Protein AF-A0A9P9HMR3-F1 (afdb_monomer_lite)

Radius of gyration: 27.4 Å; chains: 1; bounding box: 72×48×72 Å

Sequence (429 aa):
MPDSDCYCAFCGVVLNDSPGIGSRDPEAVSRREERLQRKLERLLDSDDGSDYDPAHWEEDYRYNPDHVSRESLGWLGELSCIGLNADALEEDRIFFAPAEPYDEYAQLTLIPGDDPNQPDDTEAEWQFTVTNPNNVDEFYDDLREELESGSFQISPEAIILGRKFHLRSGVTFSIGGASCYHETRLLCTSKNKCLVGVEGHIRSDGVISRIGILEAPIPESKPCQLWNKPGPLAQRLLWATTIHRLWERSNLKITPVFPLGLAEAHPEDDLNPYQILAFAGKWLEVAKLSRVSAYMPGNVADATQKPILGLRAEFVGVQDWLRQQYAGPGKDSPEDDLTHLDLDGAGGERVVEIGVPKSEVLNGLMLKTNRERFAIFGQGEPEPENWRIVRVPEGHCIQGIAATFGKDRSTSAGGPMSSVVMLHEHSCT

Foldseek 3Di:
DDPQFDADPVPRDRLLLPQAAADPPPVLLVLLVVVVVVVVVCVVPVDDDDDDDPVCVNRNNHDHCVVDPPVNCVVVQWDKDWDAQPPDPDPGRIWIFTWGRADNVRDTQTDDDPTSNDDPDRPDRDPPPPPPVVPVVVVVVVVVCCVVVVVDPPPPADFDQKDWDQDPVRDIDIDGPPDLQDWDADADEDPQKDFPDKDFDQDPVRTTRDIHTDIDGDPPDDPDPDPLAAPPVSRQATAGSVPVCPRSVSFKDKQWQPPNDPPPPDCPVRPFHWYWDFCDPDPLQVLFWFKKKFQFDQDPVHNLFGFGQKIKTAGDPDDPVPRMDIDGPCPPGDPVRMDMDGANSNVVKAFFKWKAFPDPFRQWIKTAIPVRDIDIHGDDDPDCVRIDMDGDDPQKGFRTKIWGFDADPVPRHTHGTGTIMTIMGGHPD

Organism: Fusarium solani (NCBI:txid169388)

Structure (mmCIF, N/CA/C/O backbone):
data_AF-A0A9P9HMR3-F1
#
_entry.id   AF-A0A9P9HMR3-F1
#
loop_
_atom_site.group_PDB
_atom_site.id
_atom_site.type_symbol
_atom_site.label_atom_id
_atom_site.label_alt_id
_atom_site.label_comp_id
_atom_site.label_asym_id
_atom_site.label_entity_id
_atom_site.label_seq_id
_atom_site.pdbx_PDB_ins_code
_atom_site.Cartn_x
_atom_site.Cartn_y
_atom_site.Cartn_z
_atom_site.occupancy
_atom_site.B_iso_or_equiv
_atom_site.auth_seq_id
_atom_site.auth_comp_id
_atom_site.auth_asym_id
_atom_site.auth_atom_id
_atom_site.pdbx_PDB_model_num
ATOM 1 N N . MET A 1 1 ? 34.484 16.859 -30.756 1.00 32.31 1 MET A N 1
ATOM 2 C CA . MET A 1 1 ? 33.609 15.912 -31.471 1.00 32.31 1 MET A CA 1
ATOM 3 C C . MET A 1 1 ? 33.114 14.959 -30.406 1.00 32.31 1 MET A C 1
ATOM 5 O O . MET A 1 1 ? 33.976 14.508 -29.663 1.00 32.31 1 MET A O 1
ATOM 9 N N . PRO A 1 2 ? 31.801 14.799 -30.184 1.00 37.41 2 PRO A N 1
ATOM 10 C CA . PRO A 1 2 ? 31.341 13.919 -29.127 1.00 37.41 2 PRO A CA 1
ATOM 11 C C . PRO A 1 2 ? 31.349 12.482 -29.653 1.00 37.41 2 PRO A C 1
ATOM 13 O O . PRO A 1 2 ? 30.633 12.165 -30.600 1.00 37.41 2 PRO A O 1
ATOM 16 N N . ASP A 1 3 ? 32.193 11.654 -29.046 1.00 39.91 3 ASP A N 1
ATOM 17 C CA . ASP A 1 3 ? 32.162 10.199 -29.159 1.00 39.91 3 ASP A CA 1
ATOM 18 C C . ASP A 1 3 ? 30.926 9.712 -28.386 1.00 39.91 3 ASP A C 1
ATOM 20 O O . ASP A 1 3 ? 30.971 9.477 -27.178 1.00 39.91 3 ASP A O 1
ATOM 24 N N . SER A 1 4 ? 29.775 9.697 -29.056 1.00 43.75 4 SER A N 1
ATOM 25 C CA . SER A 1 4 ? 28.513 9.222 -28.485 1.00 43.75 4 SER A CA 1
ATOM 26 C C . SER A 1 4 ? 28.312 7.764 -28.882 1.00 43.75 4 SER A C 1
ATOM 28 O O . SER A 1 4 ? 27.606 7.465 -29.844 1.00 43.75 4 SER A O 1
ATOM 30 N N . ASP A 1 5 ? 28.942 6.844 -28.159 1.00 49.38 5 ASP A N 1
ATOM 31 C CA . ASP A 1 5 ? 28.687 5.420 -28.349 1.00 49.38 5 ASP A CA 1
ATOM 32 C C . ASP A 1 5 ? 27.240 5.102 -27.939 1.00 49.38 5 ASP A C 1
ATOM 34 O O . ASP A 1 5 ? 26.833 5.274 -26.789 1.00 49.38 5 ASP A O 1
ATOM 38 N N . CYS A 1 6 ? 26.428 4.633 -28.886 1.00 45.75 6 CYS A N 1
ATOM 39 C CA . CYS A 1 6 ? 25.122 4.057 -28.578 1.00 45.75 6 CYS A CA 1
ATOM 40 C C . CYS A 1 6 ? 25.328 2.638 -28.044 1.00 45.75 6 CYS A C 1
ATOM 42 O O . CYS A 1 6 ? 26.089 1.885 -28.630 1.00 45.75 6 CYS A O 1
ATOM 44 N N . TYR A 1 7 ? 24.655 2.233 -26.965 1.00 49.50 7 TYR A N 1
ATOM 45 C CA . TYR A 1 7 ? 24.803 0.889 -26.389 1.00 49.50 7 TYR A CA 1
ATOM 46 C C . TYR A 1 7 ? 23.495 0.103 -26.478 1.00 49.50 7 TYR A C 1
ATOM 48 O O . TYR A 1 7 ? 22.410 0.631 -26.231 1.00 49.50 7 TYR A O 1
ATOM 56 N N . CYS A 1 8 ? 23.578 -1.193 -26.778 1.00 46.22 8 CYS A N 1
ATOM 57 C CA . CYS A 1 8 ? 22.419 -2.076 -26.742 1.00 46.22 8 CYS A CA 1
ATOM 58 C C . CYS A 1 8 ? 21.882 -2.174 -25.306 1.00 46.22 8 CYS A C 1
ATOM 60 O O . CYS A 1 8 ? 22.575 -2.668 -24.417 1.00 46.22 8 CYS A O 1
ATOM 62 N N . ALA A 1 9 ? 20.618 -1.807 -25.082 1.00 39.38 9 ALA A N 1
ATOM 63 C CA . ALA A 1 9 ? 19.987 -1.851 -23.757 1.00 39.38 9 ALA A CA 1
ATOM 64 C C . ALA A 1 9 ? 19.930 -3.258 -23.120 1.00 39.38 9 ALA A C 1
ATOM 66 O O . ALA A 1 9 ? 19.691 -3.384 -21.920 1.00 39.38 9 ALA A O 1
ATOM 67 N N . PHE A 1 10 ? 20.135 -4.320 -23.909 1.00 38.47 10 PHE A N 1
ATOM 68 C CA . PHE A 1 10 ? 20.094 -5.706 -23.440 1.00 38.47 10 PHE A CA 1
ATOM 69 C C . PHE A 1 10 ? 21.473 -6.299 -23.142 1.00 38.47 10 PHE A C 1
ATOM 71 O O . PHE A 1 10 ? 21.594 -7.083 -22.202 1.00 38.47 10 PHE A O 1
ATOM 78 N N . CYS A 1 11 ? 22.502 -5.968 -23.929 1.00 45.28 11 CYS A N 1
ATOM 79 C CA . CYS A 1 11 ? 23.836 -6.564 -23.781 1.00 45.28 11 CYS A CA 1
ATOM 80 C C . CYS A 1 11 ? 24.961 -5.559 -23.497 1.00 45.28 11 CYS A C 1
ATOM 82 O O . CYS A 1 11 ? 26.088 -5.987 -23.256 1.00 45.28 11 CYS A O 1
ATOM 84 N N . GLY A 1 12 ? 24.678 -4.253 -23.504 1.00 41.22 12 GLY A N 1
ATOM 85 C CA . GLY A 1 12 ? 25.648 -3.194 -23.213 1.00 41.22 12 GLY A CA 1
ATOM 86 C C . GLY A 1 12 ? 26.787 -3.085 -24.231 1.00 41.22 12 GLY A C 1
ATOM 87 O O . GLY A 1 12 ? 27.810 -2.486 -23.927 1.00 41.22 12 GLY A O 1
ATOM 88 N N . VAL A 1 13 ? 26.651 -3.703 -25.408 1.00 47.94 13 VAL A N 1
ATOM 89 C CA . VAL A 1 13 ? 27.624 -3.604 -26.507 1.00 47.94 13 VAL A CA 1
ATOM 90 C C . VAL A 1 13 ? 27.407 -2.286 -27.246 1.00 47.94 13 VAL A C 1
ATOM 92 O O . VAL A 1 13 ? 26.254 -1.930 -27.501 1.00 47.94 13 VAL A O 1
ATOM 95 N N . VAL A 1 14 ? 28.501 -1.591 -27.575 1.00 49.69 14 VAL A N 1
ATOM 96 C CA . VAL A 1 14 ? 28.498 -0.408 -28.448 1.00 49.69 14 VAL A CA 1
ATOM 97 C C . VAL A 1 14 ? 27.899 -0.810 -29.799 1.00 49.69 14 VAL A C 1
ATOM 99 O O . VAL A 1 14 ? 28.401 -1.706 -30.467 1.00 49.69 14 VAL A O 1
ATOM 102 N N . LEU A 1 15 ? 26.796 -0.184 -30.186 1.00 52.66 15 LEU A N 1
ATOM 103 C CA . LEU A 1 15 ? 25.997 -0.472 -31.375 1.00 52.66 15 LEU A CA 1
ATOM 104 C C . LEU A 1 15 ? 26.711 -0.095 -32.683 1.00 52.66 15 LEU A C 1
ATOM 106 O O . LEU A 1 15 ? 26.319 -0.612 -33.726 1.00 52.66 15 LEU A O 1
ATOM 110 N N . ASN A 1 16 ? 27.770 0.723 -32.623 1.00 51.28 16 ASN A N 1
ATOM 111 C CA . ASN A 1 16 ? 28.652 1.003 -33.764 1.00 51.28 16 ASN A CA 1
ATOM 112 C C . ASN A 1 16 ? 29.610 -0.154 -34.093 1.00 51.28 16 ASN A C 1
ATOM 114 O O . ASN A 1 16 ? 30.114 -0.229 -35.214 1.00 51.28 16 ASN A O 1
ATOM 118 N N . ASP A 1 17 ? 29.817 -1.100 -33.175 1.00 56.06 17 ASP A N 1
ATOM 119 C CA . ASP A 1 17 ? 30.509 -2.340 -33.503 1.00 56.06 17 ASP A CA 1
ATOM 120 C C . ASP A 1 17 ? 29.491 -3.320 -34.067 1.00 56.06 17 ASP A C 1
ATOM 122 O O . ASP A 1 17 ? 28.636 -3.833 -33.345 1.00 56.06 17 ASP A O 1
ATOM 126 N N . SER A 1 18 ? 29.596 -3.600 -35.369 1.00 57.03 18 SER A N 1
ATOM 127 C CA . SER A 1 18 ? 28.818 -4.642 -36.043 1.00 57.03 18 SER A CA 1
ATOM 128 C C . SER A 1 18 ? 28.791 -5.901 -35.164 1.00 57.03 18 SER A C 1
ATOM 130 O O . SER A 1 18 ? 29.841 -6.544 -35.047 1.00 57.03 18 SER A O 1
ATOM 132 N N . PRO A 1 19 ? 27.657 -6.279 -34.534 1.00 58.50 19 PRO A N 1
ATOM 133 C CA . PRO A 1 19 ? 27.613 -7.415 -33.624 1.00 58.50 19 PRO A CA 1
ATOM 134 C C . PRO A 1 19 ? 28.048 -8.676 -34.372 1.00 58.50 19 PRO A C 1
ATOM 136 O O . PRO A 1 19 ? 27.313 -9.265 -35.165 1.00 58.50 19 PRO A O 1
ATOM 139 N N . GLY A 1 20 ? 29.307 -9.050 -34.162 1.00 67.62 20 GLY A N 1
ATOM 140 C CA . GLY A 1 20 ? 29.984 -10.065 -34.944 1.00 67.62 20 GLY A CA 1
ATOM 141 C C . GLY A 1 20 ? 29.946 -11.404 -34.234 1.00 67.62 20 GLY A C 1
ATOM 142 O O . GLY A 1 20 ? 30.105 -11.494 -33.016 1.00 67.62 20 GLY A O 1
ATOM 143 N N . ILE A 1 21 ? 29.791 -12.471 -35.007 1.00 77.81 21 ILE A N 1
ATOM 144 C CA . ILE A 1 21 ? 30.138 -13.806 -34.527 1.00 77.81 21 ILE A CA 1
ATOM 145 C C . ILE A 1 21 ? 31.657 -13.935 -34.603 1.00 77.81 21 ILE A C 1
ATOM 147 O O . ILE A 1 21 ? 32.261 -13.626 -35.634 1.00 77.81 21 ILE A O 1
ATOM 151 N N . GLY A 1 22 ? 32.261 -14.340 -33.489 1.00 82.75 22 GLY A N 1
ATOM 152 C CA . GLY A 1 22 ? 33.702 -14.512 -33.370 1.00 82.75 22 GLY A CA 1
ATOM 153 C C . GLY A 1 22 ? 34.195 -15.702 -34.181 1.00 82.75 22 GLY A C 1
ATOM 154 O O . GLY A 1 22 ? 33.429 -16.598 -34.545 1.00 82.75 22 GLY A O 1
ATOM 155 N N . SER A 1 23 ? 35.496 -15.730 -34.445 1.00 86.75 23 SER A N 1
ATOM 156 C CA . SER A 1 23 ? 36.180 -16.880 -35.024 1.00 86.75 23 SER A CA 1
ATOM 157 C C . SER A 1 23 ? 35.929 -18.144 -34.201 1.00 86.75 23 SER A C 1
ATOM 159 O O . SER A 1 23 ? 35.897 -18.114 -32.971 1.00 86.75 23 SER A O 1
ATOM 161 N N . ARG A 1 24 ? 35.803 -19.286 -34.884 1.00 89.19 24 ARG A N 1
ATOM 162 C CA . ARG A 1 24 ? 35.774 -20.621 -34.258 1.00 89.19 24 ARG A CA 1
ATOM 163 C C . ARG A 1 24 ? 37.167 -21.125 -33.863 1.00 89.19 24 ARG A C 1
ATOM 165 O O . ARG A 1 24 ? 37.288 -22.259 -33.411 1.00 89.19 24 ARG A O 1
ATOM 172 N N . ASP A 1 25 ? 38.209 -20.325 -34.075 1.00 91.88 25 ASP A N 1
ATOM 173 C CA . ASP A 1 25 ? 39.563 -20.639 -33.626 1.00 91.88 25 ASP A CA 1
ATOM 174 C C . ASP A 1 25 ? 39.577 -20.854 -32.097 1.00 91.88 25 ASP A C 1
ATOM 176 O O . ASP A 1 25 ? 39.147 -19.955 -31.363 1.00 91.88 25 ASP A O 1
ATOM 180 N N . PRO A 1 26 ? 40.043 -22.017 -31.599 1.00 89.31 26 PRO A N 1
ATOM 181 C CA . PRO A 1 26 ? 40.110 -22.305 -30.170 1.00 89.31 26 PRO A CA 1
ATOM 182 C C . PRO A 1 26 ? 40.807 -21.218 -29.346 1.00 89.31 26 PRO A C 1
ATOM 184 O O . PRO A 1 26 ? 40.395 -20.961 -28.218 1.00 89.31 26 PRO A O 1
ATOM 187 N N . GLU A 1 27 ? 41.820 -20.548 -29.902 1.00 88.12 27 GLU A N 1
ATOM 188 C CA . GLU A 1 27 ? 42.532 -19.476 -29.200 1.00 88.12 27 GLU A CA 1
ATOM 189 C C . GLU A 1 27 ? 41.635 -18.246 -28.984 1.00 88.12 27 GLU A C 1
ATOM 191 O O . GLU A 1 27 ? 41.572 -17.691 -27.887 1.00 88.12 27 GLU A O 1
ATOM 196 N N . ALA A 1 28 ? 40.862 -17.865 -30.004 1.00 81.62 28 ALA A N 1
ATOM 197 C CA . ALA A 1 28 ? 39.910 -16.763 -29.920 1.00 81.62 28 ALA A CA 1
ATOM 198 C C . ALA A 1 28 ? 38.724 -17.083 -28.995 1.00 81.62 28 ALA A C 1
ATOM 200 O O . ALA A 1 28 ? 38.260 -16.219 -28.250 1.00 81.62 28 ALA A O 1
ATOM 201 N N . VAL A 1 29 ? 38.244 -18.332 -29.005 1.00 83.62 29 VAL A N 1
ATOM 202 C CA . VAL A 1 29 ? 37.204 -18.795 -28.072 1.00 83.62 29 VAL A CA 1
ATOM 203 C C . VAL A 1 29 ? 37.715 -18.738 -26.631 1.00 83.62 29 VAL A C 1
ATOM 205 O O . VAL A 1 29 ? 37.051 -18.137 -25.787 1.00 83.62 29 VAL A O 1
ATOM 208 N N . SER A 1 30 ? 38.915 -19.266 -26.371 1.00 85.06 30 SER A N 1
ATOM 209 C CA . SER A 1 30 ? 39.536 -19.256 -25.042 1.00 85.06 30 SER A CA 1
ATOM 210 C C . SER A 1 30 ? 39.718 -17.835 -24.503 1.00 85.06 30 SER A C 1
ATOM 212 O O . SER A 1 30 ? 39.397 -17.582 -23.344 1.00 85.06 30 SER A O 1
ATOM 214 N N . ARG A 1 31 ? 40.168 -16.884 -25.336 1.00 79.69 31 ARG A N 1
ATOM 215 C CA . ARG A 1 31 ? 40.304 -15.470 -24.939 1.00 79.69 31 ARG A CA 1
ATOM 216 C C . ARG A 1 31 ? 38.972 -14.842 -24.532 1.00 79.69 31 ARG A C 1
ATOM 218 O O . ARG A 1 31 ? 38.892 -14.160 -23.507 1.00 79.69 31 ARG A O 1
ATOM 225 N N . ARG A 1 32 ? 37.903 -15.094 -25.295 1.00 82.56 32 ARG A N 1
ATOM 226 C CA . ARG A 1 32 ? 36.560 -14.587 -24.967 1.00 82.56 32 ARG A CA 1
ATOM 227 C C . ARG A 1 32 ? 36.021 -15.162 -23.663 1.00 82.56 32 ARG A C 1
ATOM 229 O O . ARG A 1 32 ? 35.417 -14.419 -22.889 1.00 82.56 32 ARG A O 1
ATOM 236 N N . GLU A 1 33 ? 36.230 -16.454 -23.421 1.00 81.50 33 GLU A N 1
ATOM 237 C CA . GLU A 1 33 ? 35.840 -17.114 -22.170 1.00 81.50 33 GLU A CA 1
ATOM 238 C C . GLU A 1 33 ? 36.623 -16.560 -20.979 1.00 81.50 33 GLU A C 1
ATOM 240 O O . GLU A 1 33 ? 36.020 -16.181 -19.977 1.00 81.50 33 GLU A O 1
ATOM 245 N N . GLU A 1 34 ? 37.940 -16.403 -21.114 1.00 82.25 34 GLU A N 1
ATOM 246 C CA . GLU A 1 34 ? 38.793 -15.798 -20.088 1.00 82.25 34 GLU A CA 1
ATOM 247 C C . GLU A 1 34 ? 38.383 -14.350 -19.787 1.00 82.25 34 GLU A C 1
ATOM 249 O O . GLU A 1 34 ? 38.358 -13.924 -18.633 1.00 82.25 34 GLU A O 1
ATOM 254 N N . ARG A 1 35 ? 38.000 -13.572 -20.803 1.00 79.12 35 ARG A N 1
ATOM 255 C CA . ARG A 1 35 ? 37.464 -12.219 -20.613 1.00 79.12 35 ARG A CA 1
ATOM 256 C C . ARG A 1 35 ? 36.133 -12.226 -19.859 1.00 79.12 35 ARG A C 1
ATOM 258 O O . ARG A 1 35 ? 35.947 -11.401 -18.968 1.00 79.12 35 ARG A O 1
ATOM 265 N N . LEU A 1 36 ? 35.199 -13.110 -20.217 1.00 72.19 36 LEU A N 1
ATOM 266 C CA . LEU A 1 36 ? 33.920 -13.236 -19.508 1.00 72.19 36 LEU A CA 1
ATOM 267 C C . LEU A 1 36 ? 34.137 -13.649 -18.051 1.00 72.19 36 LEU A C 1
ATOM 269 O O . LEU A 1 36 ? 33.507 -13.076 -17.167 1.00 72.19 36 LEU A O 1
ATOM 273 N N . GLN A 1 37 ? 35.067 -14.571 -17.808 1.00 75.81 37 GLN A N 1
ATOM 274 C CA . GLN A 1 37 ? 35.461 -14.997 -16.472 1.00 75.81 37 GLN A CA 1
ATOM 275 C C . GLN A 1 37 ? 36.064 -13.832 -15.673 1.00 75.81 37 GLN A C 1
ATOM 277 O O . GLN A 1 37 ? 35.597 -13.554 -14.573 1.00 75.81 37 GLN A O 1
ATOM 282 N N . ARG A 1 38 ? 36.996 -13.065 -16.259 1.00 74.94 38 ARG A N 1
ATOM 283 C CA . ARG A 1 38 ? 37.549 -11.845 -15.642 1.00 74.94 38 ARG A CA 1
ATOM 284 C C . ARG A 1 38 ? 36.472 -10.800 -15.344 1.00 74.94 38 ARG A C 1
ATOM 286 O O . ARG A 1 38 ? 36.503 -10.184 -14.286 1.00 74.94 38 ARG A O 1
ATOM 293 N N . LYS A 1 39 ? 35.501 -10.593 -16.244 1.00 66.62 39 LYS A N 1
ATOM 294 C CA . LYS A 1 39 ? 34.359 -9.692 -15.993 1.00 66.62 39 LYS A CA 1
ATOM 295 C C . LYS A 1 39 ? 33.475 -10.196 -14.852 1.00 66.62 39 LYS A C 1
ATOM 297 O O . LYS A 1 39 ? 33.031 -9.394 -14.041 1.00 66.62 39 LYS A O 1
ATOM 302 N N . LEU A 1 40 ? 33.226 -11.503 -14.782 1.00 68.19 40 LEU A N 1
ATOM 303 C CA . LEU A 1 40 ? 32.442 -12.111 -13.710 1.00 68.19 40 LEU A CA 1
ATOM 304 C C . LEU A 1 40 ? 33.147 -11.981 -12.354 1.00 68.19 40 LEU A C 1
ATOM 306 O O . LEU A 1 40 ? 32.497 -11.671 -11.363 1.00 68.19 40 LEU A O 1
ATOM 310 N N . GLU A 1 41 ? 34.465 -12.168 -12.322 1.00 73.44 41 GLU A N 1
ATOM 311 C CA . GLU A 1 41 ? 35.294 -11.978 -11.128 1.00 73.44 41 GLU A CA 1
ATOM 312 C C . GLU A 1 41 ? 35.333 -10.503 -10.696 1.00 73.44 41 GLU A C 1
ATOM 314 O O . GLU A 1 41 ? 35.129 -10.211 -9.523 1.00 73.44 41 GLU A O 1
ATOM 319 N N . ARG A 1 42 ? 35.451 -9.554 -11.634 1.00 70.00 42 ARG A N 1
ATOM 320 C CA . ARG A 1 42 ? 35.351 -8.108 -11.342 1.00 70.00 42 ARG A CA 1
ATOM 321 C C . ARG A 1 42 ? 33.970 -7.660 -10.864 1.00 70.00 42 ARG A C 1
ATOM 323 O O . ARG A 1 42 ? 33.861 -6.721 -10.094 1.00 70.00 42 ARG A O 1
ATOM 330 N N . LEU A 1 43 ? 32.888 -8.315 -11.286 1.00 62.19 43 LEU A N 1
ATOM 331 C CA . LEU A 1 43 ? 31.562 -8.030 -10.718 1.00 62.19 43 LEU A CA 1
ATOM 332 C C . LEU A 1 43 ? 31.456 -8.447 -9.241 1.00 62.19 43 LEU A C 1
ATOM 334 O O . LEU A 1 43 ? 30.529 -8.018 -8.555 1.00 62.19 43 LEU A O 1
ATOM 338 N N . LEU A 1 44 ? 32.376 -9.287 -8.761 1.00 72.00 44 LEU A N 1
ATOM 339 C CA . LEU A 1 44 ? 32.469 -9.694 -7.361 1.00 72.00 44 LEU A CA 1
ATOM 340 C C . LEU A 1 44 ? 33.464 -8.830 -6.570 1.00 72.00 44 LEU A C 1
ATOM 342 O O . LEU A 1 44 ? 33.223 -8.603 -5.385 1.00 72.00 44 LEU A O 1
ATOM 346 N N . ASP A 1 45 ? 34.506 -8.306 -7.223 1.00 65.69 45 ASP A N 1
ATOM 347 C CA . ASP A 1 45 ? 35.548 -7.468 -6.622 1.00 65.69 45 ASP A CA 1
ATOM 348 C C . ASP A 1 45 ? 35.580 -6.069 -7.271 1.00 65.69 45 ASP A C 1
ATOM 350 O O . ASP A 1 45 ? 35.946 -5.914 -8.433 1.00 65.69 45 ASP A O 1
ATOM 354 N N . SER A 1 46 ? 35.206 -5.036 -6.509 1.00 55.34 46 SER A N 1
ATOM 355 C CA . SER A 1 46 ? 34.983 -3.651 -6.964 1.00 55.34 46 SER A CA 1
ATOM 356 C C . SER A 1 46 ? 36.259 -2.852 -7.303 1.00 55.34 46 SER A C 1
ATOM 358 O O . SER A 1 46 ? 36.411 -1.730 -6.819 1.00 55.34 46 SER A O 1
ATOM 360 N N . ASP A 1 47 ? 37.199 -3.410 -8.065 1.00 64.25 47 ASP A N 1
ATOM 361 C CA . ASP A 1 47 ? 38.459 -2.732 -8.404 1.00 64.25 47 ASP A CA 1
ATOM 362 C C . ASP A 1 47 ? 38.627 -2.566 -9.928 1.00 64.25 47 ASP A C 1
ATOM 364 O O . ASP A 1 47 ? 38.700 -3.538 -10.687 1.00 64.25 47 ASP A O 1
ATOM 368 N N . ASP A 1 48 ? 38.652 -1.309 -10.379 1.00 51.16 48 ASP A N 1
ATOM 369 C CA . ASP A 1 48 ? 38.515 -0.879 -11.781 1.00 51.16 48 ASP A CA 1
ATOM 370 C C . ASP A 1 48 ? 39.867 -0.687 -12.502 1.00 51.16 48 ASP A C 1
ATOM 372 O O . ASP A 1 48 ? 40.180 0.344 -13.096 1.00 51.16 48 ASP A O 1
ATOM 376 N N . GLY A 1 49 ? 40.728 -1.702 -12.443 1.00 56.09 49 GLY A N 1
ATOM 377 C CA . GLY A 1 49 ? 41.977 -1.715 -13.210 1.00 56.09 49 GLY A CA 1
ATOM 378 C C . GLY A 1 49 ? 41.785 -2.315 -14.607 1.00 56.09 49 GLY A C 1
ATOM 379 O O . GLY A 1 49 ? 41.733 -3.543 -14.746 1.00 56.09 49 GLY A O 1
ATOM 380 N N . SER A 1 50 ? 41.710 -1.500 -15.666 1.00 60.66 50 SER A N 1
ATOM 381 C CA . SER A 1 50 ? 41.701 -2.002 -17.053 1.00 60.66 50 SER A CA 1
ATOM 382 C C . SER A 1 50 ? 43.100 -1.994 -17.696 1.00 60.66 50 SER A C 1
ATOM 384 O O . SER A 1 50 ? 43.675 -0.949 -17.978 1.00 60.66 50 SER A O 1
ATOM 386 N N . ASP A 1 51 ? 43.647 -3.187 -17.958 1.00 58.44 51 ASP A N 1
ATOM 387 C CA . ASP A 1 51 ? 44.742 -3.396 -18.918 1.00 58.44 51 ASP A CA 1
ATOM 388 C C . ASP A 1 51 ? 44.128 -3.490 -20.326 1.00 58.44 51 ASP A C 1
ATOM 390 O O . ASP A 1 51 ? 43.423 -4.453 -20.642 1.00 58.44 51 ASP A O 1
ATOM 394 N N . TYR A 1 52 ? 44.353 -2.468 -21.152 1.00 58.38 52 TYR A N 1
ATOM 395 C CA . TYR A 1 52 ? 43.810 -2.349 -22.508 1.00 58.38 52 TYR A CA 1
ATOM 396 C C . TYR A 1 52 ? 44.845 -2.810 -23.550 1.00 58.38 52 TYR A C 1
ATOM 398 O O . TYR A 1 52 ? 45.876 -2.158 -23.717 1.00 58.38 52 TYR A O 1
ATOM 406 N N . ASP A 1 53 ? 44.576 -3.913 -24.265 1.00 68.88 53 ASP A N 1
ATOM 407 C CA . ASP A 1 53 ? 45.353 -4.334 -25.444 1.00 68.88 53 ASP A CA 1
ATOM 408 C C . ASP A 1 53 ? 44.592 -3.994 -26.748 1.00 68.88 53 ASP A C 1
ATOM 410 O O . ASP A 1 53 ? 43.655 -4.706 -27.125 1.00 68.88 53 ASP A O 1
ATOM 414 N N . PRO A 1 54 ? 44.988 -2.929 -27.469 1.00 58.75 54 PRO A N 1
ATOM 415 C CA . PRO A 1 54 ? 44.331 -2.491 -28.699 1.00 58.75 54 PRO A CA 1
ATOM 416 C C . PRO A 1 54 ? 44.526 -3.420 -29.904 1.00 58.75 54 PRO A C 1
ATOM 418 O O . PRO A 1 54 ? 43.934 -3.158 -30.944 1.00 58.75 54 PRO A O 1
ATOM 421 N N . ALA A 1 55 ? 45.343 -4.476 -29.838 1.00 66.12 55 ALA A N 1
ATOM 422 C CA . ALA A 1 55 ? 45.533 -5.375 -30.983 1.00 66.12 55 ALA A CA 1
ATOM 423 C C . ALA A 1 55 ? 44.459 -6.477 -31.093 1.00 66.12 55 ALA A C 1
ATOM 425 O O . ALA A 1 55 ? 44.320 -7.082 -32.155 1.00 66.12 55 ALA A O 1
ATOM 426 N N . HIS A 1 56 ? 43.696 -6.734 -30.023 1.00 63.06 56 HIS A N 1
ATOM 427 C CA . HIS A 1 56 ? 42.785 -7.888 -29.926 1.00 63.06 56 HIS A CA 1
ATOM 428 C C . HIS A 1 56 ? 41.313 -7.523 -29.686 1.00 63.06 56 HIS A C 1
ATOM 430 O O . HIS A 1 56 ? 40.459 -8.409 -29.622 1.00 63.06 56 HIS A O 1
ATOM 436 N N . TRP A 1 57 ? 40.999 -6.228 -29.598 1.00 66.00 57 TRP A N 1
ATOM 437 C CA . TRP A 1 57 ? 39.664 -5.748 -29.245 1.00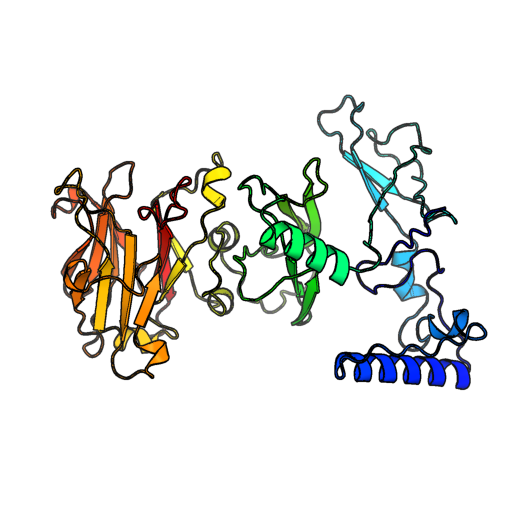 66.00 57 TRP A CA 1
ATOM 438 C C . TRP A 1 57 ? 38.569 -6.305 -30.180 1.00 66.00 57 TRP A C 1
ATOM 440 O O . TRP A 1 57 ? 37.617 -6.913 -29.698 1.00 66.00 57 TRP A O 1
ATOM 450 N N . GLU A 1 58 ? 38.734 -6.242 -31.504 1.00 66.94 58 GLU A N 1
ATOM 451 C CA . GLU A 1 58 ? 37.684 -6.656 -32.453 1.00 66.94 58 GLU A CA 1
ATOM 452 C C . GLU A 1 58 ? 37.220 -8.112 -32.304 1.00 66.94 58 GLU A C 1
ATOM 454 O O . GLU A 1 58 ? 36.077 -8.431 -32.630 1.00 66.94 58 GLU A O 1
ATOM 459 N N . GLU A 1 59 ? 38.093 -9.016 -31.858 1.00 74.81 59 GLU A N 1
ATOM 460 C CA . GLU A 1 59 ? 37.786 -10.446 -31.737 1.00 74.81 59 GLU A CA 1
ATOM 461 C C . GLU A 1 59 ? 37.281 -10.810 -30.335 1.00 74.81 59 GLU A C 1
ATOM 463 O O . GLU A 1 59 ? 36.441 -11.707 -30.170 1.00 74.81 59 GLU A O 1
ATOM 468 N N . ASP A 1 60 ? 37.749 -10.076 -29.328 1.00 69.69 60 ASP A N 1
ATOM 469 C CA . ASP A 1 60 ? 37.370 -10.267 -27.937 1.00 69.69 60 ASP A CA 1
ATOM 470 C C . ASP A 1 60 ? 35.929 -9.815 -27.676 1.00 69.69 60 ASP A C 1
ATOM 472 O O . ASP A 1 60 ? 35.241 -10.430 -26.862 1.00 69.69 60 ASP A O 1
ATOM 476 N N . TYR A 1 61 ? 35.426 -8.791 -28.379 1.00 68.44 61 TYR A N 1
ATOM 477 C CA . TYR A 1 61 ? 34.051 -8.290 -28.221 1.00 68.44 61 TYR A CA 1
ATOM 478 C C . TYR A 1 61 ? 32.984 -9.043 -29.030 1.00 68.44 61 TYR A C 1
ATOM 480 O O . TYR A 1 61 ? 31.796 -8.774 -28.857 1.00 68.44 61 TYR A O 1
ATOM 488 N N . ARG A 1 62 ? 33.362 -10.058 -29.814 1.00 76.94 62 ARG A N 1
ATOM 489 C CA . ARG A 1 62 ? 32.417 -10.863 -30.605 1.00 76.94 62 ARG A CA 1
ATOM 490 C C . ARG A 1 62 ? 31.695 -11.942 -29.795 1.00 76.94 62 ARG A C 1
ATOM 492 O O . ARG A 1 62 ? 32.179 -12.422 -28.769 1.00 76.94 62 ARG A O 1
ATOM 499 N N . TYR A 1 63 ? 30.533 -12.372 -30.285 1.00 76.69 63 TYR A N 1
ATOM 500 C CA . TYR A 1 63 ? 29.768 -13.469 -29.688 1.00 76.69 63 TYR A CA 1
ATOM 501 C C . TYR A 1 63 ? 30.450 -14.823 -29.912 1.00 76.69 63 TYR A C 1
ATOM 503 O O . TYR A 1 63 ? 31.030 -15.070 -30.972 1.00 76.69 63 TYR A O 1
ATOM 511 N N . ASN A 1 64 ? 30.341 -15.730 -28.934 1.00 78.12 64 ASN A N 1
ATOM 512 C CA . ASN A 1 64 ? 30.825 -17.101 -29.092 1.00 78.12 64 ASN A CA 1
ATOM 513 C C . ASN A 1 64 ? 29.957 -17.844 -30.142 1.00 78.12 64 ASN A C 1
ATOM 515 O O . ASN A 1 64 ? 28.750 -17.988 -29.915 1.00 78.12 64 ASN A O 1
ATOM 519 N N . PRO A 1 65 ? 30.544 -18.337 -31.254 1.00 79.88 65 PRO A N 1
ATOM 520 C CA . PRO A 1 65 ? 29.819 -19.009 -32.339 1.00 79.88 65 PRO A CA 1
ATOM 521 C C . PRO A 1 65 ? 29.100 -20.303 -31.935 1.00 79.88 65 PRO A C 1
ATOM 523 O O . PRO A 1 65 ? 28.252 -20.780 -32.693 1.00 79.88 65 PRO A O 1
ATOM 526 N N . ASP A 1 66 ? 29.446 -20.893 -30.789 1.00 79.19 66 ASP A N 1
ATOM 527 C CA . ASP A 1 66 ? 28.812 -22.114 -30.283 1.00 79.19 66 ASP A CA 1
ATOM 528 C C . ASP A 1 66 ? 27.603 -21.822 -29.382 1.00 79.19 66 ASP A C 1
ATOM 530 O O . ASP A 1 66 ? 26.764 -22.696 -29.169 1.00 79.19 66 ASP A O 1
ATOM 534 N N . HIS A 1 67 ? 27.473 -20.588 -28.885 1.00 75.50 67 HIS A N 1
ATOM 535 C CA . HIS A 1 67 ? 26.337 -20.148 -28.064 1.00 75.50 67 HIS A CA 1
ATOM 536 C C . HIS A 1 67 ? 25.336 -19.309 -28.858 1.00 75.50 67 HIS A C 1
ATOM 538 O O . HIS A 1 67 ? 24.145 -19.304 -28.553 1.00 75.50 67 HIS A O 1
ATOM 544 N N . VAL A 1 68 ? 25.824 -18.586 -29.865 1.00 71.50 68 VAL A N 1
ATOM 545 C CA . VAL A 1 68 ? 25.046 -17.639 -30.652 1.00 71.50 68 VAL A CA 1
ATOM 546 C C . VAL A 1 68 ? 25.276 -17.934 -32.129 1.00 71.50 68 VAL A C 1
ATOM 548 O O . VAL A 1 68 ? 26.386 -17.825 -32.647 1.00 71.50 68 VAL A O 1
ATOM 551 N N . SER A 1 69 ? 24.206 -18.319 -32.818 1.00 75.44 69 SER A N 1
ATOM 552 C CA . SER A 1 69 ? 24.216 -18.554 -34.261 1.00 75.44 69 SER A CA 1
ATOM 553 C C . SER A 1 69 ? 23.880 -17.276 -35.032 1.00 75.44 69 SER A C 1
ATOM 555 O O . SER A 1 69 ? 23.225 -16.370 -34.513 1.00 75.44 69 SER A O 1
ATOM 557 N N . ARG A 1 70 ? 24.271 -17.220 -36.309 1.00 69.00 70 ARG A N 1
ATOM 558 C CA . ARG A 1 70 ? 23.936 -16.084 -37.185 1.00 69.00 70 ARG A CA 1
ATOM 559 C C . ARG A 1 70 ? 22.429 -15.931 -37.354 1.00 69.00 70 ARG A C 1
ATOM 561 O O . ARG A 1 70 ? 21.924 -14.820 -37.339 1.00 69.00 70 ARG A O 1
ATOM 568 N N . GLU A 1 71 ? 21.728 -17.055 -37.450 1.00 73.81 71 GLU A N 1
ATOM 569 C CA . GLU A 1 71 ? 20.271 -17.109 -37.546 1.00 73.81 71 GLU A CA 1
ATOM 570 C C . GLU A 1 71 ? 19.601 -16.570 -36.273 1.00 73.81 71 GLU A C 1
ATOM 572 O O . GLU A 1 71 ? 18.687 -15.757 -36.356 1.00 73.81 71 GLU A O 1
ATOM 577 N N . SER A 1 72 ? 20.121 -16.910 -35.086 1.00 61.56 72 SER A N 1
ATOM 578 C CA . SER A 1 72 ? 19.605 -16.379 -33.811 1.00 61.56 72 SER A CA 1
ATOM 579 C C . SER A 1 72 ? 19.865 -14.887 -33.591 1.00 61.56 72 SER A C 1
ATOM 581 O O . SER A 1 72 ? 19.243 -14.302 -32.710 1.00 61.56 72 SER A O 1
ATOM 583 N N . LEU A 1 73 ? 20.767 -14.276 -34.366 1.00 60.81 73 LEU A N 1
ATOM 584 C CA . LEU A 1 73 ? 20.981 -12.826 -34.394 1.00 60.81 73 LEU A CA 1
ATOM 585 C C . LEU A 1 73 ? 20.245 -12.145 -35.553 1.00 60.81 73 LEU A C 1
ATOM 587 O O . LEU A 1 73 ? 20.335 -10.930 -35.672 1.00 60.81 73 LEU A O 1
ATOM 591 N N . GLY A 1 74 ? 19.514 -12.889 -36.393 1.00 64.94 74 GLY A N 1
ATOM 592 C CA . GLY A 1 74 ? 18.821 -12.331 -37.560 1.00 64.94 74 GLY A CA 1
ATOM 593 C C . GLY A 1 74 ? 17.860 -11.198 -37.195 1.00 64.94 74 GLY A C 1
ATOM 594 O O . GLY A 1 74 ? 17.795 -10.204 -37.906 1.00 64.94 74 GLY A O 1
ATOM 595 N N . TRP A 1 75 ? 17.222 -11.293 -36.026 1.00 62.25 75 TRP A N 1
ATOM 596 C CA . TRP A 1 75 ? 16.325 -10.259 -35.505 1.00 62.25 75 TRP A CA 1
ATOM 597 C C . TRP A 1 75 ? 17.030 -8.936 -35.159 1.00 62.25 75 TRP A C 1
ATOM 599 O O . TRP A 1 75 ? 16.371 -7.909 -35.138 1.00 62.25 75 TRP A O 1
ATOM 609 N N . LEU A 1 76 ? 18.349 -8.927 -34.907 1.00 55.00 76 LEU A N 1
ATOM 610 C CA . LEU A 1 76 ? 19.105 -7.680 -34.704 1.00 55.00 76 LEU A CA 1
ATOM 611 C C . LEU A 1 76 ? 19.309 -6.903 -36.010 1.00 55.00 76 LEU A C 1
ATOM 613 O O . LEU A 1 76 ? 19.633 -5.721 -35.963 1.00 55.00 76 LEU A O 1
ATOM 617 N N . GLY A 1 77 ? 19.165 -7.566 -37.162 1.00 60.28 77 GLY A N 1
ATOM 618 C CA . GLY A 1 77 ? 19.220 -6.924 -38.475 1.00 60.28 77 GLY A CA 1
ATOM 619 C C . GLY A 1 77 ? 17.879 -6.343 -38.925 1.00 60.28 77 GLY A C 1
ATOM 620 O O . GLY A 1 77 ? 17.843 -5.616 -39.911 1.00 60.28 77 GLY A O 1
ATOM 621 N N . GLU A 1 78 ? 16.791 -6.659 -38.222 1.00 65.19 78 GLU A N 1
ATOM 622 C CA . GLU A 1 78 ? 15.456 -6.128 -38.484 1.00 65.19 78 GLU A CA 1
ATOM 623 C C . GLU A 1 78 ? 15.145 -5.065 -37.431 1.00 65.19 78 GLU A C 1
ATOM 625 O O . GLU A 1 78 ? 14.633 -5.356 -36.349 1.00 65.19 78 GLU A O 1
ATOM 630 N N . LEU A 1 79 ? 15.496 -3.816 -37.737 1.00 68.31 79 LEU A N 1
ATOM 631 C CA . LEU A 1 79 ? 15.144 -2.685 -36.895 1.00 68.31 79 LEU A CA 1
ATOM 632 C C . LEU A 1 79 ? 13.830 -2.074 -37.385 1.00 68.31 79 LEU A C 1
ATOM 634 O O . LEU A 1 79 ? 13.590 -1.924 -38.582 1.00 68.31 79 LEU A O 1
ATOM 638 N N . SER A 1 80 ? 12.948 -1.732 -36.455 1.00 73.88 80 SER A N 1
ATOM 639 C CA . SER A 1 80 ? 11.749 -0.951 -36.746 1.00 73.88 80 SER A CA 1
ATOM 640 C C . SER A 1 80 ? 11.632 0.166 -35.727 1.00 73.88 80 SER A C 1
ATOM 642 O O . SER A 1 80 ? 11.792 -0.053 -34.525 1.00 73.88 80 SER A O 1
ATOM 644 N N . CYS A 1 81 ? 11.358 1.362 -36.220 1.00 71.44 81 CYS A N 1
ATOM 645 C CA . CYS A 1 81 ? 11.156 2.554 -35.425 1.00 71.44 81 CYS A CA 1
ATOM 646 C C . CYS A 1 81 ? 9.663 2.832 -35.292 1.00 71.44 81 CYS A C 1
ATOM 648 O O . CYS A 1 81 ? 8.891 2.674 -36.239 1.00 71.44 81 CYS A O 1
ATOM 650 N N . ILE A 1 82 ? 9.280 3.274 -34.098 1.00 74.56 82 ILE A N 1
ATOM 651 C CA . ILE A 1 82 ? 7.977 3.880 -33.847 1.00 74.56 82 ILE A CA 1
ATOM 652 C C . ILE A 1 82 ? 8.225 5.380 -33.794 1.00 74.56 82 ILE A C 1
ATOM 654 O O . ILE A 1 82 ? 8.984 5.843 -32.940 1.00 74.56 82 ILE A O 1
ATOM 658 N N . GLY A 1 83 ? 7.634 6.118 -34.726 1.00 73.88 83 GLY A N 1
ATOM 659 C CA . GLY A 1 83 ? 7.775 7.566 -34.816 1.00 73.88 83 GLY A CA 1
ATOM 660 C C . GLY A 1 83 ? 6.442 8.283 -34.652 1.00 73.88 83 GLY A C 1
ATOM 661 O O . GLY A 1 83 ? 5.377 7.673 -34.731 1.00 73.88 83 GLY A O 1
ATOM 662 N N . LEU A 1 84 ? 6.507 9.591 -34.411 1.00 78.88 84 LEU A N 1
ATOM 663 C CA . LEU A 1 84 ? 5.346 10.475 -34.368 1.00 78.88 84 LEU A CA 1
ATOM 664 C C . LEU A 1 84 ? 5.490 11.522 -35.476 1.00 78.88 84 LEU A C 1
ATOM 666 O O . LEU A 1 84 ? 6.405 12.343 -35.430 1.00 78.88 84 LEU A O 1
ATOM 670 N N . ASN A 1 85 ? 4.577 11.524 -36.441 1.00 85.88 85 ASN A N 1
ATOM 671 C CA . ASN A 1 85 ? 4.495 12.543 -37.478 1.00 85.88 85 ASN A CA 1
ATOM 672 C C . ASN A 1 85 ? 3.495 13.627 -37.066 1.00 85.88 85 ASN A C 1
ATOM 674 O O . ASN A 1 85 ? 2.279 13.471 -37.181 1.00 85.88 85 ASN A O 1
ATOM 678 N N . ALA A 1 86 ? 4.014 14.748 -36.568 1.00 79.19 86 ALA A N 1
ATOM 679 C CA . ALA A 1 86 ? 3.189 15.862 -36.109 1.00 79.19 86 ALA A CA 1
ATOM 680 C C . ALA A 1 86 ? 2.332 16.491 -37.225 1.00 79.19 86 ALA A C 1
ATOM 682 O O . ALA A 1 86 ? 1.296 17.085 -36.906 1.00 79.19 86 ALA A O 1
ATOM 683 N N . ASP A 1 87 ? 2.746 16.326 -38.484 1.00 86.00 87 ASP A N 1
ATOM 684 C CA . ASP A 1 87 ? 2.105 16.879 -39.678 1.00 86.00 87 ASP A CA 1
ATOM 685 C C . ASP A 1 87 ? 1.101 15.911 -40.328 1.00 86.00 87 ASP A C 1
ATOM 687 O O . ASP A 1 87 ? 0.411 16.287 -41.280 1.00 86.00 87 ASP A O 1
ATOM 691 N N . ALA A 1 88 ? 0.970 14.683 -39.808 1.00 88.00 88 ALA A N 1
ATOM 692 C CA . ALA A 1 88 ? -0.043 13.739 -40.264 1.00 88.00 88 ALA A CA 1
ATOM 693 C C . ALA A 1 88 ? -1.459 14.314 -40.061 1.00 88.00 88 ALA A C 1
ATOM 695 O O . ALA A 1 88 ? -1.796 14.871 -39.010 1.00 88.00 88 ALA A O 1
ATOM 696 N N . LEU A 1 89 ? -2.292 14.194 -41.099 1.00 82.75 89 LEU A N 1
ATOM 697 C CA . LEU A 1 89 ? -3.662 14.721 -41.112 1.00 82.75 89 LEU A CA 1
ATOM 698 C C . LEU A 1 89 ? -4.656 13.814 -40.374 1.00 82.75 89 LEU A C 1
ATOM 700 O O . LEU A 1 89 ? -5.752 14.267 -40.034 1.00 82.75 89 LEU A O 1
ATOM 704 N N . GLU A 1 90 ? -4.298 12.548 -40.161 1.00 80.56 90 GLU A N 1
ATOM 705 C CA . GLU A 1 90 ? -5.133 11.575 -39.464 1.00 80.56 90 GLU A CA 1
ATOM 706 C C . GLU A 1 90 ? -5.060 11.761 -37.936 1.00 80.56 90 GLU A C 1
ATOM 708 O O . GLU A 1 90 ? -4.140 12.377 -37.393 1.00 80.56 90 GLU A O 1
ATOM 713 N N . GLU A 1 91 ? -6.087 11.284 -37.220 1.00 74.31 91 GLU A N 1
ATOM 714 C CA . GLU A 1 91 ? -6.123 11.366 -35.749 1.00 74.31 91 GLU A CA 1
ATOM 715 C C . GLU A 1 91 ? -5.016 10.521 -35.103 1.00 74.31 91 GLU A C 1
ATOM 717 O O . GLU A 1 91 ? -4.538 10.868 -34.021 1.00 74.31 91 GLU A O 1
ATOM 722 N N . ASP A 1 92 ? -4.594 9.450 -35.778 1.00 74.06 92 ASP A N 1
ATOM 723 C CA . ASP A 1 92 ? -3.407 8.689 -35.417 1.00 74.06 92 ASP A CA 1
ATOM 724 C C . ASP A 1 92 ? -2.200 9.318 -36.111 1.00 74.06 92 ASP A C 1
ATOM 726 O O . ASP A 1 92 ? -2.164 9.417 -37.332 1.00 74.06 92 ASP A O 1
ATOM 730 N N . ARG A 1 93 ? -1.242 9.800 -35.321 1.00 77.94 93 ARG A N 1
ATOM 731 C CA . ARG A 1 93 ? -0.013 10.446 -35.811 1.00 77.94 93 ARG A CA 1
ATOM 732 C C . ARG A 1 93 ? 1.201 9.542 -35.669 1.00 77.94 93 ARG A C 1
ATOM 734 O O . ARG A 1 93 ? 2.321 9.970 -35.941 1.00 77.94 93 ARG A O 1
ATOM 741 N N . ILE A 1 94 ? 1.003 8.333 -35.155 1.00 81.06 94 ILE A N 1
ATOM 742 C CA . ILE A 1 94 ? 2.071 7.367 -34.947 1.00 81.06 94 ILE A CA 1
ATOM 743 C C . ILE A 1 94 ? 2.286 6.617 -36.259 1.00 81.06 94 ILE A C 1
ATOM 745 O O . ILE A 1 94 ? 1.328 6.333 -36.976 1.00 81.06 94 ILE A O 1
ATOM 749 N N . PHE A 1 95 ? 3.542 6.302 -36.560 1.00 83.12 95 PHE A N 1
ATOM 750 C CA . PHE A 1 95 ? 3.896 5.454 -37.690 1.00 83.12 95 PHE A CA 1
ATOM 751 C C . PHE A 1 95 ? 4.900 4.375 -37.288 1.00 83.12 95 PHE A C 1
ATOM 753 O O . PHE A 1 95 ? 5.716 4.564 -36.377 1.00 83.12 95 PHE A O 1
ATOM 760 N N . PHE A 1 96 ? 4.858 3.252 -38.001 1.00 81.56 96 PHE A N 1
ATOM 761 C CA . PHE A 1 96 ? 5.865 2.198 -37.934 1.00 81.56 96 PHE A CA 1
ATOM 762 C C . PHE A 1 96 ? 6.688 2.195 -39.216 1.00 81.56 96 PHE A C 1
ATOM 764 O O . PHE A 1 96 ? 6.166 1.935 -40.296 1.00 81.56 96 PHE A O 1
ATOM 771 N N . ALA A 1 97 ? 7.989 2.431 -39.087 1.00 84.44 97 ALA A N 1
ATOM 772 C CA . ALA A 1 97 ? 8.910 2.409 -40.213 1.00 84.44 97 ALA A CA 1
ATOM 773 C C . ALA A 1 97 ? 9.994 1.353 -39.976 1.00 84.44 97 ALA A C 1
ATOM 775 O O . ALA A 1 97 ? 10.608 1.348 -38.904 1.00 84.44 97 ALA A O 1
ATOM 776 N N . PRO A 1 98 ? 10.274 0.465 -40.944 1.00 82.00 98 PRO A N 1
ATOM 777 C CA . PRO A 1 98 ? 11.527 -0.272 -40.939 1.00 82.00 98 PRO A CA 1
ATOM 778 C C . PRO A 1 98 ? 12.687 0.730 -40.932 1.00 82.00 98 PRO A C 1
ATOM 780 O O . PRO A 1 98 ? 12.573 1.822 -41.484 1.00 82.00 98 PRO A O 1
ATOM 783 N N . ALA A 1 99 ? 13.800 0.374 -40.313 1.00 78.62 99 ALA A N 1
ATOM 784 C CA . ALA A 1 99 ? 14.986 1.213 -40.288 1.00 78.62 99 ALA A CA 1
ATOM 785 C C . ALA A 1 99 ? 16.195 0.402 -40.738 1.00 78.62 99 ALA A C 1
ATOM 787 O O . ALA A 1 99 ? 16.304 -0.792 -40.440 1.00 78.62 99 ALA A O 1
ATOM 788 N N . GLU A 1 100 ? 17.098 1.054 -41.463 1.00 78.88 100 GLU A N 1
ATOM 789 C CA . GLU A 1 100 ? 18.419 0.490 -41.682 1.00 78.88 100 GLU A CA 1
ATOM 790 C C . GLU A 1 100 ? 19.177 0.457 -40.344 1.00 78.88 100 GLU A C 1
ATOM 792 O O . GLU A 1 100 ? 18.927 1.285 -39.458 1.00 78.88 100 GLU A O 1
ATOM 797 N N . PRO A 1 101 ? 20.081 -0.519 -40.154 1.00 66.69 101 PRO A N 1
ATOM 798 C CA . PRO A 1 101 ? 21.028 -0.476 -39.050 1.00 66.69 101 PRO A CA 1
ATOM 799 C C . PRO A 1 101 ? 21.775 0.862 -39.033 1.00 66.69 101 PRO A C 1
ATOM 801 O O . PRO A 1 101 ? 21.955 1.480 -40.079 1.00 66.69 101 PRO A O 1
ATOM 804 N N . TYR A 1 102 ? 22.225 1.268 -37.848 1.00 65.62 102 TYR A N 1
ATOM 805 C CA . TYR A 1 102 ? 22.975 2.502 -37.636 1.00 65.62 102 TYR A CA 1
ATOM 806 C C . TYR A 1 102 ? 24.069 2.732 -38.688 1.00 65.62 102 TYR A C 1
ATOM 808 O O . TYR A 1 102 ? 24.818 1.807 -39.023 1.00 65.62 102 TYR A O 1
ATOM 816 N N . ASP A 1 103 ? 24.183 3.968 -39.168 1.00 66.62 103 ASP A N 1
ATOM 817 C CA . ASP A 1 103 ? 25.355 4.397 -39.926 1.00 66.62 103 ASP A CA 1
ATOM 818 C C . ASP A 1 103 ? 26.570 4.624 -39.001 1.00 66.62 103 ASP A C 1
ATOM 820 O O . ASP A 1 103 ? 26.507 4.446 -37.782 1.00 66.62 103 ASP A O 1
ATOM 824 N N . GLU A 1 104 ? 27.705 5.033 -39.574 1.00 57.28 104 GLU A N 1
ATOM 825 C CA . GLU A 1 104 ? 28.938 5.319 -38.821 1.00 57.28 104 GLU A CA 1
ATOM 826 C C . GLU A 1 104 ? 28.803 6.470 -37.799 1.00 57.28 104 GLU A C 1
ATOM 828 O O . GLU A 1 104 ? 29.698 6.679 -36.978 1.00 57.28 104 GLU A O 1
ATOM 833 N N . TYR A 1 105 ? 27.674 7.185 -37.806 1.00 60.41 105 TYR A N 1
ATOM 834 C CA . TYR A 1 105 ? 27.341 8.284 -36.905 1.00 60.41 105 TYR A CA 1
ATOM 835 C C . TYR A 1 105 ? 26.222 7.934 -35.915 1.00 60.41 105 TYR A C 1
ATOM 837 O O . TYR A 1 105 ? 25.683 8.834 -35.267 1.00 60.41 105 TYR A O 1
ATOM 845 N N . ALA A 1 106 ? 25.885 6.647 -35.771 1.00 58.50 106 ALA A N 1
ATOM 846 C CA . ALA A 1 106 ? 24.775 6.179 -34.947 1.00 58.50 106 ALA A CA 1
ATOM 847 C C . ALA A 1 106 ? 23.424 6.825 -35.320 1.00 58.50 106 ALA A C 1
ATOM 849 O O . ALA A 1 106 ? 22.528 6.951 -34.477 1.00 58.50 106 ALA A O 1
ATOM 850 N N . GLN A 1 107 ? 23.246 7.197 -36.590 1.00 65.19 107 GLN A N 1
ATOM 851 C CA . GLN A 1 107 ? 21.970 7.662 -37.120 1.00 65.19 107 GLN A CA 1
ATOM 852 C C . GLN A 1 107 ? 21.147 6.477 -37.620 1.00 65.19 107 GLN A C 1
ATOM 854 O O . GLN A 1 107 ? 21.677 5.529 -38.196 1.00 65.19 107 GLN A O 1
ATOM 859 N N . LEU A 1 108 ? 19.836 6.530 -37.389 1.00 68.25 108 LEU A N 1
ATOM 860 C CA . LEU A 1 108 ? 18.889 5.564 -37.936 1.00 68.25 108 LEU A CA 1
ATOM 861 C C . LEU A 1 108 ? 18.239 6.149 -39.181 1.00 68.25 108 LEU A C 1
ATOM 863 O O . LEU A 1 108 ? 17.463 7.100 -39.086 1.00 68.25 108 LEU A O 1
ATOM 867 N N . THR A 1 109 ? 18.515 5.550 -40.335 1.00 79.50 109 THR A N 1
ATOM 868 C CA . THR A 1 109 ? 17.820 5.885 -41.577 1.00 79.50 109 THR A CA 1
ATOM 869 C C . THR A 1 109 ? 16.520 5.097 -41.645 1.00 79.50 109 THR A C 1
ATOM 871 O O . THR A 1 109 ? 16.519 3.865 -41.699 1.00 79.50 109 THR A O 1
ATOM 874 N N . LEU A 1 110 ? 15.391 5.805 -41.628 1.00 80.12 110 LEU A N 1
ATOM 875 C CA . LEU A 1 110 ? 14.085 5.181 -41.812 1.00 80.12 110 LEU A CA 1
ATOM 876 C C . LEU A 1 110 ? 13.932 4.753 -43.272 1.00 80.12 110 LEU A C 1
ATOM 878 O O . LEU A 1 110 ? 14.088 5.556 -44.189 1.00 80.12 110 LEU A O 1
ATOM 882 N N . ILE A 1 111 ? 13.574 3.494 -43.485 1.00 87.12 111 ILE A N 1
ATOM 883 C CA . ILE A 1 111 ? 13.176 2.995 -44.796 1.00 87.12 111 ILE A CA 1
ATOM 884 C C . ILE A 1 111 ? 11.718 3.426 -45.006 1.00 87.12 111 ILE A C 1
ATOM 886 O O . ILE A 1 111 ? 10.889 3.165 -44.126 1.00 87.12 111 ILE A O 1
ATOM 890 N N . PRO A 1 112 ? 11.368 4.070 -46.136 1.00 86.81 112 PRO A N 1
ATOM 891 C CA . PRO A 1 112 ? 9.977 4.321 -46.502 1.00 86.81 112 PRO A CA 1
ATOM 892 C C . PRO A 1 112 ? 9.138 3.045 -46.397 1.00 86.81 112 PRO A C 1
ATOM 894 O O . PRO A 1 112 ? 9.390 2.063 -47.099 1.00 86.81 112 PRO A O 1
ATOM 897 N N . GLY A 1 113 ? 8.173 3.052 -45.488 1.00 84.88 113 GLY A N 1
ATOM 898 C CA . GLY A 1 113 ? 7.181 2.009 -45.290 1.00 84.88 113 GLY A CA 1
ATOM 899 C C . GLY A 1 113 ? 5.844 2.374 -45.932 1.00 84.88 113 GLY A C 1
ATOM 900 O O . GLY A 1 113 ? 5.669 3.449 -46.500 1.00 84.88 113 GLY A O 1
ATOM 901 N N . ASP A 1 114 ? 4.883 1.458 -45.819 1.00 89.00 114 ASP A N 1
ATOM 902 C CA . ASP A 1 114 ? 3.508 1.649 -46.307 1.00 89.00 114 ASP A CA 1
ATOM 903 C C . ASP A 1 114 ? 2.617 2.409 -45.301 1.00 89.00 114 ASP A C 1
ATOM 905 O O . ASP A 1 114 ? 1.405 2.522 -45.501 1.00 89.00 114 ASP A O 1
ATOM 909 N N . ASP A 1 115 ? 3.189 2.880 -44.188 1.00 85.56 115 ASP A N 1
ATOM 910 C CA . ASP A 1 115 ? 2.454 3.586 -43.143 1.00 85.56 115 ASP A CA 1
ATOM 911 C C . ASP A 1 115 ? 2.090 5.004 -43.628 1.00 85.56 115 ASP A C 1
ATOM 913 O O . ASP A 1 115 ? 2.990 5.793 -43.928 1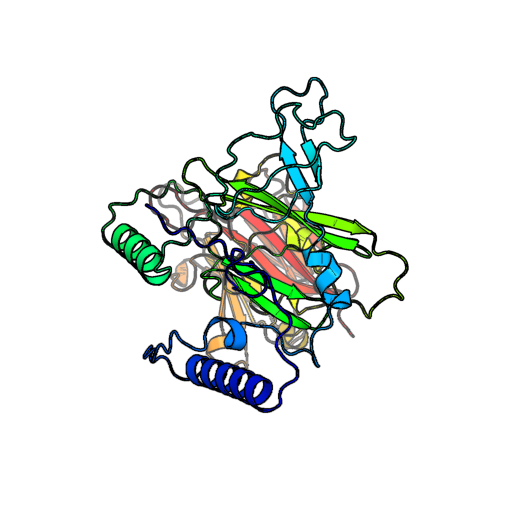.00 85.56 115 ASP A O 1
ATOM 917 N N . PRO A 1 116 ? 0.792 5.358 -43.719 1.00 89.25 116 PRO A N 1
ATOM 918 C CA . PRO A 1 116 ? 0.351 6.638 -44.279 1.00 89.25 116 PRO A CA 1
ATOM 919 C C . PRO A 1 116 ? 0.781 7.845 -43.437 1.00 89.25 116 PRO A C 1
ATOM 921 O O . PRO A 1 116 ? 0.721 8.975 -43.922 1.00 89.25 116 PRO A O 1
ATOM 924 N N . ASN A 1 117 ? 1.203 7.613 -42.192 1.00 87.81 117 ASN A N 1
ATOM 925 C CA . ASN A 1 117 ? 1.686 8.647 -41.294 1.00 87.81 117 ASN A CA 1
ATOM 926 C C . ASN A 1 117 ? 3.210 8.765 -41.304 1.00 87.81 117 ASN A C 1
ATOM 928 O O . ASN A 1 117 ? 3.732 9.649 -40.631 1.00 87.81 117 ASN A O 1
ATOM 932 N N . GLN A 1 118 ? 3.952 7.927 -42.030 1.00 88.25 118 GLN A N 1
ATOM 933 C CA . GLN A 1 118 ? 5.398 8.101 -42.135 1.00 88.25 118 GLN A CA 1
ATOM 934 C C . GLN A 1 118 ? 5.714 9.397 -42.907 1.00 88.25 118 GLN A C 1
ATOM 936 O O . GLN A 1 118 ? 5.141 9.620 -43.973 1.00 88.25 118 GLN A O 1
ATOM 941 N N . PRO A 1 119 ? 6.580 10.289 -42.388 1.00 85.81 119 PRO A N 1
ATOM 942 C CA . PRO A 1 119 ? 6.946 11.505 -43.104 1.00 85.81 119 PRO A CA 1
ATOM 943 C C . PRO A 1 119 ? 7.681 11.166 -44.408 1.00 85.81 119 PRO A C 1
ATOM 945 O O . PRO A 1 119 ? 8.491 10.241 -44.445 1.00 85.81 119 PRO A O 1
ATOM 948 N N . ASP A 1 120 ? 7.432 11.956 -45.456 1.00 82.56 120 ASP A N 1
ATOM 949 C CA . ASP A 1 120 ? 8.116 11.823 -46.753 1.00 82.56 120 ASP A CA 1
ATOM 950 C C . ASP A 1 120 ? 9.630 12.098 -46.650 1.00 82.56 120 ASP A C 1
ATOM 952 O O . ASP A 1 120 ? 10.401 11.691 -47.520 1.00 82.56 120 ASP A O 1
ATOM 956 N N . ASP A 1 121 ? 10.055 12.801 -45.594 1.00 75.38 121 ASP A N 1
ATOM 957 C CA . ASP A 1 121 ? 11.454 13.118 -45.326 1.00 75.38 121 ASP A CA 1
ATOM 958 C C . ASP A 1 121 ? 12.108 12.003 -44.493 1.00 75.38 121 ASP A C 1
ATOM 960 O O . ASP A 1 121 ? 11.919 11.894 -43.278 1.00 75.38 121 ASP A O 1
ATOM 964 N N . THR A 1 122 ? 12.855 11.131 -45.172 1.00 61.47 122 THR A N 1
ATOM 965 C CA . THR A 1 122 ? 13.582 10.004 -44.565 1.00 61.47 122 THR A CA 1
ATOM 966 C C . THR A 1 122 ? 14.883 10.418 -43.884 1.00 61.47 122 THR A C 1
ATOM 968 O O . THR A 1 122 ? 15.434 9.634 -43.113 1.00 61.47 122 THR A O 1
ATOM 971 N N . GLU A 1 123 ? 15.376 11.629 -44.166 1.00 50.84 123 GLU A N 1
ATOM 972 C CA . GLU A 1 123 ? 16.617 12.201 -43.626 1.00 50.84 123 GLU A CA 1
ATOM 973 C C . GLU A 1 123 ? 16.323 13.234 -42.531 1.00 50.84 123 GLU A C 1
ATOM 975 O O . GLU A 1 123 ? 16.972 14.273 -42.422 1.00 50.84 123 GLU A O 1
ATOM 980 N N . ALA A 1 124 ? 15.324 12.985 -41.689 1.00 44.75 124 ALA A N 1
ATOM 981 C CA . ALA A 1 124 ? 15.226 13.772 -40.474 1.00 44.75 124 ALA A CA 1
ATOM 982 C C . ALA A 1 124 ? 16.383 13.368 -39.540 1.00 44.75 124 ALA A C 1
ATOM 984 O O . ALA A 1 124 ? 16.557 12.202 -39.188 1.00 44.75 124 ALA A O 1
ATOM 985 N N . GLU A 1 125 ? 17.206 14.353 -39.180 1.00 37.44 125 GLU A N 1
ATOM 986 C CA . GLU A 1 125 ? 18.332 14.233 -38.254 1.00 37.44 125 GLU A CA 1
ATOM 987 C C . GLU A 1 125 ? 17.776 13.986 -36.838 1.00 37.44 125 GLU A C 1
ATOM 989 O O . GLU A 1 125 ? 17.680 14.878 -35.993 1.00 37.44 125 GLU A O 1
ATOM 994 N N . TRP A 1 126 ? 17.303 12.766 -36.589 1.00 41.31 126 TRP A N 1
ATOM 995 C CA . TRP A 1 126 ? 16.782 12.367 -35.290 1.00 41.31 126 TRP A CA 1
ATOM 996 C C . TRP A 1 126 ? 17.966 12.074 -34.377 1.00 41.31 126 TRP A C 1
ATOM 998 O O . TRP A 1 126 ? 18.482 10.958 -34.327 1.00 41.31 126 TRP A O 1
ATOM 1008 N N . GLN A 1 127 ? 18.404 13.088 -33.633 1.00 27.92 127 GLN A N 1
ATOM 1009 C CA . GLN A 1 127 ? 19.307 12.882 -32.508 1.00 27.92 127 GLN A CA 1
ATOM 1010 C C . GLN A 1 127 ? 18.587 12.057 -31.436 1.00 27.92 127 GLN A C 1
ATOM 1012 O O . GLN A 1 127 ? 17.954 12.590 -30.524 1.00 27.92 127 GLN A O 1
ATOM 1017 N N . PHE A 1 128 ? 18.720 10.734 -31.514 1.00 29.33 128 PHE A N 1
ATOM 1018 C CA . PHE A 1 128 ? 18.628 9.888 -30.334 1.00 29.33 128 PHE A CA 1
ATOM 1019 C C . PHE A 1 128 ? 19.863 10.159 -29.482 1.00 29.33 128 PHE A C 1
ATOM 1021 O O . PHE A 1 128 ? 20.807 9.377 -29.442 1.00 29.33 128 PHE A O 1
ATOM 1028 N N . THR A 1 129 ? 19.860 11.284 -28.776 1.00 24.83 129 THR A N 1
ATOM 1029 C CA . THR A 1 129 ? 20.809 11.492 -27.693 1.00 24.83 129 THR A CA 1
ATOM 1030 C C . THR A 1 129 ? 20.351 10.617 -26.533 1.00 24.83 129 THR A C 1
ATOM 1032 O O . THR A 1 129 ? 19.688 11.071 -25.605 1.00 24.83 129 THR A O 1
ATOM 1035 N N . VAL A 1 130 ? 20.696 9.329 -26.576 1.00 28.12 130 VAL A N 1
ATOM 1036 C CA . VAL A 1 130 ? 20.964 8.616 -25.330 1.00 28.12 130 VAL A CA 1
ATOM 1037 C C . VAL A 1 130 ? 22.316 9.147 -24.884 1.00 28.12 130 VAL A C 1
ATOM 1039 O O . VAL A 1 130 ? 23.357 8.581 -25.199 1.00 28.12 130 VAL A O 1
ATOM 1042 N N . THR A 1 131 ? 22.314 10.290 -24.201 1.00 24.72 131 THR A N 1
ATOM 1043 C CA . THR A 1 131 ? 23.458 10.670 -23.386 1.00 24.72 131 THR A CA 1
ATOM 1044 C C . THR A 1 131 ? 23.586 9.575 -22.342 1.00 24.72 131 THR A C 1
ATOM 1046 O O . THR A 1 131 ? 22.869 9.549 -21.346 1.00 24.72 131 THR A O 1
ATOM 1049 N N . ASN A 1 132 ? 24.484 8.629 -22.595 1.00 31.05 132 ASN A N 1
ATOM 1050 C CA . ASN A 1 132 ? 25.224 8.042 -21.505 1.00 31.05 132 ASN A CA 1
ATOM 1051 C C . ASN A 1 132 ? 26.065 9.206 -20.960 1.00 31.05 132 ASN A C 1
ATOM 1053 O O . ASN A 1 132 ? 26.965 9.661 -21.672 1.00 31.05 132 ASN A O 1
ATOM 1057 N N . PRO A 1 133 ? 25.769 9.793 -19.784 1.00 30.70 133 PRO A N 1
ATOM 1058 C CA . PRO A 1 133 ? 26.825 10.520 -19.107 1.00 30.70 133 PRO A CA 1
ATOM 1059 C C . PRO A 1 133 ? 27.940 9.487 -18.969 1.00 30.70 133 PRO A C 1
ATOM 1061 O O . PRO A 1 133 ? 27.711 8.425 -18.397 1.00 30.70 133 PRO A O 1
ATOM 1064 N N . ASN A 1 134 ? 29.111 9.742 -19.553 1.00 30.80 134 ASN A N 1
ATOM 1065 C CA . ASN A 1 134 ? 30.241 8.800 -19.610 1.00 30.80 134 ASN A CA 1
ATOM 1066 C C . ASN A 1 134 ? 30.796 8.405 -18.228 1.00 30.80 134 ASN A C 1
ATOM 1068 O O . ASN A 1 134 ? 31.871 7.828 -18.111 1.00 30.80 134 ASN A O 1
ATOM 1072 N N . ASN A 1 135 ? 30.044 8.710 -17.183 1.00 40.84 135 ASN A N 1
ATOM 1073 C CA . ASN A 1 135 ? 30.251 8.367 -15.815 1.00 40.84 135 ASN A CA 1
ATOM 1074 C C . ASN A 1 135 ? 28.865 8.418 -15.142 1.00 40.84 135 ASN A C 1
ATOM 1076 O O . ASN A 1 135 ? 28.403 9.464 -14.692 1.00 40.84 135 ASN A O 1
ATOM 1080 N N . VAL A 1 136 ? 28.133 7.298 -15.169 1.00 39.50 136 VAL A N 1
ATOM 1081 C CA . VAL A 1 136 ? 26.837 7.169 -14.474 1.00 39.50 136 VAL A CA 1
ATOM 1082 C C . VAL A 1 136 ? 27.007 7.505 -12.990 1.00 39.50 136 VAL A C 1
ATOM 1084 O O . VAL A 1 136 ? 26.115 8.116 -12.406 1.00 39.50 136 VAL A O 1
ATOM 1087 N N . ASP A 1 137 ? 28.170 7.184 -12.421 1.00 44.16 137 ASP A N 1
ATOM 1088 C CA . ASP A 1 137 ? 28.534 7.542 -11.055 1.00 44.16 137 ASP A CA 1
ATOM 1089 C C . ASP A 1 137 ? 28.707 9.057 -10.893 1.00 44.16 137 ASP A C 1
ATOM 1091 O O . ASP A 1 137 ? 28.172 9.593 -9.940 1.00 44.16 137 ASP A O 1
ATOM 1095 N N . GLU A 1 138 ? 29.296 9.776 -11.853 1.00 44.75 138 GLU A N 1
ATOM 1096 C CA . GLU A 1 138 ? 29.394 11.252 -11.828 1.00 44.75 138 GLU A CA 1
ATOM 1097 C C . GLU A 1 138 ? 28.045 11.928 -12.067 1.00 44.75 138 GLU A C 1
ATOM 1099 O O . GLU A 1 138 ? 27.755 12.910 -11.416 1.00 44.75 138 GLU A O 1
ATOM 1104 N N . PHE A 1 139 ? 27.152 11.384 -12.903 1.00 43.81 139 PHE A N 1
ATOM 1105 C CA . PHE A 1 139 ? 25.779 11.903 -12.984 1.00 43.81 139 PHE A CA 1
ATOM 1106 C C . PHE A 1 139 ? 25.019 11.690 -11.673 1.00 43.81 139 PHE A C 1
ATOM 1108 O O . PHE A 1 139 ? 24.266 12.563 -11.252 1.00 43.81 139 PHE A O 1
ATOM 1115 N N . TYR A 1 140 ? 25.178 10.532 -11.026 1.00 49.44 140 TYR A N 1
ATOM 1116 C CA . TYR A 1 140 ? 24.553 10.283 -9.730 1.00 49.44 140 TYR A CA 1
ATOM 1117 C C . TYR A 1 140 ? 25.224 11.065 -8.599 1.00 49.44 140 TYR A C 1
ATOM 1119 O O . TYR A 1 140 ? 24.506 11.461 -7.686 1.00 49.44 140 TYR A O 1
ATOM 1127 N N . ASP A 1 141 ? 26.531 11.310 -8.658 1.00 56.12 141 ASP A N 1
ATOM 1128 C CA . ASP A 1 141 ? 27.296 12.102 -7.696 1.00 56.12 141 ASP A CA 1
ATOM 1129 C C . ASP A 1 141 ? 27.052 13.598 -7.892 1.00 56.12 141 ASP A C 1
ATOM 1131 O O . ASP A 1 141 ? 26.845 14.275 -6.898 1.00 56.12 141 ASP A O 1
ATOM 1135 N N . ASP A 1 142 ? 26.929 14.093 -9.124 1.00 51.94 142 ASP A N 1
ATOM 1136 C CA . ASP A 1 142 ? 26.496 15.454 -9.453 1.00 51.94 142 ASP A CA 1
ATOM 1137 C C . ASP A 1 142 ? 25.041 15.647 -9.032 1.00 51.94 142 ASP A C 1
ATOM 1139 O O . ASP A 1 142 ? 24.731 16.582 -8.307 1.00 51.94 142 ASP A O 1
ATOM 1143 N N . LEU A 1 143 ? 24.131 14.730 -9.385 1.00 45.41 143 LEU A N 1
ATOM 1144 C CA . LEU A 1 143 ? 22.737 14.793 -8.937 1.00 45.41 143 LEU A CA 1
ATOM 1145 C C . LEU A 1 143 ? 22.657 14.733 -7.406 1.00 45.41 143 LEU A C 1
ATOM 1147 O O . LEU A 1 143 ? 21.828 15.410 -6.803 1.00 45.41 143 LEU A O 1
ATOM 1151 N N . ARG A 1 144 ? 23.512 13.935 -6.759 1.00 54.03 144 ARG A N 1
ATOM 1152 C CA . ARG A 1 144 ? 23.616 13.842 -5.301 1.00 54.03 144 ARG A CA 1
ATOM 1153 C C . ARG A 1 144 ? 24.216 15.102 -4.690 1.00 54.03 144 ARG A C 1
ATOM 1155 O O . ARG A 1 144 ? 23.688 15.549 -3.684 1.00 54.03 144 ARG A O 1
ATOM 1162 N N . GLU A 1 145 ? 25.255 15.687 -5.267 1.00 60.72 145 GLU A N 1
ATOM 1163 C CA . GLU A 1 145 ? 25.906 16.916 -4.808 1.00 60.72 145 GLU A CA 1
ATOM 1164 C C . GLU A 1 145 ? 24.989 18.122 -5.039 1.00 60.72 145 GLU A C 1
ATOM 1166 O O . GLU A 1 145 ? 24.879 18.998 -4.186 1.00 60.72 145 GLU A O 1
ATOM 1171 N N . GLU A 1 146 ? 24.219 18.143 -6.121 1.00 51.19 146 GLU A N 1
ATOM 1172 C CA . GLU A 1 146 ? 23.171 19.121 -6.399 1.00 51.19 146 GLU A CA 1
ATOM 1173 C C . GLU A 1 146 ? 21.963 18.968 -5.446 1.00 51.19 146 GLU A C 1
ATOM 1175 O O . GLU A 1 146 ? 21.422 19.970 -4.957 1.00 51.19 146 GLU A O 1
ATOM 1180 N N . LEU A 1 147 ? 21.584 17.726 -5.104 1.00 47.19 147 LEU A N 1
ATOM 1181 C CA . LEU A 1 147 ? 20.589 17.394 -4.071 1.00 47.19 147 LEU A CA 1
ATOM 1182 C C . LEU A 1 147 ? 21.063 17.769 -2.656 1.00 47.19 147 LEU A C 1
ATOM 1184 O O . LEU A 1 147 ? 20.286 18.310 -1.868 1.00 47.19 147 LEU A O 1
ATOM 1188 N N . GLU A 1 148 ? 22.324 17.490 -2.321 1.00 57.22 148 GLU A N 1
ATOM 1189 C CA . GLU A 1 148 ? 22.940 17.753 -1.014 1.00 57.22 148 GLU A CA 1
ATOM 1190 C C . GLU A 1 148 ? 23.292 19.245 -0.839 1.00 57.22 148 GLU A C 1
ATOM 1192 O O . GLU A 1 148 ? 23.180 19.777 0.267 1.00 57.22 148 GLU A O 1
ATOM 1197 N N . SER A 1 149 ? 23.642 19.954 -1.920 1.00 66.75 149 SER A N 1
ATOM 1198 C CA . SER A 1 149 ? 23.905 21.404 -1.931 1.00 66.75 149 SER A CA 1
ATOM 1199 C C . SER A 1 149 ? 22.634 22.260 -1.940 1.00 66.75 149 SER A C 1
ATOM 1201 O O . SER A 1 149 ? 22.707 23.468 -1.700 1.00 66.75 149 SER A O 1
ATOM 1203 N N . GLY A 1 150 ? 21.468 21.661 -2.208 1.00 43.06 150 GLY A N 1
ATOM 1204 C CA . GLY A 1 150 ? 20.177 22.352 -2.267 1.00 43.06 150 GLY A CA 1
ATOM 1205 C C . GLY A 1 150 ? 20.033 23.317 -3.449 1.00 43.06 150 GLY A C 1
ATOM 1206 O O . GLY A 1 150 ? 19.132 24.159 -3.444 1.00 43.06 150 GLY A O 1
ATOM 1207 N N . SER A 1 151 ? 20.922 23.223 -4.442 1.00 46.97 151 SER A N 1
ATOM 1208 C CA . SER A 1 151 ? 20.902 24.047 -5.656 1.00 46.97 151 SER A CA 1
ATOM 1209 C C . SER A 1 151 ? 19.901 23.531 -6.696 1.00 46.97 151 SER A C 1
ATOM 1211 O O . SER A 1 151 ? 19.353 24.324 -7.467 1.00 46.97 151 SER A O 1
ATOM 1213 N N . PHE A 1 152 ? 19.576 22.235 -6.657 1.00 40.12 152 PHE A N 1
ATOM 1214 C CA . PHE A 1 152 ? 18.551 21.630 -7.500 1.00 40.12 152 PHE A CA 1
ATOM 1215 C C . PHE A 1 152 ? 17.164 21.789 -6.871 1.00 40.12 152 PHE A C 1
ATOM 1217 O O . PHE A 1 152 ? 16.776 21.074 -5.944 1.00 40.12 152 PHE A O 1
ATOM 1224 N N . GLN A 1 153 ? 16.373 22.732 -7.387 1.00 37.81 153 GLN A N 1
ATOM 1225 C CA . GLN A 1 153 ? 14.944 22.783 -7.085 1.00 37.81 153 GLN A CA 1
ATOM 1226 C C . GLN A 1 153 ? 14.230 21.700 -7.893 1.00 37.81 153 GLN A C 1
ATOM 1228 O O . GLN A 1 153 ? 13.712 21.958 -8.979 1.00 37.81 153 GLN A O 1
ATOM 1233 N N . ILE A 1 154 ? 14.187 20.478 -7.356 1.00 41.66 154 ILE A N 1
ATOM 1234 C CA . ILE A 1 154 ? 13.287 19.443 -7.866 1.00 41.66 154 ILE A CA 1
ATOM 1235 C C . ILE A 1 154 ? 11.871 20.010 -7.792 1.00 41.66 154 ILE A C 1
ATOM 1237 O O . ILE A 1 154 ? 11.331 20.226 -6.704 1.00 41.66 154 ILE A O 1
ATOM 1241 N N . SER A 1 155 ? 11.268 20.262 -8.959 1.00 43.09 155 SER A N 1
ATOM 1242 C CA . SER A 1 155 ? 9.811 20.341 -9.044 1.00 43.09 155 SER A CA 1
ATOM 1243 C C . SER A 1 155 ? 9.280 19.087 -8.346 1.00 43.09 155 SER A C 1
ATOM 1245 O O . SER A 1 155 ? 9.739 18.007 -8.713 1.00 43.09 155 SER A O 1
ATOM 1247 N N . PRO A 1 156 ? 8.372 19.183 -7.356 1.00 52.94 156 PRO A N 1
ATOM 1248 C CA . PRO A 1 156 ? 7.935 18.078 -6.484 1.00 52.94 156 PRO A CA 1
ATOM 1249 C C . PRO A 1 156 ? 7.217 16.918 -7.208 1.00 52.94 156 PRO A C 1
ATOM 1251 O O . PRO A 1 156 ? 6.518 16.114 -6.592 1.00 52.94 156 PRO A O 1
ATOM 1254 N N . GLU A 1 157 ? 7.353 16.839 -8.523 1.00 65.69 157 GLU A N 1
ATOM 1255 C CA . GLU A 1 157 ? 6.839 15.809 -9.398 1.00 65.69 157 GLU A CA 1
ATOM 1256 C C . GLU A 1 157 ? 7.654 14.521 -9.262 1.00 65.69 157 GLU A C 1
ATOM 1258 O O . GLU A 1 157 ? 8.885 14.522 -9.225 1.00 65.69 157 GLU A O 1
ATOM 1263 N N . ALA A 1 158 ? 6.947 13.395 -9.199 1.00 72.19 158 ALA A N 1
ATOM 1264 C CA . ALA A 1 158 ? 7.563 12.082 -9.121 1.00 72.19 158 ALA A CA 1
ATOM 1265 C C . ALA A 1 158 ? 8.398 11.779 -10.377 1.00 72.19 158 ALA A C 1
ATOM 1267 O O . ALA A 1 158 ? 7.958 12.009 -11.506 1.00 72.19 158 ALA A O 1
ATOM 1268 N N . ILE A 1 159 ? 9.584 11.209 -10.167 1.00 82.94 159 ILE A N 1
ATOM 1269 C CA . ILE A 1 159 ? 10.509 10.787 -11.224 1.00 82.94 159 ILE A CA 1
ATOM 1270 C C . ILE A 1 159 ? 10.767 9.282 -11.132 1.00 82.94 159 ILE A C 1
ATOM 1272 O O . ILE A 1 159 ? 10.768 8.700 -10.044 1.00 82.94 159 ILE A O 1
ATOM 1276 N N . ILE A 1 160 ? 11.003 8.627 -12.271 1.00 84.50 160 ILE A N 1
ATOM 1277 C CA . ILE A 1 160 ? 11.289 7.187 -12.303 1.00 84.50 160 ILE A CA 1
ATOM 1278 C C . ILE A 1 160 ? 12.793 6.944 -12.136 1.00 84.50 160 ILE A C 1
ATOM 1280 O O . ILE A 1 160 ? 13.553 6.969 -13.102 1.00 84.50 160 ILE A O 1
ATOM 1284 N N . LEU A 1 161 ? 13.219 6.619 -10.914 1.00 84.50 161 LEU A N 1
ATOM 1285 C CA . LEU A 1 161 ? 14.638 6.420 -10.570 1.00 84.50 161 LEU A CA 1
ATOM 1286 C C . LEU A 1 161 ? 15.245 5.108 -11.091 1.00 84.50 161 LEU A C 1
ATOM 1288 O O . LEU A 1 161 ? 16.440 5.031 -11.363 1.00 84.50 161 LEU A O 1
ATOM 1292 N N . GLY A 1 162 ? 14.435 4.063 -11.253 1.00 84.69 162 GLY A N 1
ATOM 1293 C CA . GLY A 1 162 ? 14.923 2.757 -11.681 1.00 84.69 162 GLY A CA 1
ATOM 1294 C C . GLY A 1 162 ? 13.797 1.822 -12.091 1.00 84.69 162 GLY A C 1
ATOM 1295 O O . GLY A 1 162 ? 12.625 2.084 -11.825 1.00 84.69 162 GLY A O 1
ATOM 1296 N N . ARG A 1 163 ? 14.146 0.744 -12.789 1.00 86.25 163 ARG A N 1
ATOM 1297 C CA . ARG A 1 163 ? 13.212 -0.283 -13.254 1.00 86.25 163 ARG A CA 1
ATOM 1298 C C . ARG A 1 163 ? 13.750 -1.659 -12.900 1.00 86.25 163 ARG A C 1
ATOM 1300 O O . ARG A 1 163 ? 14.948 -1.898 -12.998 1.00 86.25 163 ARG A O 1
ATOM 1307 N N . LYS A 1 164 ? 12.861 -2.573 -12.523 1.00 85.81 164 LYS A N 1
ATOM 1308 C CA . LYS A 1 164 ? 13.190 -3.977 -12.279 1.00 85.81 164 LYS A CA 1
ATOM 1309 C C . LYS A 1 164 ? 12.293 -4.852 -13.138 1.00 85.81 164 LYS A C 1
ATOM 1311 O O . LYS A 1 164 ? 11.071 -4.759 -13.061 1.00 85.81 164 LYS A O 1
ATOM 1316 N N . PHE A 1 165 ? 12.908 -5.696 -13.949 1.00 84.81 165 PHE A N 1
ATOM 1317 C CA . PHE A 1 165 ? 12.236 -6.572 -14.893 1.00 84.81 165 PHE A CA 1
ATOM 1318 C C . PHE A 1 165 ? 12.239 -7.996 -14.358 1.00 84.81 165 PHE A C 1
ATOM 1320 O O . PHE A 1 165 ? 13.279 -8.519 -13.966 1.00 84.81 165 PHE A O 1
ATOM 1327 N N . HIS A 1 166 ? 11.068 -8.628 -14.373 1.00 83.06 166 HIS A N 1
ATOM 1328 C CA . HIS A 1 166 ? 10.881 -10.031 -14.019 1.00 83.06 166 HIS A CA 1
ATOM 1329 C C . HIS A 1 166 ? 10.365 -10.784 -15.247 1.00 83.06 166 HIS A C 1
ATOM 1331 O O . HIS A 1 166 ? 9.216 -10.614 -15.660 1.00 83.06 166 HIS A O 1
ATOM 1337 N N . LEU A 1 167 ? 11.226 -11.597 -15.859 1.00 82.44 167 LEU A N 1
ATOM 1338 C CA . LEU A 1 167 ? 10.902 -12.346 -17.069 1.00 82.44 167 LEU A CA 1
ATOM 1339 C C . LEU A 1 167 ? 10.233 -13.684 -16.741 1.00 82.44 167 LEU A C 1
ATOM 1341 O O . LEU A 1 167 ? 10.442 -14.277 -15.683 1.00 82.44 167 LEU A O 1
ATOM 1345 N N . ARG A 1 168 ? 9.474 -14.227 -17.703 1.00 77.25 168 ARG A N 1
ATOM 1346 C CA . ARG A 1 168 ? 8.846 -15.559 -17.575 1.00 77.25 168 ARG A CA 1
ATOM 1347 C C . ARG A 1 168 ? 9.851 -16.694 -17.396 1.00 77.25 168 ARG A C 1
ATOM 1349 O O . ARG A 1 168 ? 9.491 -17.729 -16.849 1.00 77.25 168 ARG A O 1
ATOM 1356 N N . SER A 1 169 ? 11.085 -16.504 -17.857 1.00 77.69 169 SER A N 1
ATOM 1357 C CA . SER A 1 169 ? 12.195 -17.437 -17.649 1.00 77.69 169 SER A CA 1
ATOM 1358 C C . SER A 1 169 ? 12.641 -17.529 -16.184 1.00 77.69 169 SER A C 1
ATOM 1360 O O . SER A 1 169 ? 13.475 -18.367 -15.865 1.00 77.69 169 SER A O 1
ATOM 1362 N N . GLY A 1 170 ? 12.123 -16.667 -15.299 1.00 79.06 170 GLY A N 1
ATOM 1363 C CA . GLY A 1 170 ? 12.599 -16.500 -13.924 1.00 79.06 170 GLY A CA 1
ATOM 1364 C C . GLY A 1 170 ? 13.784 -15.537 -13.810 1.00 79.06 170 GLY A C 1
ATOM 1365 O O . GLY A 1 170 ? 14.149 -15.143 -12.704 1.00 79.06 170 GLY A O 1
ATOM 1366 N N . VAL A 1 171 ? 14.356 -15.111 -14.942 1.00 82.12 171 VAL A N 1
ATOM 1367 C CA . VAL A 1 171 ? 15.432 -14.117 -14.975 1.00 82.12 171 VAL A CA 1
ATOM 1368 C C . VAL A 1 171 ? 14.903 -12.776 -14.482 1.00 82.12 171 VAL A C 1
ATOM 1370 O O . VAL A 1 171 ? 13.824 -12.328 -14.875 1.00 82.12 171 VAL A O 1
ATOM 1373 N N . THR A 1 172 ? 15.681 -12.139 -13.613 1.00 81.62 172 THR A N 1
ATOM 1374 C CA . THR A 1 172 ? 15.398 -10.811 -13.077 1.00 81.62 172 THR A CA 1
ATOM 1375 C C . THR A 1 172 ? 16.603 -9.916 -13.323 1.00 81.62 172 THR A C 1
ATOM 1377 O O . THR A 1 172 ? 17.725 -10.330 -13.049 1.00 81.62 172 THR A O 1
ATOM 1380 N N . PHE A 1 173 ? 16.374 -8.701 -13.810 1.00 82.31 173 PHE A N 1
ATOM 1381 C CA . PHE A 1 173 ? 17.419 -7.690 -13.973 1.00 82.31 173 PHE A CA 1
ATOM 1382 C C . PHE A 1 173 ? 16.867 -6.298 -13.657 1.00 82.31 173 PHE A C 1
ATOM 1384 O O . PHE A 1 173 ? 15.651 -6.095 -13.650 1.00 82.31 173 PHE A O 1
ATOM 1391 N N . SER A 1 174 ? 17.755 -5.350 -13.372 1.00 81.50 174 SER A N 1
ATOM 1392 C CA . SER A 1 174 ? 17.393 -3.977 -13.016 1.00 81.50 174 SER A CA 1
ATOM 1393 C C . SER A 1 174 ? 18.150 -2.979 -13.885 1.00 81.50 174 SER A C 1
ATOM 1395 O O . SER A 1 174 ? 19.270 -3.253 -14.300 1.00 81.50 174 SER A O 1
ATOM 1397 N N . ILE A 1 175 ? 17.535 -1.825 -14.137 1.00 81.62 175 ILE A N 1
ATOM 1398 C CA . ILE A 1 175 ? 18.127 -0.684 -14.845 1.00 81.62 175 ILE A CA 1
ATOM 1399 C C . ILE A 1 175 ? 17.968 0.560 -13.962 1.00 81.62 175 ILE A C 1
ATOM 1401 O O . ILE A 1 175 ? 16.866 0.828 -13.474 1.00 81.62 175 ILE A O 1
ATOM 1405 N N . GLY A 1 176 ? 19.046 1.328 -13.783 1.00 83.81 176 GLY A N 1
ATOM 1406 C CA . GLY A 1 176 ? 19.090 2.518 -12.922 1.00 83.81 176 GLY A CA 1
ATOM 1407 C C . GLY A 1 176 ? 19.149 2.199 -11.423 1.00 83.81 176 GLY A C 1
ATOM 1408 O O . GLY A 1 176 ? 19.253 1.038 -11.020 1.00 83.81 176 GLY A O 1
ATOM 1409 N N . GLY A 1 177 ? 19.035 3.236 -10.590 1.00 76.81 177 GLY A N 1
ATOM 1410 C CA . GLY A 1 177 ? 19.089 3.178 -9.122 1.00 76.81 177 GLY A CA 1
ATOM 1411 C C . GLY A 1 177 ? 17.866 2.534 -8.453 1.00 76.81 177 GLY A C 1
ATOM 1412 O O . GLY A 1 177 ? 17.334 3.062 -7.476 1.00 76.81 177 GLY A O 1
ATOM 1413 N N . ALA A 1 178 ? 17.383 1.398 -8.965 1.00 65.25 178 ALA A N 1
ATOM 1414 C CA . ALA A 1 178 ? 16.256 0.643 -8.419 1.00 65.25 178 ALA A CA 1
ATOM 1415 C C . ALA A 1 178 ? 16.618 -0.022 -7.074 1.00 65.25 178 ALA A C 1
ATOM 1417 O O . ALA A 1 178 ? 16.756 -1.242 -6.977 1.00 65.25 178 ALA A O 1
ATOM 1418 N N . SER A 1 179 ? 16.796 0.781 -6.024 1.00 71.06 179 SER A N 1
ATOM 1419 C CA . SER A 1 179 ? 16.978 0.284 -4.661 1.00 71.06 179 SER A CA 1
ATOM 1420 C C . SER A 1 179 ? 15.661 -0.254 -4.086 1.00 71.06 179 SER A C 1
ATOM 1422 O O . SER A 1 179 ? 14.565 0.159 -4.470 1.00 71.06 179 SER A O 1
ATOM 1424 N N . CYS A 1 180 ? 15.764 -1.160 -3.115 1.00 66.56 180 CYS A N 1
ATOM 1425 C CA . CYS A 1 180 ? 14.631 -1.620 -2.312 1.00 66.56 180 CYS A CA 1
ATOM 1426 C C . CYS A 1 180 ? 14.006 -0.511 -1.439 1.00 66.56 180 CYS A C 1
ATOM 1428 O O . CYS A 1 180 ? 12.918 -0.698 -0.902 1.00 66.56 180 CYS A O 1
ATOM 1430 N N . TYR A 1 181 ? 14.668 0.642 -1.325 1.00 76.12 181 TYR A N 1
ATOM 1431 C CA . TYR A 1 181 ? 14.249 1.786 -0.521 1.00 76.12 181 TYR A CA 1
ATOM 1432 C C . TYR A 1 181 ? 13.518 2.864 -1.327 1.00 76.12 181 TYR A C 1
ATOM 1434 O O . TYR A 1 181 ? 13.276 3.947 -0.800 1.00 76.12 181 TYR A O 1
ATOM 1442 N N . HIS A 1 182 ? 13.096 2.564 -2.557 1.00 83.62 182 HIS A N 1
ATOM 1443 C CA . HIS A 1 182 ? 12.210 3.441 -3.320 1.00 83.62 182 HIS A CA 1
ATOM 1444 C C . HIS A 1 182 ? 10.761 2.952 -3.355 1.00 83.62 182 HIS A C 1
ATOM 1446 O O . HIS A 1 182 ? 10.467 1.758 -3.269 1.00 83.62 182 HIS A O 1
ATOM 1452 N N . GLU A 1 183 ? 9.846 3.907 -3.490 1.00 87.38 183 GLU A N 1
ATOM 1453 C CA . GLU A 1 183 ? 8.447 3.632 -3.791 1.00 87.38 183 GLU A CA 1
ATOM 1454 C C . GLU A 1 183 ? 8.364 2.915 -5.147 1.00 87.38 183 GLU A C 1
ATOM 1456 O O . GLU A 1 183 ? 9.096 3.230 -6.086 1.00 87.38 183 GLU A O 1
ATOM 1461 N N . THR A 1 184 ? 7.508 1.902 -5.251 1.00 88.44 184 THR A N 1
ATOM 1462 C CA . THR A 1 184 ? 7.441 1.038 -6.434 1.00 88.44 184 THR A CA 1
ATOM 1463 C C . THR A 1 184 ? 6.026 0.951 -6.967 1.00 88.44 184 THR A C 1
ATOM 1465 O O . THR A 1 184 ? 5.058 0.903 -6.216 1.00 88.44 184 THR A O 1
ATOM 1468 N N . ARG A 1 185 ? 5.891 0.897 -8.288 1.00 88.38 185 ARG A N 1
ATOM 1469 C CA . ARG A 1 185 ? 4.644 0.522 -8.950 1.00 88.38 185 ARG A CA 1
ATOM 1470 C C . ARG A 1 185 ? 4.897 -0.708 -9.795 1.00 88.38 185 ARG A C 1
ATOM 1472 O O . ARG A 1 185 ? 5.920 -0.807 -10.469 1.00 88.38 185 ARG A O 1
ATOM 1479 N N . LEU A 1 186 ? 3.967 -1.649 -9.745 1.00 85.88 186 LEU A N 1
ATOM 1480 C CA . LEU A 1 186 ? 4.098 -2.901 -10.465 1.00 85.88 186 LEU A CA 1
ATOM 1481 C C . LEU A 1 186 ? 3.331 -2.843 -11.781 1.00 85.88 186 LEU A C 1
ATOM 1483 O O . LEU A 1 186 ? 2.111 -2.741 -11.779 1.00 85.88 186 LEU A O 1
ATOM 1487 N N . LEU A 1 187 ? 4.036 -2.998 -12.897 1.00 86.75 187 LEU A N 1
ATOM 1488 C CA . LEU A 1 187 ? 3.426 -3.149 -14.215 1.00 86.75 187 LEU A CA 1
ATOM 1489 C C . LEU A 1 187 ? 3.510 -4.619 -14.622 1.00 86.75 187 LEU A C 1
ATOM 1491 O O . LEU A 1 187 ? 4.600 -5.184 -14.716 1.00 86.75 187 LEU A O 1
ATOM 1495 N N . CYS A 1 188 ? 2.365 -5.270 -14.816 1.00 86.44 188 CYS A N 1
ATOM 1496 C CA . CYS A 1 188 ? 2.307 -6.668 -15.226 1.00 86.44 188 CYS A CA 1
ATOM 1497 C C . CYS A 1 188 ? 1.448 -6.815 -16.473 1.00 86.44 188 CYS A C 1
ATOM 1499 O O . CYS A 1 188 ? 0.309 -6.374 -16.503 1.00 86.44 188 CYS A O 1
ATOM 1501 N N . THR A 1 189 ? 1.953 -7.564 -17.450 1.00 84.69 189 THR A N 1
ATOM 1502 C CA . THR A 1 189 ? 1.157 -7.926 -18.631 1.00 84.69 189 THR A CA 1
ATOM 1503 C C . THR A 1 189 ? -0.169 -8.574 -18.238 1.00 84.69 189 THR A C 1
ATOM 1505 O O . THR A 1 189 ? -0.213 -9.396 -17.314 1.00 84.69 189 THR A O 1
ATOM 1508 N N . SER A 1 190 ? -1.238 -8.315 -18.981 1.00 83.06 190 SER A N 1
ATOM 1509 C CA . SER A 1 190 ? -2.527 -8.984 -18.799 1.00 83.06 190 SER A CA 1
ATOM 1510 C C . SER A 1 190 ? -2.430 -10.506 -18.974 1.00 83.06 190 SER A C 1
ATOM 1512 O O . SER A 1 190 ? -1.445 -11.073 -19.474 1.00 83.06 190 SER A O 1
ATOM 1514 N N . LYS A 1 191 ? -3.464 -11.234 -18.538 1.00 82.06 191 LYS A N 1
ATOM 1515 C CA . LYS A 1 191 ? -3.553 -12.680 -18.794 1.00 82.06 191 LYS A CA 1
ATOM 1516 C C . LYS A 1 191 ? -3.539 -12.930 -20.310 1.00 82.06 191 LYS A C 1
ATOM 1518 O O . LYS A 1 191 ? -4.233 -12.247 -21.050 1.00 82.06 191 LYS A O 1
ATOM 1523 N N . ASN A 1 192 ? -2.758 -13.918 -20.749 1.00 81.19 192 ASN A N 1
ATOM 1524 C CA . ASN A 1 192 ? -2.586 -14.304 -22.158 1.00 81.19 192 ASN A CA 1
ATOM 1525 C C . ASN A 1 192 ? -1.973 -13.230 -23.080 1.00 81.19 192 ASN A C 1
ATOM 1527 O O . ASN A 1 192 ? -2.038 -13.377 -24.299 1.00 81.19 192 ASN A O 1
ATOM 1531 N N . LYS A 1 193 ? -1.333 -12.197 -22.520 1.00 85.56 193 LYS A N 1
ATOM 1532 C CA . LYS A 1 193 ? -0.566 -11.208 -23.284 1.00 85.56 193 LYS A CA 1
ATOM 1533 C C . LYS A 1 193 ? 0.931 -11.247 -22.957 1.00 85.56 193 LYS A C 1
ATOM 1535 O O . LYS A 1 193 ? 1.326 -11.731 -21.889 1.00 85.56 193 LYS A O 1
ATOM 1540 N N . CYS A 1 194 ? 1.767 -10.795 -23.884 1.00 85.38 194 CYS A N 1
ATOM 1541 C CA . CYS A 1 194 ? 3.192 -10.521 -23.701 1.00 85.38 194 CYS A CA 1
ATOM 1542 C C . CYS A 1 194 ? 3.454 -9.013 -23.753 1.00 85.38 194 CYS A C 1
ATOM 1544 O O . CYS A 1 194 ? 2.643 -8.258 -24.281 1.00 85.38 194 CYS A O 1
ATOM 1546 N N . LEU A 1 195 ? 4.575 -8.597 -23.166 1.00 86.44 195 LEU A N 1
ATOM 1547 C CA . LEU A 1 195 ? 5.085 -7.237 -23.281 1.00 86.44 195 LEU A CA 1
ATOM 1548 C C . LEU A 1 195 ? 5.684 -7.100 -24.682 1.00 86.44 195 LEU A C 1
ATOM 1550 O O . LEU A 1 195 ? 6.535 -7.915 -25.034 1.00 86.44 195 LEU A O 1
ATOM 1554 N N . VAL A 1 196 ? 5.234 -6.118 -25.455 1.00 87.88 196 VAL A N 1
ATOM 1555 C CA . VAL A 1 196 ? 5.773 -5.823 -26.797 1.00 87.88 196 VAL A CA 1
ATOM 1556 C C . VAL A 1 196 ? 6.462 -4.468 -26.876 1.00 87.88 196 VAL A C 1
ATOM 1558 O O . VAL A 1 196 ? 7.180 -4.205 -27.828 1.00 87.88 196 VAL A O 1
ATOM 1561 N N . GLY A 1 197 ? 6.284 -3.625 -25.862 1.00 85.19 197 GLY A N 1
ATOM 1562 C CA . GLY A 1 197 ? 6.923 -2.321 -25.794 1.00 85.19 197 GLY A CA 1
ATOM 1563 C C . GLY A 1 197 ? 6.590 -1.603 -24.498 1.00 85.19 197 GLY A C 1
ATOM 1564 O O . GLY A 1 197 ? 5.872 -2.126 -23.641 1.00 85.19 197 GLY A O 1
ATOM 1565 N N . VAL A 1 198 ? 7.111 -0.394 -24.364 1.00 87.31 198 VAL A N 1
ATOM 1566 C CA . VAL A 1 198 ? 6.784 0.535 -23.285 1.00 87.31 198 VAL A CA 1
ATOM 1567 C C . VAL A 1 198 ? 6.425 1.875 -23.903 1.00 87.31 198 VAL A C 1
ATOM 1569 O O . VAL A 1 198 ? 6.966 2.245 -24.939 1.00 87.31 198 VAL A O 1
ATOM 1572 N N . GLU A 1 199 ? 5.518 2.589 -23.260 1.00 86.81 199 GLU A N 1
ATOM 1573 C CA . GLU A 1 199 ? 5.194 3.975 -23.589 1.00 86.81 199 GLU A CA 1
ATOM 1574 C C . GLU A 1 199 ? 5.578 4.827 -22.383 1.00 86.81 199 GLU A C 1
ATOM 1576 O O . GLU A 1 199 ? 5.489 4.364 -21.246 1.00 86.81 199 GLU A O 1
ATOM 1581 N N . GLY A 1 200 ? 6.031 6.057 -22.582 1.00 85.00 200 GLY A N 1
ATOM 1582 C CA . GLY A 1 200 ? 6.412 6.908 -21.465 1.00 85.00 200 GLY A CA 1
ATOM 1583 C C . GLY A 1 200 ? 6.285 8.381 -21.787 1.00 85.00 200 GLY A C 1
ATOM 1584 O O . GLY A 1 200 ? 6.259 8.780 -22.945 1.00 85.00 200 GLY A O 1
ATOM 1585 N N . HIS A 1 201 ? 6.219 9.188 -20.733 1.00 81.81 201 HIS A N 1
ATOM 1586 C CA . HIS A 1 201 ? 6.260 10.638 -20.849 1.00 81.81 201 HIS A CA 1
ATOM 1587 C C . HIS A 1 201 ? 7.610 11.143 -20.351 1.00 81.81 201 HIS A C 1
ATOM 1589 O O . HIS A 1 201 ? 7.938 11.007 -19.164 1.00 81.81 201 HIS A O 1
ATOM 1595 N N . ILE A 1 202 ? 8.370 11.729 -21.270 1.00 82.94 202 ILE A N 1
ATOM 1596 C CA . ILE A 1 202 ? 9.650 12.375 -21.001 1.00 82.94 202 ILE A CA 1
ATOM 1597 C C . ILE A 1 202 ? 9.387 13.874 -20.893 1.00 82.94 202 ILE A C 1
ATOM 1599 O O . ILE A 1 202 ? 8.763 14.469 -21.771 1.00 82.94 202 ILE A O 1
ATOM 1603 N N . ARG A 1 203 ? 9.814 14.473 -19.784 1.00 80.56 203 ARG A N 1
ATOM 1604 C CA . ARG A 1 203 ? 9.696 15.914 -19.555 1.00 80.56 203 ARG A CA 1
ATOM 1605 C C . ARG A 1 203 ? 10.722 16.679 -20.399 1.00 80.56 203 ARG A C 1
ATOM 1607 O O . ARG A 1 203 ? 11.656 16.102 -20.945 1.00 80.56 203 ARG A O 1
ATOM 1614 N N . SER A 1 204 ? 10.575 18.001 -20.478 1.00 75.00 204 SER A N 1
ATOM 1615 C CA . SER A 1 204 ? 11.508 18.869 -21.217 1.00 75.00 204 SER A CA 1
ATOM 1616 C C . SER A 1 204 ? 12.946 18.846 -20.681 1.00 75.00 204 SER A C 1
ATOM 1618 O O . SER A 1 204 ? 13.850 19.296 -21.372 1.00 75.00 204 SER A O 1
ATOM 1620 N N . ASP A 1 205 ? 13.154 18.354 -19.457 1.00 79.25 205 ASP A N 1
ATOM 1621 C CA . ASP A 1 205 ? 14.462 18.144 -18.823 1.00 79.25 205 ASP A CA 1
ATOM 1622 C C . ASP A 1 205 ? 15.053 16.746 -19.100 1.00 79.25 205 ASP A C 1
ATOM 1624 O O . ASP A 1 205 ? 16.088 16.393 -18.543 1.00 79.25 205 ASP A O 1
ATOM 1628 N N . GLY A 1 206 ? 14.405 15.932 -19.941 1.00 75.50 206 GLY A N 1
ATOM 1629 C CA . GLY A 1 206 ? 14.847 14.575 -20.270 1.00 75.50 206 GLY A CA 1
ATOM 1630 C C . GLY A 1 206 ? 14.471 13.516 -19.229 1.00 75.50 206 GLY A C 1
ATOM 1631 O O . GLY A 1 206 ? 14.756 12.333 -19.427 1.00 75.50 206 GLY A O 1
ATOM 1632 N N . VAL A 1 207 ? 13.793 13.885 -18.137 1.00 81.62 207 VAL A N 1
ATOM 1633 C CA . VAL A 1 207 ? 13.433 12.937 -17.078 1.00 81.62 207 VAL A CA 1
ATOM 1634 C C . VAL A 1 207 ? 12.162 12.165 -17.435 1.00 81.62 207 VAL A C 1
ATOM 1636 O O . VAL A 1 207 ? 11.127 12.735 -17.796 1.00 81.62 207 VAL A O 1
ATOM 1639 N N . ILE A 1 208 ? 12.210 10.838 -17.276 1.00 81.81 208 ILE A N 1
ATOM 1640 C CA . ILE A 1 208 ? 11.034 9.975 -17.422 1.00 81.81 208 ILE A CA 1
ATOM 1641 C C . ILE A 1 208 ? 10.117 10.189 -16.213 1.00 81.81 208 ILE A C 1
ATOM 1643 O O . ILE A 1 208 ? 10.414 9.761 -15.094 1.00 81.81 208 ILE A O 1
ATOM 1647 N N . SER A 1 209 ? 8.977 10.827 -16.460 1.00 80.31 209 SER A N 1
ATOM 1648 C CA . SER A 1 209 ? 7.959 11.106 -15.440 1.00 80.31 209 SER A CA 1
ATOM 1649 C C . SER A 1 209 ? 6.909 10.000 -15.336 1.00 80.31 209 SER A C 1
ATOM 1651 O O . SER A 1 209 ? 6.313 9.801 -14.280 1.00 80.31 209 SER A O 1
ATOM 1653 N N . ARG A 1 210 ? 6.659 9.269 -16.432 1.00 82.25 210 ARG A N 1
ATOM 1654 C CA . ARG A 1 210 ? 5.654 8.195 -16.499 1.00 82.25 210 ARG A CA 1
ATOM 1655 C C . ARG A 1 210 ? 6.111 7.079 -17.420 1.00 82.25 210 ARG A C 1
ATOM 1657 O O . ARG A 1 210 ? 6.772 7.343 -18.421 1.00 82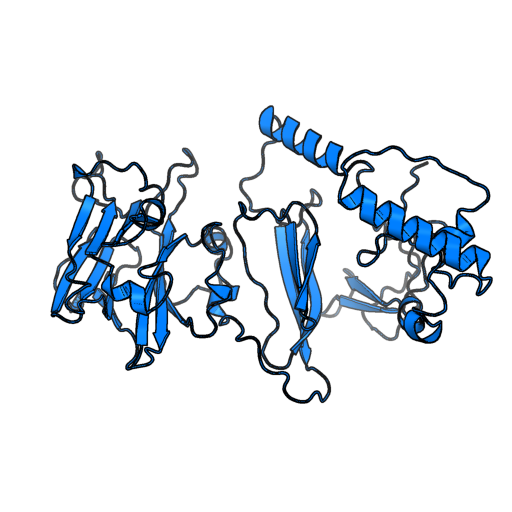.25 210 ARG A O 1
ATOM 1664 N N . ILE A 1 211 ? 5.708 5.855 -17.095 1.00 84.94 211 ILE A N 1
ATOM 1665 C CA . ILE A 1 211 ? 5.917 4.676 -17.931 1.00 84.94 211 ILE A CA 1
ATOM 1666 C C . ILE A 1 211 ? 4.674 3.782 -17.896 1.00 84.94 211 ILE A C 1
ATOM 1668 O O . ILE A 1 211 ? 4.075 3.560 -16.842 1.00 84.94 211 ILE A O 1
ATOM 1672 N N . GLY A 1 212 ? 4.295 3.281 -19.060 1.00 85.44 212 GLY A N 1
ATOM 1673 C CA . GLY A 1 212 ? 3.268 2.284 -19.306 1.00 85.44 212 GLY A CA 1
ATOM 1674 C C . GLY A 1 212 ? 3.849 1.118 -20.103 1.00 85.44 212 GLY A C 1
ATOM 1675 O O . GLY A 1 212 ? 4.960 1.186 -20.630 1.00 85.44 212 GLY A O 1
ATOM 1676 N N . ILE A 1 213 ? 3.099 0.022 -20.170 1.00 88.00 213 ILE A N 1
ATOM 1677 C CA . ILE A 1 213 ? 3.481 -1.173 -20.927 1.00 88.00 213 ILE A CA 1
ATOM 1678 C C . ILE A 1 213 ? 2.527 -1.384 -22.098 1.00 88.00 213 ILE A C 1
ATOM 1680 O O . ILE A 1 213 ? 1.313 -1.265 -21.946 1.00 88.00 213 ILE A O 1
ATOM 1684 N N . LEU A 1 214 ? 3.083 -1.746 -23.252 1.00 83.12 214 LEU A N 1
ATOM 1685 C CA . LEU A 1 214 ? 2.331 -2.161 -24.429 1.00 83.12 214 LEU A CA 1
ATOM 1686 C C . LEU A 1 214 ? 2.248 -3.684 -24.454 1.00 83.12 214 LEU A C 1
ATOM 1688 O O . LEU A 1 214 ? 3.242 -4.388 -24.246 1.00 83.12 214 LEU A O 1
ATOM 1692 N N . GLU A 1 215 ? 1.052 -4.207 -24.706 1.00 89.44 215 GLU A N 1
ATOM 1693 C CA . GLU A 1 215 ? 0.772 -5.633 -24.576 1.00 89.44 215 GLU A CA 1
ATOM 1694 C C . GLU A 1 215 ? 0.110 -6.216 -25.826 1.00 89.44 215 GLU A C 1
ATOM 1696 O O . GLU A 1 215 ? -0.932 -5.723 -26.256 1.00 89.44 215 GLU A O 1
ATOM 1701 N N . ALA A 1 216 ? 0.621 -7.343 -26.327 1.00 81.62 216 ALA A N 1
ATOM 1702 C CA . ALA A 1 216 ? 0.010 -8.090 -27.431 1.00 81.62 216 ALA A CA 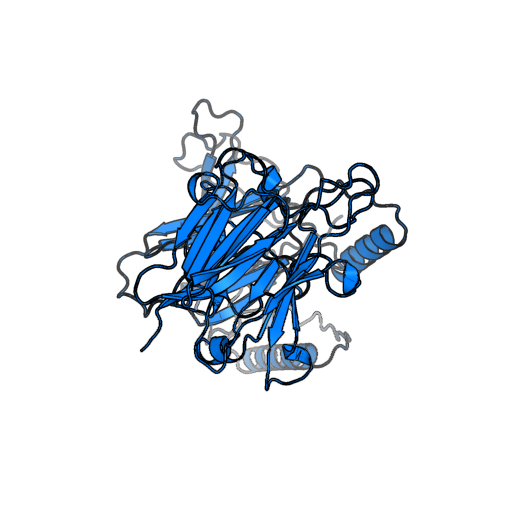1
ATOM 1703 C C . ALA A 1 216 ? -0.417 -9.505 -27.000 1.00 81.62 216 ALA A C 1
ATOM 1705 O O . ALA A 1 216 ? 0.160 -10.060 -26.060 1.00 81.62 216 ALA A O 1
ATOM 1706 N N . PRO A 1 217 ? -1.424 -10.122 -27.645 1.00 85.69 217 PRO A N 1
ATOM 1707 C CA . PRO A 1 217 ? -1.763 -11.527 -27.418 1.00 85.69 217 PRO A CA 1
ATOM 1708 C C . PRO A 1 217 ? -0.566 -12.449 -27.677 1.00 85.69 217 PRO A C 1
ATOM 1710 O O . PRO A 1 217 ? 0.181 -12.248 -28.627 1.00 85.69 217 PRO A O 1
ATOM 1713 N N . ILE A 1 218 ? -0.395 -13.492 -26.860 1.00 82.88 218 ILE A N 1
ATOM 1714 C CA . ILE A 1 218 ? 0.645 -14.499 -27.116 1.00 82.88 218 ILE A CA 1
ATOM 1715 C C . ILE A 1 218 ? 0.140 -15.439 -28.221 1.00 82.88 218 ILE A C 1
ATOM 1717 O O . ILE A 1 218 ? -0.891 -16.087 -28.002 1.00 82.88 218 ILE A O 1
ATOM 1721 N N . PRO A 1 219 ? 0.844 -15.583 -29.356 1.00 73.19 219 PRO A N 1
ATOM 1722 C CA . PRO A 1 219 ? 0.479 -16.566 -30.367 1.00 73.19 219 PRO A CA 1
ATOM 1723 C C . PRO A 1 219 ? 0.628 -17.989 -29.793 1.00 73.19 219 PRO A C 1
ATOM 1725 O O . PRO A 1 219 ? 1.710 -18.420 -29.408 1.00 73.19 219 PRO A O 1
ATOM 1728 N N . GLU A 1 220 ? -0.501 -18.685 -29.646 1.00 68.50 220 GLU A N 1
ATOM 1729 C CA . GLU A 1 220 ? -0.643 -20.151 -29.525 1.00 68.50 220 GLU A CA 1
ATOM 1730 C C . GLU A 1 220 ? 0.186 -20.928 -28.473 1.00 68.50 220 GLU A C 1
ATOM 1732 O O . GLU A 1 220 ? 0.417 -22.130 -28.613 1.00 68.50 220 GLU A O 1
ATOM 1737 N N . SER A 1 221 ? 0.592 -20.322 -27.355 1.00 57.50 221 SER A N 1
ATOM 1738 C CA . SER A 1 221 ? 1.323 -21.077 -26.319 1.00 57.50 221 SER A CA 1
ATOM 1739 C C . SER A 1 221 ? 0.404 -21.846 -25.354 1.00 57.50 221 SER A C 1
ATOM 1741 O O . SER A 1 221 ? -0.589 -21.316 -24.845 1.00 57.50 221 SER A O 1
ATOM 1743 N N . LYS A 1 222 ? 0.781 -23.104 -25.053 1.00 58.94 222 LYS A N 1
ATOM 1744 C CA . LYS A 1 222 ? 0.249 -23.889 -23.923 1.00 58.94 222 LYS A CA 1
ATOM 1745 C C . LYS A 1 222 ? 0.230 -23.010 -22.666 1.00 58.94 222 LYS A C 1
ATOM 1747 O O . LYS A 1 222 ? 1.218 -22.313 -22.428 1.00 58.94 222 LYS A O 1
ATOM 1752 N N . PRO A 1 223 ? -0.837 -23.053 -21.847 1.00 56.78 223 PRO A N 1
ATOM 1753 C CA . PRO A 1 223 ? -0.923 -22.246 -20.639 1.00 56.78 223 PRO A CA 1
ATOM 1754 C C . PRO A 1 223 ? 0.275 -22.561 -19.742 1.00 56.78 223 PRO A C 1
ATOM 1756 O O . PRO A 1 223 ? 0.354 -23.628 -19.135 1.00 56.78 223 PRO A O 1
ATOM 1759 N N . CYS A 1 224 ? 1.236 -21.641 -19.702 1.00 52.16 224 CYS A N 1
ATOM 1760 C CA . CYS A 1 224 ? 2.348 -21.720 -18.773 1.00 52.16 224 CYS A CA 1
ATOM 1761 C C . CYS A 1 224 ? 1.759 -21.626 -17.363 1.00 52.16 224 CYS A C 1
ATOM 1763 O O . CYS A 1 224 ? 0.829 -20.839 -17.151 1.00 52.16 224 CYS A O 1
ATOM 1765 N N . GLN A 1 225 ? 2.247 -22.448 -16.428 1.00 54.41 225 GLN A N 1
ATOM 1766 C CA . GLN A 1 225 ? 1.779 -22.424 -15.043 1.00 54.41 225 GLN A CA 1
ATOM 1767 C C . GLN A 1 225 ? 1.907 -20.993 -14.522 1.00 54.41 225 GLN A C 1
ATOM 1769 O O . GLN A 1 225 ? 2.996 -20.428 -14.432 1.00 54.41 225 GLN A O 1
ATOM 1774 N N . LEU A 1 226 ? 0.743 -20.378 -14.327 1.00 54.75 226 LEU A N 1
ATOM 1775 C CA . LEU A 1 226 ? 0.597 -18.955 -14.101 1.00 54.75 226 LEU A CA 1
ATOM 1776 C C . LEU A 1 226 ? 1.287 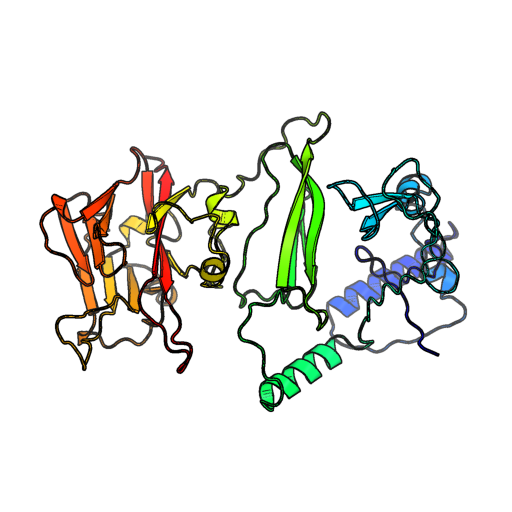-18.612 -12.785 1.00 54.75 226 LEU A C 1
ATOM 1778 O O . LEU A 1 226 ? 0.841 -19.030 -11.721 1.00 54.75 226 LEU A O 1
ATOM 1782 N N . TRP A 1 227 ? 2.335 -17.794 -12.856 1.00 57.34 227 TRP A N 1
ATOM 1783 C CA . TRP A 1 227 ? 2.621 -16.897 -11.747 1.00 57.34 227 TRP A CA 1
ATOM 1784 C C . TRP A 1 227 ? 1.320 -16.146 -11.486 1.00 57.34 227 TRP A C 1
ATOM 1786 O O . TRP A 1 227 ? 0.744 -15.574 -12.421 1.00 57.34 227 TRP A O 1
ATOM 1796 N N . ASN A 1 228 ? 0.805 -16.219 -10.262 1.00 64.50 228 ASN A N 1
ATOM 1797 C CA . ASN A 1 228 ? -0.426 -15.519 -9.937 1.00 64.50 228 ASN A CA 1
ATOM 1798 C C . ASN A 1 228 ? -0.141 -14.029 -10.052 1.00 64.50 228 ASN A C 1
ATOM 1800 O O . ASN A 1 228 ? 0.553 -13.439 -9.227 1.00 64.50 228 ASN A O 1
ATOM 1804 N N . LYS A 1 229 ? -0.630 -13.451 -11.146 1.00 67.12 229 LYS A N 1
ATOM 1805 C CA . LYS A 1 229 ? -0.436 -12.044 -11.431 1.00 67.12 229 LYS A CA 1
ATOM 1806 C C . LYS A 1 229 ? -1.231 -11.237 -10.403 1.00 67.12 229 LYS A C 1
ATOM 1808 O O . LYS A 1 229 ? -2.396 -11.571 -10.162 1.00 67.12 229 LYS A O 1
ATOM 1813 N N . PRO A 1 230 ? -0.644 -10.177 -9.832 1.00 71.56 230 PRO A N 1
ATOM 1814 C CA . PRO A 1 230 ? -1.393 -9.250 -9.006 1.00 71.56 230 PRO A CA 1
ATOM 1815 C C . PRO A 1 230 ? -2.575 -8.699 -9.802 1.00 71.56 230 PRO A C 1
ATOM 1817 O O . PRO A 1 230 ? -2.469 -8.438 -11.006 1.00 71.56 230 PRO A O 1
ATOM 1820 N N . GLY A 1 231 ? -3.714 -8.542 -9.129 1.00 76.88 231 GLY A N 1
ATOM 1821 C CA . GLY A 1 231 ? -4.915 -7.999 -9.758 1.00 76.88 231 GLY A CA 1
ATOM 1822 C C . GLY A 1 231 ? -4.674 -6.592 -10.333 1.00 76.88 231 GLY A C 1
ATOM 1823 O O . GLY A 1 231 ? -3.778 -5.894 -9.857 1.00 76.88 231 GLY A O 1
ATOM 1824 N N . PRO A 1 232 ? -5.485 -6.134 -11.306 1.00 78.38 232 PRO A N 1
ATOM 1825 C CA . PRO A 1 232 ? -5.304 -4.831 -11.958 1.00 78.38 232 PRO A CA 1
ATOM 1826 C C . PRO A 1 232 ? -5.201 -3.657 -10.978 1.00 78.38 232 PRO A C 1
ATOM 1828 O O . PRO A 1 232 ? -4.428 -2.732 -11.191 1.00 78.38 232 PRO A O 1
ATOM 1831 N N . LEU A 1 233 ? -5.935 -3.719 -9.861 1.00 81.19 233 LEU A N 1
ATOM 1832 C CA . LEU A 1 233 ? -5.876 -2.694 -8.823 1.00 81.19 233 LEU A CA 1
ATOM 1833 C C . LEU A 1 233 ? -4.481 -2.586 -8.197 1.00 81.19 233 LEU A C 1
ATOM 1835 O O . LEU A 1 233 ? -3.971 -1.486 -8.055 1.00 81.19 233 LEU A O 1
ATOM 1839 N N . ALA A 1 234 ? -3.836 -3.712 -7.887 1.00 82.31 234 ALA A N 1
ATOM 1840 C CA . ALA A 1 234 ? -2.499 -3.721 -7.295 1.00 82.31 234 ALA A CA 1
ATOM 1841 C C . ALA A 1 234 ? -1.443 -3.082 -8.208 1.00 82.31 234 ALA A C 1
ATOM 1843 O O . ALA A 1 234 ? -0.466 -2.531 -7.718 1.00 82.31 234 ALA A O 1
ATOM 1844 N N . GLN A 1 235 ? -1.649 -3.159 -9.523 1.00 80.69 235 GLN A N 1
ATOM 1845 C CA . GLN A 1 235 ? -0.746 -2.591 -10.522 1.00 80.69 235 GLN A CA 1
ATOM 1846 C C . GLN A 1 235 ? -0.915 -1.077 -10.684 1.00 80.69 235 GLN A C 1
ATOM 1848 O O . GLN A 1 235 ? 0.014 -0.383 -11.087 1.00 80.69 235 GLN A O 1
ATOM 1853 N N . ARG A 1 236 ? -2.104 -0.557 -10.353 1.00 82.31 236 ARG A N 1
ATOM 1854 C CA . ARG A 1 236 ? -2.399 0.879 -10.403 1.00 82.31 236 ARG A CA 1
ATOM 1855 C C . ARG A 1 236 ? -1.811 1.637 -9.218 1.00 82.31 236 ARG A C 1
ATOM 1857 O O . ARG A 1 236 ? -1.481 2.799 -9.373 1.00 82.31 236 ARG A O 1
ATOM 1864 N N . LEU A 1 237 ? -1.682 1.003 -8.054 1.00 85.56 237 LEU A N 1
ATOM 1865 C CA . LEU A 1 237 ? -1.225 1.685 -6.843 1.00 85.56 237 LEU A CA 1
ATOM 1866 C C . LEU A 1 237 ? 0.297 1.891 -6.848 1.00 85.56 237 LEU A C 1
ATOM 1868 O O . LEU A 1 237 ? 1.055 0.990 -7.208 1.00 85.56 237 LEU A O 1
ATOM 1872 N N . LEU A 1 238 ? 0.741 3.068 -6.403 1.00 88.38 238 LEU A N 1
ATOM 1873 C CA . LEU A 1 238 ? 2.118 3.282 -5.964 1.00 88.38 238 LEU A CA 1
ATOM 1874 C C . LEU A 1 238 ? 2.281 2.723 -4.551 1.00 88.38 238 LEU A C 1
ATOM 1876 O O . LEU A 1 238 ? 1.417 2.909 -3.700 1.00 88.38 238 LEU A O 1
ATOM 1880 N N . TRP A 1 239 ? 3.383 2.043 -4.287 1.00 89.75 239 TRP A N 1
ATOM 1881 C CA . TRP A 1 239 ? 3.589 1.272 -3.073 1.00 89.75 239 TRP A CA 1
ATOM 1882 C C . TRP A 1 239 ? 4.837 1.733 -2.345 1.00 89.75 239 TRP A C 1
ATOM 1884 O O . TRP A 1 239 ? 5.893 1.888 -2.952 1.00 89.75 239 TRP A O 1
ATOM 1894 N N . ALA A 1 240 ? 4.731 1.920 -1.032 1.00 90.06 240 ALA A N 1
ATOM 1895 C CA . ALA A 1 240 ? 5.888 2.207 -0.202 1.00 90.06 240 ALA A CA 1
ATOM 1896 C C . ALA A 1 240 ? 6.880 1.027 -0.177 1.00 90.06 240 ALA A C 1
ATOM 1898 O O . ALA A 1 240 ? 6.577 -0.113 -0.523 1.00 90.06 240 ALA A O 1
ATOM 1899 N N . THR A 1 241 ? 8.092 1.298 0.279 1.00 76.38 241 THR A N 1
ATOM 1900 C CA . THR A 1 241 ? 9.229 0.363 0.286 1.00 76.38 241 THR A CA 1
ATOM 1901 C C . THR A 1 241 ? 9.035 -0.866 1.162 1.00 76.38 241 THR A C 1
ATOM 1903 O O . THR A 1 241 ? 9.671 -1.895 0.959 1.00 76.38 241 THR A O 1
ATOM 1906 N N . THR A 1 242 ? 8.114 -0.811 2.121 1.00 66.88 242 THR A N 1
ATOM 1907 C CA . THR A 1 242 ? 7.904 -1.849 3.141 1.00 66.88 242 THR A CA 1
ATOM 1908 C C . THR A 1 242 ? 7.283 -3.149 2.605 1.00 66.88 242 THR A C 1
ATOM 1910 O O . THR A 1 242 ? 6.900 -4.025 3.379 1.00 66.88 242 THR A O 1
ATOM 1913 N N . ILE A 1 243 ? 7.190 -3.318 1.281 1.00 65.31 243 ILE A N 1
ATOM 1914 C CA . ILE A 1 243 ? 6.258 -4.246 0.627 1.00 65.31 243 ILE A CA 1
ATOM 1915 C C . ILE A 1 243 ? 6.964 -5.438 -0.034 1.00 65.31 243 ILE A C 1
ATOM 1917 O O . ILE A 1 243 ? 6.391 -6.129 -0.869 1.00 65.31 243 ILE A O 1
ATOM 1921 N N . HIS A 1 244 ? 8.196 -5.768 0.360 1.00 60.59 244 HIS A N 1
ATOM 1922 C CA . HIS A 1 244 ? 9.033 -6.746 -0.357 1.00 60.59 244 HIS A CA 1
ATOM 1923 C C . HIS A 1 244 ? 8.452 -8.155 -0.599 1.00 60.59 244 HIS A C 1
ATOM 1925 O O . HIS A 1 244 ? 9.109 -8.937 -1.273 1.00 60.59 244 HIS A O 1
ATOM 1931 N N . ARG A 1 245 ? 7.250 -8.510 -0.119 1.00 69.12 245 ARG A N 1
ATOM 1932 C CA . ARG A 1 245 ? 6.646 -9.836 -0.337 1.00 69.12 245 ARG A CA 1
ATOM 1933 C C . ARG A 1 245 ? 5.148 -9.881 -0.634 1.00 69.12 245 ARG A C 1
ATOM 1935 O O . ARG A 1 245 ? 4.628 -10.979 -0.811 1.00 69.12 245 ARG A O 1
ATOM 1942 N N . LEU A 1 246 ? 4.416 -8.762 -0.700 1.00 70.88 246 LEU A N 1
ATOM 1943 C CA . LEU A 1 246 ? 2.969 -8.880 -0.964 1.00 70.88 246 LEU A CA 1
ATOM 1944 C C . LEU A 1 246 ? 2.658 -9.345 -2.388 1.00 70.88 246 LEU A C 1
ATOM 1946 O O . LEU A 1 246 ? 1.694 -10.078 -2.573 1.00 70.88 246 LEU A O 1
ATOM 1950 N N . TRP A 1 247 ? 3.500 -9.023 -3.368 1.00 69.75 247 TRP A N 1
ATOM 1951 C CA . TRP A 1 247 ? 3.336 -9.501 -4.751 1.00 69.75 247 TRP A CA 1
ATOM 1952 C C . TRP A 1 247 ? 3.590 -11.001 -4.896 1.00 69.75 247 TRP A C 1
ATOM 1954 O O . TRP A 1 247 ? 3.048 -11.638 -5.792 1.00 69.75 247 TRP A O 1
ATOM 1964 N N . GLU A 1 248 ? 4.404 -11.576 -4.010 1.00 74.12 248 GLU A N 1
ATOM 1965 C CA . GLU A 1 248 ? 4.665 -13.018 -3.980 1.00 74.12 248 GLU A CA 1
ATOM 1966 C C . GLU A 1 248 ? 3.441 -13.790 -3.464 1.00 74.12 248 GLU A C 1
ATOM 1968 O O . GLU A 1 248 ? 3.313 -15.000 -3.676 1.00 74.12 248 GLU A O 1
ATOM 1973 N N . ARG A 1 249 ? 2.504 -13.094 -2.803 1.00 78.88 249 ARG A N 1
ATOM 1974 C CA . ARG A 1 249 ? 1.275 -13.681 -2.279 1.00 78.88 249 ARG A CA 1
ATOM 1975 C C . ARG A 1 249 ? 0.238 -13.801 -3.380 1.00 78.88 249 ARG A C 1
ATOM 1977 O O . ARG A 1 249 ? -0.654 -12.985 -3.581 1.00 78.88 249 ARG A O 1
ATOM 1984 N N . SER A 1 250 ? 0.355 -14.933 -4.041 1.00 72.38 250 SER A N 1
ATOM 1985 C CA . SER A 1 250 ? -0.430 -15.394 -5.169 1.00 72.38 250 SER A CA 1
ATOM 1986 C C . SER A 1 250 ? -1.963 -15.350 -4.959 1.00 72.38 250 SER A C 1
ATOM 1988 O O . SER A 1 250 ? -2.716 -15.312 -5.931 1.00 72.38 250 SER A O 1
ATOM 1990 N N . ASN A 1 251 ? -2.440 -15.339 -3.711 1.00 85.50 251 ASN A N 1
ATOM 1991 C CA . ASN A 1 251 ? -3.865 -15.347 -3.357 1.00 85.50 251 ASN A CA 1
ATOM 1992 C C . ASN A 1 251 ? -4.369 -14.016 -2.781 1.00 85.50 251 ASN A C 1
ATOM 1994 O O . ASN A 1 251 ? -5.554 -13.917 -2.438 1.00 85.50 251 ASN A O 1
ATOM 1998 N N . LEU A 1 252 ? -3.490 -13.016 -2.662 1.00 88.56 252 LEU A N 1
ATOM 1999 C CA . LEU A 1 252 ? -3.820 -11.706 -2.124 1.00 88.56 252 LEU A CA 1
ATOM 2000 C C . LEU A 1 252 ? -4.764 -10.968 -3.066 1.00 88.56 252 LEU A C 1
ATOM 2002 O O . LEU A 1 252 ? -4.453 -10.696 -4.226 1.00 88.56 252 LEU A O 1
ATOM 2006 N N . LYS A 1 253 ? -5.929 -10.611 -2.538 1.00 91.50 253 LYS A N 1
ATOM 2007 C CA . LYS A 1 253 ? -6.898 -9.740 -3.189 1.00 91.50 253 LYS A CA 1
ATOM 2008 C C . LYS A 1 253 ? -6.869 -8.373 -2.521 1.00 91.50 253 LYS A C 1
ATOM 2010 O O . LYS A 1 253 ? -6.730 -8.263 -1.302 1.00 91.50 253 LYS A O 1
ATOM 2015 N N . ILE A 1 254 ? -7.020 -7.343 -3.345 1.00 92.00 254 ILE A N 1
ATOM 2016 C CA . ILE A 1 254 ? -7.117 -5.952 -2.914 1.00 92.00 254 ILE A CA 1
ATOM 2017 C C . ILE A 1 254 ? -8.527 -5.486 -3.238 1.00 92.00 254 ILE A C 1
ATOM 2019 O O . ILE A 1 254 ? -8.948 -5.565 -4.393 1.00 92.00 254 ILE A O 1
ATOM 2023 N N . THR A 1 255 ? -9.245 -5.016 -2.225 1.00 93.06 255 THR A N 1
ATOM 2024 C CA . THR A 1 255 ? -10.588 -4.455 -2.376 1.00 93.06 255 THR A CA 1
ATOM 2025 C C . THR A 1 255 ? -10.551 -2.984 -1.968 1.00 93.06 255 THR A C 1
ATOM 2027 O O . THR A 1 255 ? -10.133 -2.693 -0.844 1.00 93.06 255 THR A O 1
ATOM 2030 N N . PRO A 1 256 ? -10.958 -2.047 -2.842 1.00 92.12 256 PRO A N 1
ATOM 2031 C CA . PRO A 1 256 ? -10.989 -0.637 -2.488 1.00 92.12 256 PRO A CA 1
ATOM 2032 C C . PRO A 1 256 ? -12.042 -0.393 -1.407 1.00 92.12 256 PRO A C 1
ATOM 2034 O O . PRO A 1 256 ? -13.152 -0.922 -1.484 1.00 92.12 256 PRO A O 1
ATOM 2037 N N . VAL A 1 257 ? -11.685 0.395 -0.394 1.00 92.31 257 VAL A N 1
ATOM 2038 C CA . VAL A 1 257 ? -12.615 0.814 0.663 1.00 92.31 257 VAL A CA 1
ATOM 2039 C C . VAL A 1 257 ? -12.954 2.293 0.482 1.00 92.31 257 VAL A C 1
ATOM 2041 O O . VAL A 1 257 ? -14.132 2.657 0.477 1.00 92.31 257 VAL A O 1
ATOM 2044 N N . PHE A 1 258 ? -11.941 3.132 0.255 1.00 91.50 258 PHE A N 1
ATOM 2045 C CA . PHE A 1 258 ? -12.099 4.547 -0.064 1.00 91.50 258 PHE A CA 1
ATOM 2046 C C . PHE A 1 258 ? -10.915 5.055 -0.900 1.00 91.50 258 PHE A C 1
ATOM 2048 O O . PHE A 1 258 ? -9.792 4.764 -0.507 1.00 91.50 258 PHE A O 1
ATOM 2055 N N . PRO A 1 259 ? -11.134 5.839 -1.971 1.00 87.38 259 PRO A N 1
ATOM 2056 C CA . PRO A 1 259 ? -12.422 6.048 -2.633 1.00 87.38 259 PRO A CA 1
ATOM 2057 C C . PRO A 1 259 ? -12.930 4.738 -3.270 1.00 87.38 259 PRO A C 1
ATOM 2059 O O . PRO A 1 259 ? -12.155 3.833 -3.574 1.00 87.38 259 PRO A O 1
ATOM 2062 N N . LEU A 1 260 ? -14.249 4.604 -3.467 1.00 72.06 260 LEU A N 1
ATOM 2063 C CA . LEU A 1 260 ? -14.837 3.380 -4.049 1.00 72.06 260 LEU A CA 1
ATOM 2064 C C . LEU A 1 260 ? -14.456 3.159 -5.519 1.00 72.06 260 LEU A C 1
ATOM 2066 O O . LEU A 1 260 ? -14.466 2.027 -5.997 1.00 72.06 260 LEU A O 1
ATOM 2070 N N . GLY A 1 261 ? -14.140 4.239 -6.226 1.00 66.25 261 GLY A N 1
ATOM 2071 C CA . GLY A 1 261 ? -13.525 4.202 -7.539 1.00 66.25 261 GLY A CA 1
ATOM 2072 C C . GLY A 1 261 ? -12.251 5.023 -7.478 1.00 66.25 261 GLY A C 1
ATOM 2073 O O . GLY A 1 261 ? -12.297 6.189 -7.094 1.00 66.25 261 GLY A O 1
ATOM 2074 N N . LEU A 1 262 ? -11.123 4.428 -7.865 1.00 63.50 262 LEU A N 1
ATOM 2075 C CA . LEU A 1 262 ? -9.970 5.217 -8.285 1.00 63.50 262 LEU A CA 1
ATOM 2076 C C . LEU A 1 262 ? -10.395 5.907 -9.579 1.00 63.50 262 LEU A C 1
ATOM 2078 O O . LEU A 1 262 ? -10.373 5.271 -10.639 1.00 63.50 262 LEU A O 1
ATOM 2082 N N . ALA A 1 263 ? -10.888 7.142 -9.467 1.00 56.12 263 ALA A N 1
ATOM 2083 C CA . ALA A 1 263 ? -11.325 7.921 -10.612 1.00 56.12 263 ALA A CA 1
ATOM 2084 C C . ALA A 1 263 ? -10.208 7.897 -11.659 1.00 56.12 263 ALA A C 1
ATOM 2086 O O . ALA A 1 263 ? -9.065 8.231 -11.363 1.00 56.12 263 ALA A O 1
ATOM 2087 N N . GLU A 1 264 ? -10.529 7.477 -12.882 1.00 56.75 264 GLU A N 1
ATOM 2088 C CA . GLU A 1 264 ? -9.576 7.504 -14.001 1.00 56.75 264 GLU A CA 1
ATOM 2089 C C . GLU A 1 264 ? -9.097 8.938 -14.305 1.00 56.75 264 GLU A C 1
ATOM 2091 O O . GLU A 1 264 ? -8.091 9.128 -14.976 1.00 56.75 264 GLU A O 1
ATOM 2096 N N . ALA A 1 265 ? -9.796 9.946 -13.770 1.00 46.69 265 ALA A N 1
ATOM 2097 C CA . ALA A 1 265 ? -9.661 11.351 -14.122 1.00 46.69 265 ALA A CA 1
ATOM 2098 C C . ALA A 1 265 ? -8.604 12.153 -13.335 1.00 46.69 265 ALA A C 1
ATOM 2100 O O . ALA A 1 265 ? -8.325 13.284 -13.730 1.00 46.69 265 ALA A O 1
ATOM 2101 N N . HIS A 1 266 ? -8.009 11.630 -12.251 1.00 55.78 266 HIS A N 1
ATOM 2102 C CA . HIS A 1 266 ? -7.090 12.419 -11.408 1.00 55.78 266 HIS A CA 1
ATOM 2103 C C . HIS A 1 266 ? -5.727 11.738 -11.218 1.00 55.78 266 HIS A C 1
ATOM 2105 O O . HIS A 1 266 ? -5.458 11.145 -10.175 1.00 55.78 266 HIS A O 1
ATOM 2111 N N . PRO A 1 267 ? -4.831 11.833 -12.218 1.00 59.19 267 PRO A N 1
ATOM 2112 C CA . PRO A 1 267 ? -3.492 11.248 -12.148 1.00 59.19 267 PRO A CA 1
ATOM 2113 C C . PRO A 1 267 ? -2.578 11.881 -11.081 1.00 59.19 267 PRO A C 1
ATOM 2115 O O . PRO A 1 267 ? -1.494 11.362 -10.842 1.00 59.19 267 PRO A O 1
ATOM 2118 N N . GLU A 1 268 ? -2.978 12.984 -10.444 1.00 58.53 268 GLU A N 1
ATOM 2119 C CA . GLU A 1 268 ? -2.204 13.630 -9.371 1.00 58.53 268 GLU A CA 1
ATOM 2120 C C . GLU A 1 268 ? -2.339 12.915 -8.016 1.00 58.53 268 GLU A C 1
ATOM 2122 O O . GLU A 1 268 ? -1.393 12.910 -7.228 1.00 58.53 268 GLU A O 1
ATOM 2127 N N . ASP A 1 269 ? -3.460 12.228 -7.769 1.00 57.62 269 ASP A N 1
ATOM 2128 C CA . ASP A 1 269 ? -3.673 11.438 -6.543 1.00 57.62 269 ASP A CA 1
ATOM 2129 C C . ASP A 1 269 ? -2.871 10.125 -6.538 1.00 57.62 269 ASP A C 1
ATOM 2131 O O . ASP A 1 269 ? -2.756 9.439 -5.520 1.00 57.62 269 ASP A O 1
ATOM 2135 N N . ASP A 1 270 ? -2.280 9.791 -7.684 1.00 67.31 270 ASP A N 1
ATOM 2136 C CA . ASP A 1 270 ? -1.578 8.544 -7.966 1.00 67.31 270 ASP A CA 1
ATOM 2137 C C . ASP A 1 270 ? -0.129 8.520 -7.431 1.00 67.31 270 ASP A C 1
ATOM 2139 O O . ASP A 1 270 ? 0.570 7.509 -7.519 1.00 67.31 270 ASP A O 1
ATOM 2143 N N . LEU A 1 271 ? 0.337 9.639 -6.867 1.00 78.56 271 LEU A N 1
ATOM 2144 C CA . LEU A 1 271 ? 1.714 9.805 -6.390 1.00 78.56 271 LEU A CA 1
ATOM 2145 C C . LEU A 1 271 ? 1.898 9.522 -4.897 1.00 78.56 271 LEU A C 1
ATOM 2147 O O . LEU A 1 271 ? 3.028 9.503 -4.419 1.00 78.56 271 LEU A O 1
ATOM 2151 N N . ASN A 1 272 ? 0.821 9.302 -4.139 1.00 85.94 272 ASN A N 1
ATOM 2152 C CA . ASN A 1 272 ? 0.961 8.957 -2.728 1.00 85.94 272 ASN A CA 1
ATOM 2153 C C . ASN A 1 272 ? 1.174 7.444 -2.582 1.00 85.94 272 ASN A C 1
ATOM 2155 O O . ASN A 1 272 ? 0.284 6.667 -2.940 1.00 85.94 272 ASN A O 1
ATOM 2159 N N . PRO A 1 273 ? 2.313 6.996 -2.030 1.00 88.25 273 PRO A N 1
ATOM 2160 C CA . PRO A 1 273 ? 2.569 5.577 -1.865 1.00 88.25 273 PRO A CA 1
ATOM 2161 C C . PRO A 1 273 ? 1.638 4.987 -0.803 1.00 88.25 273 PRO A C 1
ATOM 2163 O O . PRO A 1 273 ? 1.522 5.486 0.321 1.00 88.25 273 PRO A O 1
ATOM 2166 N N . TYR A 1 274 ? 1.009 3.867 -1.134 1.00 92.19 274 TYR A N 1
ATOM 2167 C CA . TYR A 1 274 ? 0.284 3.057 -0.173 1.00 92.19 274 TYR A CA 1
ATOM 2168 C C . TYR A 1 274 ? 1.274 2.408 0.782 1.00 92.19 274 TYR A C 1
ATOM 2170 O O . TYR A 1 274 ? 2.182 1.676 0.380 1.00 92.19 274 TYR A O 1
ATOM 2178 N N . GLN A 1 275 ? 1.058 2.656 2.065 1.00 93.44 275 GLN A N 1
ATOM 2179 C CA . GLN A 1 275 ? 1.780 2.029 3.155 1.00 93.44 275 GLN A CA 1
ATOM 2180 C C . GLN A 1 275 ? 0.935 0.890 3.705 1.00 93.44 275 GLN A C 1
ATOM 2182 O O . GLN A 1 275 ? -0.264 1.049 3.945 1.00 93.44 275 GLN A O 1
ATOM 2187 N N . ILE A 1 276 ? 1.554 -0.274 3.877 1.00 93.12 276 ILE A N 1
ATOM 2188 C CA . ILE A 1 276 ? 0.852 -1.483 4.294 1.00 93.12 276 ILE A CA 1
ATOM 2189 C C . ILE A 1 276 ? 0.995 -1.675 5.795 1.00 93.12 276 ILE A C 1
ATOM 2191 O O . ILE A 1 276 ? 2.094 -1.792 6.326 1.00 93.12 276 ILE A O 1
ATOM 2195 N N . LEU A 1 277 ? -0.153 -1.787 6.448 1.00 94.31 277 LEU A N 1
ATOM 2196 C CA . LEU A 1 277 ? -0.300 -2.304 7.790 1.00 94.31 277 LEU A CA 1
ATOM 2197 C C . LEU A 1 277 ? -0.715 -3.774 7.690 1.00 94.31 277 LEU A C 1
ATOM 2199 O O . LEU A 1 277 ? -1.908 -4.085 7.594 1.00 94.31 277 LEU A O 1
ATOM 2203 N N . ALA A 1 278 ? 0.251 -4.693 7.661 1.00 92.06 278 ALA A N 1
ATOM 2204 C CA . ALA A 1 278 ? -0.089 -6.108 7.632 1.00 92.06 278 ALA A CA 1
ATOM 2205 C C . ALA A 1 278 ? -0.542 -6.554 9.027 1.00 92.06 278 ALA A C 1
ATOM 2207 O O . ALA A 1 278 ? 0.053 -6.215 10.042 1.00 92.06 278 ALA A O 1
ATOM 2208 N N . PHE A 1 279 ? -1.599 -7.356 9.064 1.00 90.81 279 PHE A N 1
ATOM 2209 C CA . PHE A 1 279 ? -2.065 -8.087 10.243 1.00 90.81 279 PHE A CA 1
ATOM 2210 C C . PHE A 1 279 ? -1.417 -9.465 10.354 1.00 90.81 279 PHE A C 1
ATOM 2212 O O . PHE A 1 279 ? -1.696 -10.200 11.297 1.00 90.81 279 PHE A O 1
ATOM 2219 N N . ALA A 1 280 ? -0.614 -9.845 9.359 1.00 83.94 280 ALA A N 1
ATOM 2220 C CA . ALA A 1 280 ? 0.024 -11.145 9.259 1.00 83.94 280 ALA A CA 1
ATOM 2221 C C . ALA A 1 280 ? 1.043 -11.182 8.111 1.00 83.94 280 ALA A C 1
ATOM 2223 O O . ALA A 1 280 ? 0.707 -10.851 6.969 1.00 83.94 280 ALA A O 1
ATOM 2224 N N . GLY A 1 281 ? 2.254 -11.686 8.370 1.00 75.00 281 GLY A N 1
ATOM 2225 C CA . GLY A 1 281 ? 3.185 -12.080 7.308 1.00 75.00 281 GLY A CA 1
ATOM 2226 C C . GLY A 1 281 ? 2.743 -13.377 6.620 1.00 75.00 281 GLY A C 1
ATOM 2227 O O . GLY A 1 281 ? 2.924 -13.545 5.415 1.00 75.00 281 GLY A O 1
ATOM 2228 N N . LYS A 1 282 ? 2.092 -14.270 7.374 1.00 78.56 282 LYS A N 1
ATOM 2229 C CA . LYS A 1 282 ? 1.419 -15.492 6.900 1.00 78.56 282 LYS A CA 1
ATOM 2230 C C . LYS A 1 282 ? 0.048 -15.615 7.547 1.00 78.56 282 LYS A C 1
ATOM 2232 O O . LYS A 1 282 ? -0.092 -15.254 8.702 1.00 78.56 282 LYS A O 1
ATOM 2237 N N . TRP A 1 283 ? -0.933 -16.219 6.879 1.00 68.62 283 TRP A N 1
ATOM 2238 C CA . TRP A 1 283 ? -2.307 -16.323 7.402 1.00 68.62 283 TRP A CA 1
ATOM 2239 C C . TRP A 1 283 ? -2.414 -16.859 8.851 1.00 68.62 283 TRP A C 1
ATOM 2241 O O . TRP A 1 283 ? -3.236 -16.367 9.617 1.00 68.62 283 TRP A O 1
ATOM 2251 N N . LEU A 1 284 ? -1.552 -17.806 9.257 1.00 74.44 284 LEU A N 1
ATOM 2252 C CA . LEU A 1 284 ? -1.489 -18.341 10.632 1.00 74.44 284 LEU A CA 1
ATOM 2253 C C . LEU A 1 284 ? -1.102 -17.292 11.684 1.00 74.44 284 LEU A C 1
ATOM 2255 O O . LEU A 1 284 ? -1.377 -17.460 12.868 1.00 74.44 284 LEU A O 1
ATOM 2259 N N . GLU A 1 285 ? -0.448 -16.213 11.270 1.00 86.81 285 GLU A N 1
ATOM 2260 C CA . GLU A 1 285 ? 0.010 -15.139 12.145 1.00 86.81 285 GLU A CA 1
ATOM 2261 C C . GLU A 1 285 ? -1.091 -14.126 12.455 1.00 86.81 285 GLU A C 1
ATOM 2263 O O . GLU A 1 285 ? -0.911 -13.341 13.378 1.00 86.81 285 GLU A O 1
ATOM 2268 N N . VAL A 1 286 ? -2.252 -14.182 11.785 1.00 87.62 286 VAL A N 1
ATOM 2269 C CA . VAL A 1 286 ? -3.404 -13.338 12.159 1.00 87.62 286 VAL A CA 1
ATOM 2270 C C . VAL A 1 286 ? -3.820 -13.630 13.604 1.00 87.62 286 VAL A C 1
ATOM 2272 O O . VAL A 1 286 ? -4.182 -12.718 14.338 1.00 87.62 286 VAL A O 1
ATOM 2275 N N . ALA A 1 287 ? -3.670 -14.879 14.061 1.00 92.81 287 ALA A N 1
ATOM 2276 C CA . ALA A 1 287 ? -3.913 -15.264 15.451 1.00 92.81 287 ALA A CA 1
ATOM 2277 C C . ALA A 1 287 ? -2.921 -14.638 16.453 1.00 92.81 287 ALA A C 1
ATOM 2279 O O . ALA A 1 287 ? -3.099 -14.749 17.662 1.00 92.81 287 ALA A O 1
ATOM 2280 N N . LYS A 1 288 ? -1.852 -13.994 15.977 1.00 94.88 288 LYS A N 1
ATOM 2281 C CA . LYS A 1 288 ? -0.899 -13.271 16.824 1.00 94.88 288 LYS A CA 1
ATOM 2282 C C . LYS A 1 288 ? -1.225 -11.788 16.945 1.00 94.88 288 LYS A C 1
ATOM 2284 O O . LYS A 1 288 ? -0.627 -11.140 17.799 1.00 94.88 288 LYS A O 1
ATOM 2289 N N . LEU A 1 289 ? -2.132 -11.256 16.122 1.00 96.56 289 LEU A N 1
ATOM 2290 C CA . LEU A 1 289 ? -2.543 -9.857 16.181 1.00 96.56 289 LEU A CA 1
ATOM 2291 C C . LEU A 1 289 ? -3.253 -9.589 17.513 1.00 96.56 289 LEU A C 1
ATOM 2293 O O . LEU A 1 289 ? -4.307 -10.159 17.790 1.00 96.56 289 LEU A O 1
ATOM 2297 N N . SER A 1 290 ? -2.672 -8.720 18.335 1.00 97.44 290 SER A N 1
ATOM 2298 C CA . SER A 1 290 ? -3.194 -8.396 19.667 1.00 97.44 290 SER A CA 1
ATOM 2299 C C . SER A 1 290 ? -3.775 -6.999 19.765 1.00 97.44 290 SER A C 1
ATOM 2301 O O . SER A 1 290 ? -4.566 -6.731 20.665 1.00 97.44 290 SER A O 1
ATOM 2303 N N . ARG A 1 291 ? -3.376 -6.088 18.875 1.00 97.75 291 ARG A N 1
ATOM 2304 C CA . ARG A 1 291 ? -3.846 -4.705 18.903 1.00 97.75 291 ARG A CA 1
ATOM 2305 C C . ARG A 1 291 ? -3.715 -4.052 17.540 1.00 97.75 291 ARG A C 1
ATOM 2307 O O . ARG A 1 291 ? -2.697 -4.213 16.870 1.00 97.75 291 ARG A O 1
ATOM 2314 N N . VAL A 1 292 ? -4.714 -3.258 17.175 1.00 97.94 292 VAL A N 1
ATOM 2315 C CA . VAL A 1 292 ? -4.614 -2.257 16.108 1.00 97.94 292 VAL A CA 1
ATOM 2316 C C . VAL A 1 292 ? -4.818 -0.886 16.732 1.00 97.94 292 VAL A C 1
ATOM 2318 O O . VAL A 1 292 ? -5.742 -0.710 17.517 1.00 97.94 292 VAL A O 1
ATOM 2321 N N . SER A 1 293 ? -3.958 0.074 16.417 1.00 98.00 293 SER A N 1
ATOM 2322 C CA . SER A 1 293 ? -4.042 1.438 16.938 1.00 98.00 293 SER A CA 1
ATOM 2323 C C . SER A 1 293 ? -4.018 2.454 15.809 1.00 98.00 293 SER A C 1
ATOM 2325 O O . SER A 1 293 ? -3.402 2.205 14.773 1.00 98.00 293 SER A O 1
ATOM 2327 N N . ALA A 1 294 ? -4.644 3.605 16.027 1.00 97.62 294 ALA A N 1
ATOM 2328 C CA . ALA A 1 294 ? -4.553 4.758 15.142 1.00 97.62 294 ALA A CA 1
ATOM 2329 C C . ALA A 1 294 ? -3.948 5.950 15.887 1.00 97.62 294 ALA A C 1
ATOM 2331 O O . ALA A 1 294 ? -4.360 6.238 17.011 1.00 97.62 294 ALA A O 1
ATOM 2332 N N . TYR A 1 295 ? -2.997 6.632 15.247 1.00 96.81 295 TYR A N 1
ATOM 2333 C CA . TYR A 1 295 ? -2.424 7.887 15.728 1.00 96.81 295 TYR A CA 1
ATOM 2334 C C . TYR A 1 295 ? -3.283 9.062 15.290 1.00 96.81 295 TYR A C 1
ATOM 2336 O O . TYR A 1 295 ? -3.481 9.283 14.091 1.00 96.81 295 TYR A O 1
ATOM 2344 N N . MET A 1 296 ? -3.823 9.774 16.279 1.00 95.62 296 MET A N 1
ATOM 2345 C CA . MET A 1 296 ? -4.836 10.806 16.086 1.00 95.62 296 MET A CA 1
ATOM 2346 C C . MET A 1 296 ? -4.605 11.954 17.068 1.00 95.62 296 MET A C 1
ATOM 2348 O O . MET A 1 296 ? -5.399 12.136 18.000 1.00 95.62 296 MET A O 1
ATOM 2352 N N . PRO A 1 297 ? -3.515 12.718 16.887 1.00 92.56 297 PRO A N 1
ATOM 2353 C CA . PRO A 1 297 ? -3.232 13.834 17.770 1.00 92.56 297 PRO A CA 1
ATOM 2354 C C . PRO A 1 297 ? -4.393 14.827 17.716 1.00 92.56 297 PRO A C 1
ATOM 2356 O O . PRO A 1 297 ? -5.000 15.054 16.662 1.00 92.56 297 PRO A O 1
ATOM 2359 N N . GLY A 1 298 ? -4.722 15.416 18.864 1.00 88.75 298 GLY A N 1
ATOM 2360 C CA . GLY A 1 298 ? -5.727 16.472 18.914 1.00 88.75 298 GLY A CA 1
ATOM 2361 C C . GLY A 1 298 ? -5.293 17.652 18.046 1.00 88.75 298 GLY A C 1
ATOM 2362 O O . GLY A 1 298 ? -4.182 18.160 18.201 1.00 88.75 298 GLY A O 1
ATOM 2363 N N . ASN A 1 299 ? -6.154 18.109 17.136 1.00 81.56 299 ASN A N 1
ATOM 2364 C CA . ASN A 1 299 ? -5.865 19.318 16.377 1.00 81.56 299 ASN A CA 1
ATOM 2365 C C . ASN A 1 299 ? -5.957 20.536 17.315 1.00 81.56 299 ASN A C 1
ATOM 2367 O O . ASN A 1 299 ? -6.996 20.800 17.919 1.00 81.56 299 ASN A O 1
ATOM 2371 N N . VAL A 1 300 ? -4.855 21.285 17.434 1.00 80.31 300 VAL A N 1
ATOM 2372 C CA . VAL A 1 300 ? -4.757 22.477 18.294 1.00 80.31 300 VAL A CA 1
ATOM 2373 C C . VAL A 1 300 ? -5.767 23.553 17.880 1.00 80.31 300 VAL A C 1
ATOM 2375 O O . VAL A 1 300 ? -6.273 24.281 18.732 1.00 80.31 300 VAL A O 1
ATOM 2378 N N . ALA A 1 301 ? -6.074 23.648 16.583 1.00 83.12 301 ALA A N 1
ATOM 2379 C CA . ALA A 1 301 ? -7.031 24.612 16.051 1.00 83.12 301 ALA A CA 1
ATOM 2380 C C . ALA A 1 301 ? -8.491 24.165 16.230 1.00 83.12 301 ALA A C 1
ATOM 2382 O O . ALA A 1 301 ? -9.375 25.010 16.355 1.00 83.12 301 ALA A O 1
ATOM 2383 N N . ASP A 1 302 ? -8.747 22.855 16.257 1.00 85.75 302 ASP A N 1
ATOM 2384 C CA . ASP A 1 302 ? -10.086 22.290 16.400 1.00 85.75 302 ASP A CA 1
ATOM 2385 C C . ASP A 1 302 ? -10.023 20.930 17.105 1.00 85.75 302 ASP A C 1
ATOM 2387 O O . ASP A 1 302 ? -9.821 19.894 16.476 1.00 85.75 302 ASP A O 1
ATOM 2391 N N . ALA A 1 303 ? -10.259 20.915 18.418 1.00 81.56 303 ALA A N 1
ATOM 2392 C CA . ALA A 1 303 ? -10.227 19.691 19.220 1.00 81.56 303 ALA A CA 1
ATOM 2393 C C . ALA A 1 303 ? -11.248 18.622 18.771 1.00 81.56 303 ALA A C 1
ATOM 2395 O O . ALA A 1 303 ? -11.148 17.463 19.186 1.00 81.56 303 ALA A O 1
ATOM 2396 N N . THR A 1 304 ? -12.232 18.988 17.939 1.00 83.81 304 THR A N 1
ATOM 2397 C CA . THR A 1 304 ? -13.195 18.044 17.356 1.00 83.81 304 THR A CA 1
ATOM 2398 C C . THR A 1 304 ? -12.632 17.319 16.131 1.00 83.81 304 THR A C 1
ATOM 2400 O O . THR A 1 304 ? -13.108 16.235 15.780 1.00 83.81 304 THR A O 1
ATOM 2403 N N . GLN A 1 305 ? -11.583 17.860 15.506 1.00 88.81 305 GLN A N 1
ATOM 2404 C CA . GLN A 1 305 ? -10.858 17.219 14.418 1.00 88.81 305 GLN A CA 1
ATOM 2405 C C . GLN A 1 305 ? -9.753 16.314 14.947 1.00 88.81 305 GLN A C 1
ATOM 2407 O O . GLN A 1 305 ? -8.754 16.758 15.509 1.00 88.81 305 GLN A O 1
ATOM 2412 N N . LYS A 1 306 ? -9.940 15.015 14.718 1.00 92.31 306 LYS A N 1
ATOM 2413 C CA . LYS A 1 306 ? -8.971 13.963 15.025 1.00 92.31 306 LYS A CA 1
ATOM 2414 C C . LYS A 1 306 ? -8.615 13.226 13.735 1.00 92.31 306 LYS A C 1
ATOM 2416 O O . LYS A 1 306 ? -9.188 12.171 13.471 1.00 92.31 306 LYS A O 1
ATOM 2421 N N . PRO A 1 307 ? -7.761 13.803 12.874 1.00 94.12 307 PRO A N 1
ATOM 2422 C CA . PRO A 1 307 ? -7.356 13.129 11.649 1.00 94.12 307 PRO A CA 1
ATOM 2423 C C . PRO A 1 307 ? -6.572 11.856 11.977 1.00 94.12 307 PRO A C 1
ATOM 2425 O O . PRO A 1 307 ? -5.804 11.816 12.936 1.00 94.12 307 PRO A O 1
ATOM 2428 N N . ILE A 1 308 ? -6.734 10.821 11.155 1.00 96.12 308 ILE A N 1
ATOM 2429 C CA . ILE A 1 308 ? -5.914 9.610 11.247 1.00 96.12 308 ILE A CA 1
ATOM 2430 C C . ILE A 1 308 ? -4.596 9.896 10.534 1.00 96.12 308 ILE A C 1
ATOM 2432 O O . ILE A 1 308 ? -4.571 9.994 9.309 1.00 96.12 308 ILE A O 1
ATOM 2436 N N . LEU A 1 309 ? -3.512 10.043 11.293 1.00 95.50 309 LEU A N 1
ATOM 2437 C CA . LEU A 1 309 ? -2.178 10.329 10.754 1.00 95.50 309 LEU A CA 1
ATOM 2438 C C . LEU A 1 309 ? -1.304 9.080 10.641 1.00 95.50 309 LEU A C 1
ATOM 2440 O O . LEU A 1 309 ? -0.275 9.103 9.982 1.00 95.50 309 LEU A O 1
ATOM 2444 N N . GLY A 1 310 ? -1.687 7.980 11.280 1.00 96.12 310 GLY A N 1
ATOM 2445 C CA . GLY A 1 310 ? -0.948 6.731 11.187 1.00 96.12 310 GLY A CA 1
ATOM 2446 C C . GLY A 1 310 ? -1.714 5.571 11.792 1.00 96.12 310 GLY A C 1
ATOM 2447 O O . GLY A 1 310 ? -2.658 5.761 12.558 1.00 96.12 310 GLY A O 1
ATOM 2448 N N . LEU A 1 311 ? -1.294 4.362 11.450 1.00 97.19 311 LEU A N 1
ATOM 2449 C CA . LEU A 1 311 ? -1.819 3.120 11.987 1.00 97.19 311 LEU A CA 1
ATOM 2450 C C . LEU A 1 311 ? -0.674 2.254 12.513 1.00 97.19 311 LEU A C 1
ATOM 2452 O O . LEU A 1 311 ? 0.424 2.252 11.953 1.00 97.19 311 LEU A O 1
ATOM 2456 N N . ARG A 1 312 ? -0.955 1.485 13.564 1.00 96.50 312 ARG A N 1
ATOM 2457 C CA . ARG A 1 312 ? -0.023 0.553 14.204 1.00 96.50 312 ARG A CA 1
ATOM 2458 C C . ARG A 1 312 ? -0.698 -0.790 14.445 1.00 96.50 312 ARG A C 1
ATOM 2460 O O . ARG A 1 312 ? -1.834 -0.834 14.904 1.00 96.50 312 ARG A O 1
ATOM 2467 N N . ALA A 1 313 ? 0.001 -1.881 14.170 1.00 95.94 313 ALA A N 1
ATOM 2468 C CA . ALA A 1 313 ? -0.443 -3.237 14.465 1.00 95.94 313 ALA A CA 1
ATOM 2469 C C . ALA A 1 313 ? 0.582 -3.891 15.387 1.00 95.94 313 ALA A C 1
ATOM 2471 O O . ALA A 1 313 ? 1.779 -3.810 15.118 1.00 95.94 313 ALA A O 1
ATOM 2472 N N . GLU A 1 314 ? 0.119 -4.514 16.468 1.00 95.88 314 GLU A N 1
ATOM 2473 C CA . GLU A 1 314 ? 0.973 -5.174 17.455 1.00 95.88 314 GLU A CA 1
ATOM 2474 C C . GLU A 1 314 ? 0.685 -6.669 17.531 1.00 95.88 314 GLU A C 1
ATOM 2476 O O . GLU A 1 314 ? -0.458 -7.114 17.375 1.00 95.88 314 GLU A O 1
ATOM 2481 N N . PHE A 1 315 ? 1.738 -7.432 17.810 1.00 95.38 315 PHE A N 1
ATOM 2482 C CA . PHE A 1 315 ? 1.723 -8.885 17.765 1.00 95.38 315 PHE A CA 1
ATOM 2483 C C . PHE A 1 315 ? 2.269 -9.509 19.049 1.00 95.38 315 PHE A C 1
ATOM 2485 O O . PHE A 1 315 ? 3.260 -9.045 19.617 1.00 95.38 315 PHE A O 1
ATOM 2492 N N . VAL A 1 316 ? 1.677 -10.629 19.463 1.00 94.88 316 VAL A N 1
ATOM 2493 C CA . VAL A 1 316 ? 2.134 -11.433 20.607 1.00 94.88 316 VAL A CA 1
ATOM 2494 C C . VAL A 1 316 ? 2.913 -12.657 20.124 1.00 94.88 316 VAL A C 1
ATOM 2496 O O . VAL A 1 316 ? 2.542 -13.313 19.151 1.00 94.88 316 VAL A O 1
ATOM 2499 N N . GLY A 1 317 ? 4.002 -13.005 20.819 1.00 91.38 317 GLY A N 1
ATOM 2500 C CA . GLY A 1 317 ? 4.766 -14.227 20.532 1.00 91.38 317 GLY A CA 1
ATOM 2501 C C . GLY A 1 317 ? 5.481 -14.207 19.173 1.00 91.38 317 GLY A C 1
ATOM 2502 O O . GLY A 1 317 ? 5.571 -15.234 18.487 1.00 91.38 317 GLY A O 1
ATOM 2503 N N . VAL A 1 318 ? 5.953 -13.032 18.757 1.00 88.56 318 VAL A N 1
ATOM 2504 C CA . VAL A 1 318 ? 6.831 -12.833 17.596 1.00 88.56 318 VAL A CA 1
ATOM 2505 C C . VAL A 1 318 ? 8.170 -12.246 18.044 1.00 88.56 318 VAL A C 1
ATOM 2507 O O . VAL A 1 318 ? 8.301 -11.783 19.173 1.00 88.56 318 VAL A O 1
ATOM 2510 N N . GLN A 1 319 ? 9.171 -12.291 17.165 1.00 86.31 319 GLN A N 1
ATOM 2511 C CA . GLN A 1 319 ? 10.457 -11.628 17.398 1.00 86.31 319 GLN A CA 1
ATOM 2512 C C . GLN A 1 319 ? 10.270 -10.104 17.473 1.00 86.31 319 GLN A C 1
ATOM 2514 O O . GLN A 1 319 ? 9.379 -9.569 16.815 1.00 86.31 319 GLN A O 1
ATOM 2519 N N . ASP A 1 320 ? 11.126 -9.409 18.226 1.00 83.19 320 ASP A N 1
ATOM 2520 C CA . ASP A 1 320 ? 10.956 -7.980 18.541 1.00 83.19 320 ASP A CA 1
ATOM 2521 C C . ASP A 1 320 ? 10.790 -7.083 17.304 1.00 83.19 320 ASP A C 1
ATOM 2523 O O . ASP A 1 320 ? 9.963 -6.177 17.306 1.00 83.19 320 ASP A O 1
ATOM 2527 N N . TRP A 1 321 ? 11.493 -7.375 16.207 1.00 79.38 321 TRP A N 1
ATOM 2528 C CA . TRP A 1 321 ? 11.403 -6.599 14.963 1.00 79.38 321 TRP A CA 1
ATOM 2529 C C . TRP A 1 321 ? 10.083 -6.793 14.189 1.00 79.38 321 TRP A C 1
ATOM 2531 O O . TRP A 1 321 ? 9.747 -5.968 13.348 1.00 79.38 321 TRP A O 1
ATOM 2541 N N . LEU A 1 322 ? 9.323 -7.857 14.473 1.00 82.56 322 LEU A N 1
ATOM 2542 C CA . LEU A 1 322 ? 7.972 -8.096 13.939 1.00 82.56 322 LEU A CA 1
ATOM 2543 C C . LEU A 1 322 ? 6.876 -7.682 14.916 1.00 82.56 322 LEU A C 1
ATOM 2545 O O . LEU A 1 322 ? 5.695 -7.780 14.587 1.00 82.56 322 LEU A O 1
ATOM 2549 N N . ARG A 1 323 ? 7.245 -7.272 16.134 1.00 88.50 323 ARG A N 1
ATOM 2550 C CA . ARG A 1 323 ? 6.289 -7.001 17.207 1.00 88.50 323 ARG A CA 1
ATOM 2551 C C . ARG A 1 323 ? 5.340 -5.868 16.856 1.00 88.50 323 ARG A C 1
ATOM 2553 O O . ARG A 1 323 ? 4.214 -5.869 17.347 1.00 88.50 323 ARG A O 1
ATOM 2560 N N . GLN A 1 324 ? 5.793 -4.928 16.032 1.00 91.19 324 GLN A N 1
ATOM 2561 C CA . GLN A 1 324 ? 5.021 -3.769 15.621 1.00 91.19 324 GLN A CA 1
ATOM 2562 C C . GLN A 1 324 ? 5.194 -3.515 14.124 1.00 91.19 324 GLN A C 1
ATOM 2564 O O . GLN A 1 324 ? 6.304 -3.556 13.595 1.00 91.19 324 GLN A O 1
ATOM 2569 N N . GLN A 1 325 ? 4.083 -3.239 13.450 1.00 91.50 325 GLN A N 1
ATOM 2570 C CA . GLN A 1 325 ? 4.059 -2.723 12.086 1.00 91.50 325 GLN A CA 1
ATOM 2571 C C . GLN A 1 325 ? 3.360 -1.375 12.055 1.00 91.50 325 GLN A C 1
ATOM 2573 O O . GLN A 1 325 ? 2.480 -1.113 12.874 1.00 91.50 325 GLN A O 1
ATOM 2578 N N . TYR A 1 326 ? 3.746 -0.544 11.091 1.00 93.75 326 TYR A N 1
ATOM 2579 C CA . TYR A 1 326 ? 3.301 0.837 10.992 1.00 93.75 326 TYR A CA 1
ATOM 2580 C C . TYR A 1 326 ? 2.927 1.185 9.557 1.00 93.75 326 TYR A C 1
ATOM 2582 O O . TYR A 1 326 ? 3.579 0.740 8.613 1.00 93.75 326 TYR A O 1
ATOM 2590 N N . ALA A 1 327 ? 1.906 2.023 9.419 1.00 93.31 327 ALA A N 1
ATOM 2591 C CA . ALA A 1 327 ? 1.585 2.732 8.190 1.00 93.31 327 ALA A CA 1
ATOM 2592 C C . ALA A 1 327 ? 1.372 4.215 8.526 1.00 93.31 327 ALA A C 1
ATOM 2594 O O . ALA A 1 327 ? 0.637 4.536 9.457 1.00 93.31 327 ALA A O 1
ATOM 2595 N N . GLY A 1 328 ? 2.018 5.110 7.786 1.00 91.75 328 GLY A N 1
ATOM 2596 C CA . GLY A 1 328 ? 2.075 6.543 8.074 1.00 91.75 328 GLY A CA 1
ATOM 2597 C C . GLY A 1 328 ? 3.205 6.919 9.051 1.00 91.75 328 GLY A C 1
ATOM 2598 O O . GLY A 1 328 ? 3.929 6.044 9.528 1.00 91.75 328 GLY A O 1
ATOM 2599 N N . PRO A 1 329 ? 3.366 8.215 9.383 1.00 85.94 329 PRO A N 1
ATOM 2600 C CA . PRO A 1 329 ? 4.389 8.748 10.304 1.00 85.94 329 PRO A CA 1
ATOM 2601 C C . PRO A 1 329 ? 4.334 8.245 11.765 1.00 85.94 329 PRO A C 1
ATOM 2603 O O . PRO A 1 329 ? 5.088 8.726 12.604 1.00 85.94 329 PRO A O 1
ATOM 2606 N N . GLY A 1 330 ? 3.479 7.279 12.109 1.00 76.75 330 GLY A N 1
ATOM 2607 C CA . GLY A 1 330 ? 3.135 6.949 13.497 1.00 76.75 330 GLY A CA 1
ATOM 2608 C C . GLY A 1 330 ? 4.130 6.090 14.289 1.00 76.75 330 GLY A C 1
ATOM 2609 O O . GLY A 1 330 ? 3.741 5.501 15.298 1.00 76.75 330 GLY A O 1
ATOM 2610 N N . LYS A 1 331 ? 5.381 5.938 13.834 1.00 86.69 331 LYS A N 1
ATOM 2611 C CA . LYS A 1 331 ? 6.351 5.049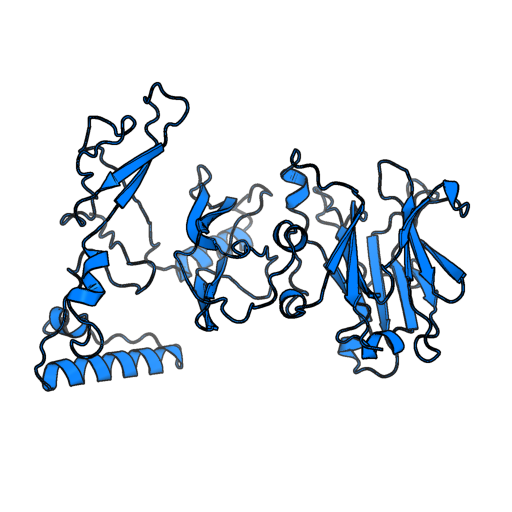 14.497 1.00 86.69 331 LYS A CA 1
ATOM 2612 C C . LYS A 1 331 ? 6.688 5.510 15.916 1.00 86.69 331 LYS A C 1
ATOM 2614 O O . LYS A 1 331 ? 6.690 4.692 16.833 1.00 86.69 331 LYS A O 1
ATOM 2619 N N . ASP A 1 332 ? 6.890 6.815 16.066 1.00 89.06 332 ASP A N 1
ATOM 2620 C CA . ASP A 1 332 ? 7.334 7.464 17.304 1.00 89.06 332 ASP A CA 1
ATOM 2621 C C . ASP A 1 332 ? 6.210 8.292 17.958 1.00 89.06 332 ASP A C 1
ATOM 2623 O O . ASP A 1 332 ? 6.461 9.241 18.700 1.00 89.06 332 ASP A O 1
ATOM 2627 N N . SER A 1 333 ? 4.951 7.958 17.658 1.00 89.88 333 SER A N 1
ATOM 2628 C CA . SER A 1 333 ? 3.788 8.661 18.199 1.00 89.88 333 SER A CA 1
ATOM 2629 C C . SER A 1 333 ? 3.661 8.492 19.719 1.00 89.88 333 SER A C 1
ATOM 2631 O O . SER A 1 333 ? 3.824 7.373 20.215 1.00 89.88 333 SER A O 1
ATOM 2633 N N . PRO A 1 334 ? 3.299 9.556 20.463 1.00 93.31 334 PRO A N 1
ATOM 2634 C CA . PRO A 1 334 ? 2.978 9.453 21.884 1.00 93.31 334 PRO A CA 1
ATOM 2635 C C . PRO A 1 334 ? 1.813 8.485 22.122 1.00 93.31 334 PRO A C 1
ATOM 2637 O O . PRO A 1 334 ? 0.810 8.549 21.415 1.00 93.31 334 PRO A O 1
ATOM 2640 N N . GLU A 1 335 ? 1.912 7.620 23.136 1.00 94.81 335 GLU A N 1
ATOM 2641 C CA . GLU A 1 335 ? 0.840 6.660 23.461 1.00 94.81 335 GLU A CA 1
ATOM 2642 C C . GLU A 1 335 ? -0.487 7.352 23.816 1.00 94.81 335 GLU A C 1
ATOM 2644 O O . GLU A 1 335 ? -1.546 6.832 23.480 1.00 94.81 335 GLU A O 1
ATOM 2649 N N . ASP A 1 336 ? -0.446 8.548 24.416 1.00 94.75 336 ASP A N 1
ATOM 2650 C CA . ASP A 1 336 ? -1.647 9.317 24.783 1.00 94.75 336 ASP A CA 1
ATOM 2651 C C . ASP A 1 336 ? -2.466 9.786 23.561 1.00 94.75 336 ASP A C 1
ATOM 2653 O O . ASP A 1 336 ? -3.661 10.062 23.680 1.00 94.75 336 ASP A O 1
ATOM 2657 N N . ASP A 1 337 ? -1.842 9.835 22.379 1.00 94.62 337 ASP A N 1
ATOM 2658 C CA . ASP A 1 337 ? -2.482 10.201 21.109 1.00 94.62 337 ASP A CA 1
ATOM 2659 C C . ASP A 1 337 ? -2.959 8.977 20.307 1.00 94.62 337 ASP A C 1
ATOM 2661 O O . ASP A 1 337 ? -3.437 9.106 19.170 1.00 94.62 337 ASP A O 1
ATOM 2665 N N . LEU A 1 338 ? -2.806 7.770 20.858 1.00 96.19 338 LEU A N 1
ATOM 2666 C CA . LEU A 1 338 ? -3.233 6.536 20.216 1.00 96.19 338 LEU A CA 1
ATOM 2667 C C . LEU A 1 338 ? -4.612 6.114 20.713 1.00 96.19 338 LEU A C 1
ATOM 2669 O O . LEU A 1 338 ? -4.922 6.114 21.899 1.00 96.19 338 LEU A O 1
ATOM 2673 N N . THR A 1 339 ? -5.458 5.690 19.781 1.00 96.75 339 THR A N 1
ATOM 2674 C CA . THR A 1 339 ? -6.682 4.949 20.109 1.00 96.75 339 THR A CA 1
ATOM 2675 C C . THR A 1 339 ? -6.513 3.507 19.687 1.00 96.75 339 THR A C 1
ATOM 2677 O O . THR A 1 339 ? -6.041 3.242 18.583 1.00 96.75 339 THR A O 1
ATOM 2680 N N . HIS A 1 340 ? -6.908 2.581 20.556 1.00 97.75 340 HIS A N 1
ATOM 2681 C CA . HIS A 1 340 ? -6.633 1.159 20.398 1.00 97.75 340 HIS A CA 1
ATOM 2682 C C . HIS A 1 340 ? -7.907 0.340 20.170 1.00 97.75 340 HIS A C 1
ATOM 2684 O O . HIS A 1 340 ? -8.961 0.602 20.746 1.00 97.75 340 HIS A O 1
ATOM 2690 N N . LEU A 1 341 ? -7.761 -0.715 19.378 1.00 97.94 341 LEU A N 1
ATOM 2691 C CA . LEU A 1 341 ? -8.630 -1.878 19.313 1.00 97.94 341 LEU A CA 1
ATOM 2692 C C . LEU A 1 341 ? -7.809 -3.084 19.771 1.00 97.94 341 LEU A C 1
ATOM 2694 O O . LEU A 1 341 ? -7.032 -3.644 18.994 1.00 97.94 341 LEU A O 1
ATOM 2698 N N . ASP A 1 342 ? -7.961 -3.467 21.036 1.00 98.31 342 ASP A N 1
ATOM 2699 C CA . ASP A 1 342 ? -7.363 -4.693 21.570 1.00 98.31 342 ASP A CA 1
ATOM 2700 C C . ASP A 1 342 ? -8.096 -5.917 21.017 1.00 98.31 342 ASP A C 1
ATOM 2702 O O . ASP A 1 342 ? -9.327 -5.948 20.997 1.00 98.31 342 ASP A O 1
ATOM 2706 N N . LEU A 1 343 ? -7.356 -6.943 20.604 1.00 97.81 343 LEU A N 1
ATOM 2707 C CA . LEU A 1 343 ? -7.844 -8.147 19.933 1.00 97.81 343 LEU A CA 1
ATOM 2708 C C . LEU A 1 343 ? -7.382 -9.398 20.679 1.00 97.81 343 LEU A C 1
ATOM 2710 O O . LEU A 1 343 ? -6.214 -9.528 21.042 1.00 97.81 343 LEU A O 1
ATOM 2714 N N . ASP A 1 344 ? -8.283 -10.363 20.843 1.00 97.81 344 ASP A N 1
ATOM 2715 C CA . ASP A 1 344 ? -7.931 -11.710 21.292 1.00 97.81 344 ASP A CA 1
ATOM 2716 C C . ASP A 1 344 ? -7.581 -12.598 20.086 1.00 97.81 344 ASP A C 1
ATOM 2718 O O . ASP A 1 344 ? -8.301 -13.545 19.747 1.00 97.81 344 ASP A O 1
ATOM 2722 N N . GLY A 1 345 ? -6.481 -12.264 19.399 1.00 95.94 345 GLY A N 1
ATOM 2723 C CA . GLY A 1 345 ? -6.015 -13.015 18.230 1.00 95.94 345 GLY A CA 1
ATOM 2724 C C . GLY A 1 345 ? -5.820 -14.503 18.535 1.00 95.94 345 GLY A C 1
ATOM 2725 O O . GLY A 1 345 ? -6.234 -15.359 17.750 1.00 95.94 345 GLY A O 1
ATOM 2726 N N . ALA A 1 346 ? -5.268 -14.826 19.712 1.00 95.00 346 ALA A N 1
ATOM 2727 C CA . ALA A 1 346 ? -5.017 -16.203 20.136 1.00 95.00 346 ALA A CA 1
ATOM 2728 C C . ALA A 1 346 ? -6.322 -16.994 20.331 1.00 95.00 346 ALA A C 1
ATOM 2730 O O . ALA A 1 346 ? -6.382 -18.178 20.001 1.00 95.00 346 ALA A O 1
ATOM 2731 N N . GLY A 1 347 ? -7.385 -16.335 20.801 1.00 96.31 347 GLY A N 1
ATOM 2732 C CA . GLY A 1 347 ? -8.742 -16.877 20.849 1.00 96.31 347 GLY A CA 1
ATOM 2733 C C . GLY A 1 347 ? -9.500 -16.823 19.515 1.00 96.31 347 GLY A C 1
ATOM 2734 O O . GLY A 1 347 ? -10.715 -17.041 19.493 1.00 96.31 347 GLY A O 1
ATOM 2735 N N . GLY A 1 348 ? -8.827 -16.523 18.401 1.00 95.19 348 GLY A N 1
ATOM 2736 C CA . GLY A 1 348 ? -9.402 -16.524 17.054 1.00 95.19 348 GLY A CA 1
ATOM 2737 C C . GLY A 1 348 ? -10.220 -15.280 16.704 1.00 95.19 348 GLY A C 1
ATOM 2738 O O . GLY A 1 348 ? -10.982 -15.301 15.727 1.00 95.19 348 GLY A O 1
ATOM 2739 N N . GLU A 1 349 ? -10.101 -14.208 17.488 1.00 97.62 349 GLU A N 1
ATOM 2740 C CA . GLU A 1 349 ? -10.672 -12.924 17.112 1.00 97.62 349 GLU A CA 1
ATOM 2741 C C . GLU A 1 349 ? -9.885 -12.287 15.967 1.00 97.62 349 GLU A C 1
ATOM 2743 O O . GLU A 1 349 ? -8.657 -12.284 15.951 1.00 97.62 349 GLU A O 1
ATOM 2748 N N . ARG A 1 350 ? -10.605 -11.740 14.989 1.00 96.06 350 ARG A N 1
ATOM 2749 C CA . ARG A 1 350 ? -10.021 -11.094 13.814 1.00 96.06 350 ARG A CA 1
ATOM 2750 C C . ARG A 1 350 ? -10.934 -10.006 13.276 1.00 96.06 350 ARG A C 1
ATOM 2752 O O . ARG A 1 350 ? -12.153 -10.087 13.427 1.00 96.06 350 ARG A O 1
ATOM 2759 N N . VAL A 1 351 ? -10.342 -9.028 12.598 1.00 97.44 351 VAL A N 1
ATOM 2760 C CA . VAL A 1 351 ? -11.080 -8.009 11.841 1.00 97.44 351 VAL A CA 1
ATOM 2761 C C . VAL A 1 351 ? -11.738 -8.670 10.624 1.00 97.44 351 VAL A C 1
ATOM 2763 O O . VAL A 1 351 ? -11.090 -9.422 9.894 1.00 97.44 351 VAL A O 1
ATOM 2766 N N . VAL A 1 352 ? -13.030 -8.412 10.417 1.00 97.50 352 VAL A N 1
ATOM 2767 C CA . VAL A 1 352 ? -13.829 -8.978 9.308 1.00 97.50 352 VAL A CA 1
ATOM 2768 C C . VAL A 1 352 ? -14.534 -7.918 8.467 1.00 97.50 352 VAL A C 1
ATOM 2770 O O . VAL A 1 352 ? -14.956 -8.206 7.346 1.00 97.50 352 VAL A O 1
ATOM 2773 N N . GLU A 1 353 ? -14.647 -6.700 8.985 1.00 98.00 353 GLU A N 1
ATOM 2774 C CA . GLU A 1 353 ? -15.317 -5.580 8.333 1.00 98.00 353 GLU A CA 1
ATOM 2775 C C . GLU A 1 353 ? -14.496 -4.304 8.524 1.00 98.00 353 GLU A C 1
ATOM 2777 O O . GLU A 1 353 ? -13.968 -4.046 9.611 1.00 98.00 353 GLU A O 1
ATOM 2782 N N . ILE A 1 354 ? -14.406 -3.514 7.453 1.00 98.19 354 ILE A N 1
ATOM 2783 C CA . ILE A 1 354 ? -13.818 -2.175 7.454 1.00 98.19 354 ILE A CA 1
ATOM 2784 C C . ILE A 1 354 ? -14.909 -1.194 7.038 1.00 98.19 354 ILE A C 1
ATOM 2786 O O . ILE A 1 354 ? -15.540 -1.365 5.996 1.00 98.19 354 ILE A O 1
ATOM 2790 N N . GLY A 1 355 ? -15.140 -0.179 7.858 1.00 97.75 355 GLY A N 1
ATOM 2791 C CA . GLY A 1 355 ? -16.058 0.912 7.583 1.00 97.75 355 GLY A CA 1
ATOM 2792 C C . GLY A 1 355 ? -15.316 2.212 7.322 1.00 97.75 355 GLY A C 1
ATOM 2793 O O . GLY A 1 355 ? -14.340 2.520 8.000 1.00 97.75 355 GLY A O 1
ATOM 2794 N N . VAL A 1 356 ? -15.819 3.004 6.384 1.00 97.12 356 VAL A N 1
ATOM 2795 C CA . VAL A 1 356 ? -15.443 4.416 6.219 1.00 97.12 356 VAL A CA 1
ATOM 2796 C C . VAL A 1 356 ? -16.699 5.285 6.269 1.00 97.12 356 VAL A C 1
ATOM 2798 O O . VAL A 1 356 ? -17.768 4.799 5.881 1.00 97.12 356 VAL A O 1
ATOM 2801 N N . PRO A 1 357 ? -16.629 6.538 6.742 1.00 95.81 357 PRO A N 1
ATOM 2802 C CA . PRO A 1 357 ? -17.778 7.434 6.732 1.00 95.81 357 PRO A CA 1
ATOM 2803 C C . PRO A 1 357 ? -18.316 7.608 5.308 1.00 95.81 357 PRO A C 1
ATOM 2805 O O . PRO A 1 357 ? -17.557 7.600 4.341 1.00 95.81 357 PRO A O 1
ATOM 2808 N N . LYS A 1 358 ? -19.630 7.807 5.152 1.00 94.75 358 LYS A N 1
ATOM 2809 C CA . LYS A 1 358 ? -20.245 8.113 3.839 1.00 94.75 358 LYS A CA 1
ATOM 2810 C C . LYS A 1 358 ? -19.901 9.511 3.291 1.00 94.75 358 LYS A C 1
ATOM 2812 O O . LYS A 1 358 ? -20.435 9.897 2.255 1.00 94.75 358 LYS A O 1
ATOM 2817 N N . SER A 1 359 ? -19.035 10.246 3.984 1.00 90.31 359 SER A N 1
ATOM 2818 C CA . SER A 1 359 ? -18.490 11.539 3.573 1.00 90.31 359 SER A CA 1
ATOM 2819 C C . SER A 1 359 ? -17.640 11.424 2.301 1.00 90.31 359 SER A C 1
ATOM 2821 O O . SER A 1 359 ? -17.118 10.358 1.972 1.00 90.31 359 SER A O 1
ATOM 2823 N N . GLU A 1 360 ? -17.470 12.544 1.601 1.00 87.69 360 GLU A N 1
ATOM 2824 C CA . GLU A 1 360 ? -16.516 12.684 0.492 1.00 87.69 360 GLU A CA 1
ATOM 2825 C C . GLU A 1 360 ? -15.061 12.776 0.972 1.00 87.69 360 GLU A C 1
ATOM 2827 O O . GLU A 1 360 ? -14.141 12.700 0.165 1.00 87.69 360 GLU A O 1
ATOM 2832 N N . VAL A 1 361 ? -14.845 12.925 2.281 1.00 89.88 361 VAL A N 1
ATOM 2833 C CA . VAL A 1 361 ? -13.521 13.007 2.902 1.00 89.88 361 VAL A CA 1
ATOM 2834 C C . VAL A 1 361 ? -13.340 11.847 3.872 1.00 89.88 361 VAL A C 1
ATOM 2836 O O . VAL A 1 361 ? -14.207 11.581 4.707 1.00 89.88 361 VAL A O 1
ATOM 2839 N N . LEU A 1 362 ? -12.184 11.186 3.797 1.00 93.25 362 LEU A N 1
ATOM 2840 C CA . LEU A 1 362 ? -11.797 10.116 4.711 1.00 93.25 362 LEU A CA 1
ATOM 2841 C C . LEU A 1 362 ? -11.333 10.692 6.055 1.00 93.25 362 LEU A C 1
ATOM 2843 O O . LEU A 1 362 ? -10.148 10.884 6.301 1.00 93.25 362 LEU A O 1
ATOM 2847 N N . ASN A 1 363 ? -12.284 10.983 6.937 1.00 93.88 363 ASN A N 1
ATOM 2848 C CA . ASN A 1 363 ? -12.013 11.494 8.282 1.00 93.88 363 ASN A CA 1
ATOM 2849 C C . ASN A 1 363 ? -12.138 10.431 9.383 1.00 93.88 363 ASN A C 1
ATOM 2851 O O . ASN A 1 363 ? -11.821 10.725 10.534 1.00 93.88 363 ASN A O 1
ATOM 2855 N N . GLY A 1 364 ? -12.554 9.206 9.050 1.00 96.62 364 GLY A N 1
ATOM 2856 C CA . GLY A 1 364 ? -12.691 8.113 10.007 1.00 96.62 364 GLY A CA 1
ATOM 2857 C C . GLY A 1 364 ? -12.487 6.729 9.403 1.00 96.62 364 GLY A C 1
ATOM 2858 O O . GLY A 1 364 ? -12.553 6.536 8.189 1.00 96.62 364 GLY A O 1
ATOM 2859 N N . LEU A 1 365 ? -12.241 5.755 10.272 1.00 97.94 365 LEU A N 1
ATOM 2860 C CA . LEU A 1 365 ? -12.052 4.348 9.938 1.00 97.94 365 LEU A CA 1
ATOM 2861 C C . LEU A 1 365 ? -12.647 3.492 11.050 1.00 97.94 365 LEU A C 1
ATOM 2863 O O . LEU A 1 365 ? -12.196 3.547 12.190 1.00 97.94 365 LEU A O 1
ATOM 2867 N N . MET A 1 366 ? -13.631 2.668 10.718 1.00 98.25 366 MET A N 1
ATOM 2868 C CA . MET A 1 366 ? -14.194 1.691 11.638 1.00 98.25 366 MET A CA 1
ATOM 2869 C C . MET A 1 366 ? -13.611 0.312 11.340 1.00 98.25 366 MET A C 1
ATOM 2871 O O . MET A 1 366 ? -13.638 -0.136 10.197 1.00 98.25 366 MET A O 1
ATOM 2875 N N . LEU A 1 367 ? -13.136 -0.395 12.361 1.00 98.31 367 LEU A N 1
ATOM 2876 C CA . LEU A 1 367 ? -12.780 -1.811 12.256 1.00 98.31 367 LEU A CA 1
ATOM 2877 C C . LEU A 1 367 ? -13.729 -2.624 13.120 1.00 98.31 367 LEU A C 1
ATOM 2879 O O . LEU A 1 367 ? -13.869 -2.325 14.304 1.00 98.31 367 LEU A O 1
ATOM 2883 N N . LYS A 1 368 ? -14.345 -3.662 12.550 1.00 98.19 368 LYS A N 1
ATOM 2884 C CA . LYS A 1 368 ? -15.239 -4.569 13.279 1.00 98.19 368 LYS A CA 1
ATOM 2885 C C . LYS A 1 368 ? -14.750 -6.014 13.207 1.00 98.19 368 LYS A C 1
ATOM 2887 O O . LYS A 1 368 ? -14.271 -6.484 12.170 1.00 98.19 368 LYS A O 1
ATOM 2892 N N . THR A 1 369 ? -14.842 -6.714 14.335 1.00 98.31 369 THR A N 1
ATOM 2893 C CA . THR A 1 369 ? -14.330 -8.073 14.530 1.00 98.31 369 THR A CA 1
ATOM 2894 C C . THR A 1 369 ? -15.419 -9.130 14.364 1.00 98.31 369 THR A C 1
ATOM 2896 O O . THR A 1 369 ? -16.613 -8.842 14.433 1.00 98.31 369 THR A O 1
ATOM 2899 N N . ASN A 1 370 ? -15.017 -10.391 14.189 1.00 97.44 370 ASN A N 1
ATOM 2900 C CA . ASN A 1 370 ? -15.925 -11.548 14.186 1.00 97.44 370 ASN A CA 1
ATOM 2901 C C . ASN A 1 370 ? -16.616 -11.819 15.538 1.00 97.44 370 ASN A C 1
ATOM 2903 O O . ASN A 1 370 ? -17.378 -12.777 15.641 1.00 97.44 370 ASN A O 1
ATOM 2907 N N . ARG A 1 371 ? -16.332 -11.020 16.574 1.00 97.69 371 ARG A N 1
ATOM 2908 C CA . ARG A 1 371 ? -17.005 -11.051 17.880 1.00 97.69 371 ARG A CA 1
ATOM 2909 C C . ARG A 1 371 ? -17.929 -9.845 18.084 1.00 97.69 371 ARG A C 1
ATOM 2911 O O . ARG A 1 371 ? -18.244 -9.510 19.219 1.00 97.69 371 ARG A O 1
ATOM 2918 N N . GLU A 1 372 ? -18.318 -9.173 16.997 1.00 97.44 372 GLU A N 1
ATOM 2919 C CA . GLU A 1 372 ? -19.176 -7.976 16.993 1.00 97.44 372 GLU A CA 1
ATOM 2920 C C . GLU A 1 372 ? -18.608 -6.782 17.784 1.00 97.44 372 GLU A C 1
ATOM 2922 O O . GLU A 1 372 ? -19.321 -5.819 18.061 1.00 97.44 372 GLU A O 1
ATOM 2927 N N . ARG A 1 373 ? -17.311 -6.805 18.121 1.00 97.56 373 ARG A N 1
ATOM 2928 C CA . ARG A 1 373 ? -16.614 -5.647 18.690 1.00 97.56 373 ARG A CA 1
ATOM 2929 C C . ARG A 1 373 ? -16.166 -4.734 17.567 1.00 97.56 373 ARG A C 1
ATOM 2931 O O . ARG A 1 373 ? -15.807 -5.211 16.492 1.00 97.56 373 ARG A O 1
ATOM 2938 N N . PHE A 1 374 ? -16.148 -3.436 17.816 1.00 97.62 374 PHE A N 1
ATOM 2939 C CA . PHE A 1 374 ? -15.642 -2.476 16.852 1.00 97.62 374 PHE A CA 1
ATOM 2940 C C . PHE A 1 374 ? -14.917 -1.327 17.541 1.00 97.62 374 PHE A C 1
ATOM 2942 O O . PHE A 1 374 ? -15.147 -1.049 18.717 1.00 97.62 374 PHE A O 1
ATOM 2949 N N . ALA A 1 375 ? -14.043 -0.670 16.788 1.00 97.81 375 ALA A N 1
ATOM 2950 C CA . ALA A 1 375 ? -13.455 0.611 17.147 1.00 97.81 375 ALA A CA 1
ATOM 2951 C C . ALA A 1 375 ? -13.644 1.582 15.987 1.00 97.81 375 ALA A C 1
ATOM 2953 O O . ALA A 1 375 ? -13.561 1.183 14.823 1.00 97.81 375 ALA A O 1
ATOM 2954 N N . ILE A 1 376 ? -13.888 2.843 16.326 1.00 97.81 376 ILE A N 1
ATOM 2955 C CA . ILE A 1 376 ? -13.926 3.957 15.387 1.00 97.81 376 ILE A CA 1
ATOM 2956 C C . ILE A 1 376 ? -12.675 4.786 15.640 1.00 97.81 376 ILE A C 1
ATOM 2958 O O . ILE A 1 376 ? -12.471 5.309 16.734 1.00 97.81 376 ILE A O 1
ATOM 2962 N N . PHE A 1 377 ? -11.835 4.877 14.621 1.00 97.44 377 PHE A N 1
ATOM 2963 C CA . PHE A 1 377 ? -10.721 5.802 14.563 1.00 97.44 377 PHE A CA 1
ATOM 2964 C C . PHE A 1 377 ? -11.172 7.048 13.804 1.00 97.44 377 PHE A C 1
ATOM 2966 O O . PHE A 1 377 ? -11.872 6.953 12.798 1.00 97.44 377 PHE A O 1
ATOM 2973 N N . GLY A 1 378 ? -10.762 8.211 14.280 1.00 95.56 378 GLY A N 1
ATOM 2974 C CA . GLY A 1 378 ? -11.020 9.507 13.685 1.00 95.56 378 GLY A CA 1
ATOM 2975 C C . GLY A 1 378 ? -12.411 10.020 14.024 1.00 95.56 378 GLY A C 1
ATOM 2976 O O . GLY A 1 378 ? -12.849 9.955 15.172 1.00 95.56 378 GLY A O 1
ATOM 2977 N N . GLN A 1 379 ? -13.093 10.559 13.023 1.00 94.00 379 GLN A N 1
ATOM 2978 C CA . GLN A 1 379 ? -14.437 11.108 13.131 1.00 94.00 379 GLN A CA 1
ATOM 2979 C C . GLN A 1 379 ? -15.482 10.143 12.566 1.00 94.00 379 GLN A C 1
ATOM 2981 O O . GLN A 1 379 ? -15.301 9.552 11.503 1.00 94.00 379 GLN A O 1
ATOM 2986 N N . GLY A 1 380 ? -16.614 10.041 13.255 1.00 92.75 380 GLY A N 1
ATOM 2987 C CA . GLY A 1 380 ? -17.788 9.313 12.790 1.00 92.75 380 GLY A CA 1
ATOM 2988 C C . GLY A 1 380 ? -18.698 8.937 13.953 1.00 92.75 380 GLY A C 1
ATOM 2989 O O . GLY A 1 380 ? -18.222 8.616 15.041 1.00 92.75 380 GLY A O 1
ATOM 2990 N N . GLU A 1 381 ? -20.005 9.003 13.731 1.00 94.06 381 GLU A N 1
ATOM 2991 C CA . GLU A 1 381 ? -21.000 8.569 14.716 1.00 94.06 381 GLU A CA 1
ATOM 2992 C C . GLU A 1 381 ? -21.154 7.038 14.653 1.00 94.06 381 GLU A C 1
ATOM 2994 O O . GLU A 1 381 ? -20.976 6.470 13.578 1.00 94.06 381 GLU A O 1
ATOM 2999 N N . PRO A 1 382 ? -21.435 6.329 15.758 1.00 94.19 382 PRO A N 1
ATOM 3000 C CA . PRO A 1 382 ? -21.428 4.861 15.802 1.00 94.19 382 PRO A CA 1
ATOM 3001 C C . PRO A 1 382 ? -22.547 4.169 15.005 1.00 94.19 382 PRO A C 1
ATOM 3003 O O . PRO A 1 382 ? -22.511 2.949 14.834 1.00 94.19 382 PRO A O 1
ATOM 3006 N N . GLU A 1 383 ? -23.541 4.912 14.532 1.00 95.75 383 GLU A N 1
ATOM 3007 C CA . GLU A 1 383 ? -24.707 4.405 13.820 1.00 95.75 383 GLU A CA 1
ATOM 3008 C C . GLU A 1 383 ? -24.304 3.800 12.461 1.00 95.75 383 GLU A C 1
ATOM 3010 O O . GLU A 1 383 ? -23.752 4.507 11.613 1.00 95.75 383 GLU A O 1
ATOM 3015 N N . PRO A 1 384 ? -24.589 2.510 12.196 1.00 91.44 384 PRO A N 1
ATOM 3016 C CA . PRO A 1 384 ? -24.161 1.826 10.973 1.00 91.44 384 PRO A CA 1
ATOM 3017 C C . PRO A 1 384 ? -24.591 2.515 9.671 1.00 91.44 384 PRO A C 1
ATOM 3019 O O . PRO A 1 384 ? -23.887 2.426 8.665 1.00 91.44 384 PRO A O 1
ATOM 3022 N N . GLU A 1 385 ? -25.723 3.221 9.667 1.00 95.56 385 GLU A N 1
ATOM 3023 C CA . GLU A 1 385 ? -26.203 3.991 8.519 1.00 95.56 385 GLU A CA 1
ATOM 3024 C C . GLU A 1 385 ? -25.269 5.130 8.092 1.00 95.56 385 GLU A C 1
ATOM 3026 O O . GLU A 1 385 ? -25.311 5.521 6.922 1.00 95.56 385 GLU A O 1
ATOM 3031 N N . ASN A 1 386 ? -24.397 5.617 8.974 1.00 95.88 386 ASN A N 1
ATOM 3032 C CA . ASN A 1 386 ? -23.417 6.661 8.669 1.00 95.88 386 ASN A CA 1
ATOM 3033 C C . ASN A 1 386 ? -22.147 6.109 8.005 1.00 95.88 386 ASN A C 1
ATOM 3035 O O . ASN A 1 386 ? -21.336 6.866 7.459 1.00 95.88 386 ASN A O 1
ATOM 3039 N N . TRP A 1 387 ? -22.002 4.783 7.978 1.00 97.12 387 TRP A N 1
ATOM 3040 C CA . TRP A 1 387 ? -20.824 4.103 7.466 1.00 97.12 387 TRP A CA 1
ATOM 3041 C C . TRP A 1 387 ? -21.100 3.377 6.159 1.00 97.12 387 TRP A C 1
ATOM 3043 O O . TRP A 1 387 ? -22.168 2.820 5.893 1.00 97.12 387 TRP A O 1
ATOM 3053 N N . ARG A 1 388 ? -20.074 3.346 5.323 1.00 96.12 388 ARG A N 1
ATOM 3054 C CA . ARG A 1 388 ? -19.953 2.424 4.208 1.00 96.12 388 ARG A CA 1
ATOM 3055 C C . ARG A 1 388 ? -19.097 1.254 4.666 1.00 96.12 388 ARG A C 1
ATOM 3057 O O . ARG A 1 388 ? -17.901 1.416 4.883 1.00 96.12 388 ARG A O 1
ATOM 3064 N N . ILE A 1 389 ? -19.724 0.090 4.799 1.00 97.12 389 ILE A N 1
ATOM 3065 C CA . ILE A 1 389 ? -19.077 -1.125 5.292 1.00 97.12 389 ILE A CA 1
ATOM 3066 C C . ILE A 1 389 ? -18.639 -2.003 4.126 1.00 97.12 389 ILE A C 1
ATOM 3068 O O . ILE A 1 389 ? -19.446 -2.369 3.272 1.00 97.12 389 ILE A O 1
ATOM 3072 N N . VAL A 1 390 ? -17.364 -2.375 4.125 1.00 97.06 390 VAL A N 1
ATOM 3073 C CA . VAL A 1 390 ? -16.791 -3.391 3.247 1.00 97.06 390 VAL A CA 1
ATOM 3074 C C . VAL A 1 390 ? -16.507 -4.627 4.089 1.00 97.06 390 VAL A C 1
ATOM 3076 O O . VAL A 1 390 ? -15.644 -4.625 4.970 1.00 97.06 390 VAL A O 1
ATOM 3079 N N . ARG A 1 391 ? -17.259 -5.693 3.817 1.00 97.38 391 ARG A N 1
ATOM 3080 C CA . ARG A 1 391 ? -17.087 -6.990 4.468 1.00 97.38 391 ARG A CA 1
ATOM 3081 C C . ARG A 1 391 ? -16.129 -7.856 3.668 1.00 97.38 391 ARG A C 1
ATOM 3083 O O . ARG A 1 391 ? -16.198 -7.899 2.439 1.00 97.38 391 ARG A O 1
ATOM 3090 N N . VAL A 1 392 ? -15.262 -8.580 4.369 1.00 95.75 392 VAL A N 1
ATOM 3091 C CA . VAL A 1 392 ? -14.426 -9.595 3.730 1.00 95.75 392 VAL A CA 1
ATOM 3092 C C . VAL A 1 392 ? -15.317 -10.691 3.111 1.00 95.75 392 VAL A C 1
ATOM 3094 O O . VAL A 1 392 ? -16.276 -11.118 3.759 1.00 95.75 392 VAL A O 1
ATOM 3097 N N . PRO A 1 393 ? -15.056 -11.152 1.871 1.00 95.81 393 PRO A N 1
ATOM 3098 C CA . PRO A 1 393 ? -15.840 -12.226 1.264 1.00 95.81 393 PRO A CA 1
ATOM 3099 C C . PRO A 1 393 ? -15.865 -13.500 2.117 1.00 95.81 393 PRO A C 1
ATOM 3101 O O . PRO A 1 393 ? -14.940 -13.763 2.887 1.00 95.81 393 PRO A O 1
ATOM 3104 N N . GLU A 1 394 ? -16.896 -14.328 1.951 1.00 94.62 394 GLU A N 1
ATOM 3105 C CA . GLU A 1 394 ? -16.963 -15.620 2.639 1.00 94.62 394 GLU A CA 1
ATOM 3106 C C . GLU A 1 394 ? -15.741 -16.491 2.299 1.00 94.62 394 GLU A C 1
ATOM 3108 O O . GLU A 1 394 ? -15.222 -16.466 1.181 1.00 94.62 394 GLU A O 1
ATOM 3113 N N . GLY A 1 395 ? -15.226 -17.204 3.302 1.00 93.31 395 GLY A N 1
ATOM 3114 C CA . GLY A 1 395 ? -13.990 -17.978 3.194 1.00 93.31 395 GLY A CA 1
ATOM 3115 C C . GLY A 1 395 ? -12.713 -17.134 3.208 1.00 93.31 395 GLY A C 1
ATOM 3116 O O . GLY A 1 395 ? -11.633 -17.687 3.372 1.00 93.31 395 GLY A O 1
ATOM 3117 N N . HIS A 1 396 ? -12.783 -15.805 3.107 1.00 94.50 396 HIS A N 1
ATOM 3118 C CA . HIS A 1 396 ? -11.606 -14.941 3.163 1.00 94.50 396 HIS A CA 1
ATOM 3119 C C . HIS A 1 396 ? -11.309 -14.407 4.578 1.00 94.50 396 HIS A C 1
ATOM 3121 O O . HIS A 1 396 ? -12.177 -14.328 5.447 1.00 94.50 396 HIS A O 1
ATOM 3127 N N . CYS A 1 397 ? -10.056 -14.009 4.793 1.00 94.50 397 CYS A N 1
ATOM 3128 C CA . CYS A 1 397 ? -9.585 -13.322 5.990 1.00 94.50 397 CYS A CA 1
ATOM 3129 C C . CYS A 1 397 ? -8.837 -12.046 5.598 1.00 94.50 397 CYS A C 1
ATOM 3131 O O . CYS A 1 397 ? -8.011 -12.068 4.679 1.00 94.50 397 CYS A O 1
ATOM 3133 N N . ILE A 1 398 ? -9.093 -10.953 6.320 1.00 95.56 398 ILE A N 1
ATOM 3134 C CA . ILE A 1 398 ? -8.336 -9.707 6.179 1.00 95.56 398 ILE A CA 1
ATOM 3135 C C . ILE A 1 398 ? -6.907 -9.967 6.664 1.00 95.56 398 ILE A C 1
ATOM 3137 O O . ILE A 1 398 ? -6.696 -10.432 7.781 1.00 95.56 398 ILE A O 1
ATOM 3141 N N . GLN A 1 399 ? -5.936 -9.718 5.790 1.00 94.62 399 GLN A N 1
ATOM 3142 C CA . GLN A 1 399 ? -4.501 -9.881 6.044 1.00 94.62 399 GLN A CA 1
ATOM 3143 C C . GLN A 1 399 ? -3.825 -8.554 6.386 1.00 94.62 399 GLN A C 1
ATOM 3145 O O . GLN A 1 399 ? -2.675 -8.549 6.815 1.00 94.62 399 GLN A O 1
ATOM 3150 N N . GLY A 1 400 ? -4.515 -7.435 6.183 1.00 95.19 400 GLY A N 1
ATOM 3151 C CA . GLY A 1 400 ? -4.017 -6.107 6.485 1.00 95.19 400 GLY A CA 1
ATOM 3152 C C . GLY A 1 400 ? -4.834 -5.023 5.803 1.00 95.19 400 GLY A C 1
ATOM 3153 O O . GLY A 1 400 ? -5.844 -5.281 5.142 1.00 95.19 400 GLY A O 1
ATOM 3154 N N . ILE A 1 401 ? -4.347 -3.804 5.955 1.00 96.06 401 ILE A N 1
ATOM 3155 C CA . ILE A 1 401 ? -4.884 -2.599 5.337 1.00 96.06 401 ILE A CA 1
ATOM 3156 C C . ILE A 1 401 ? -3.725 -1.912 4.626 1.00 96.06 401 ILE A C 1
ATOM 3158 O O . ILE A 1 401 ? -2.617 -1.890 5.158 1.00 96.06 401 ILE A O 1
ATOM 3162 N N . ALA A 1 402 ? -3.957 -1.355 3.442 1.00 95.19 402 ALA A N 1
ATOM 3163 C CA . ALA A 1 402 ? -3.025 -0.392 2.871 1.00 95.19 402 ALA A CA 1
ATOM 3164 C C . ALA A 1 402 ? -3.684 0.978 2.816 1.00 95.19 402 ALA A C 1
ATOM 3166 O O . ALA A 1 402 ? -4.852 1.083 2.440 1.00 95.19 402 ALA A O 1
ATOM 3167 N N . ALA A 1 403 ? -2.945 2.011 3.193 1.00 95.56 403 ALA A N 1
ATOM 3168 C CA . ALA A 1 403 ? -3.456 3.368 3.251 1.00 95.56 403 ALA A CA 1
ATOM 3169 C C . ALA A 1 403 ? -2.437 4.360 2.699 1.00 95.56 403 ALA A C 1
ATOM 3171 O O . ALA A 1 403 ? -1.227 4.166 2.843 1.00 95.56 403 ALA A O 1
ATOM 3172 N N . THR A 1 404 ? -2.932 5.428 2.085 1.00 94.56 404 THR A N 1
ATOM 3173 C CA . THR A 1 404 ? -2.121 6.601 1.752 1.00 94.56 404 THR A CA 1
ATOM 3174 C C . THR A 1 404 ? -2.339 7.666 2.805 1.00 94.56 404 THR A C 1
ATOM 3176 O O . THR A 1 404 ? -3.446 7.840 3.314 1.00 94.56 404 THR A O 1
ATOM 3179 N N . PHE A 1 405 ? -1.282 8.409 3.092 1.00 93.56 405 PHE A N 1
ATOM 3180 C CA . PHE A 1 405 ? -1.314 9.572 3.963 1.00 93.56 405 PHE A CA 1
ATOM 3181 C C . PHE A 1 405 ? -0.873 10.750 3.111 1.00 93.56 405 PHE A C 1
ATOM 3183 O O . PHE A 1 405 ? 0.126 10.635 2.396 1.00 93.56 405 PHE A O 1
ATOM 3190 N N . GLY A 1 406 ? -1.636 11.843 3.132 1.00 90.38 406 GLY A N 1
ATOM 3191 C CA . GLY A 1 406 ? -1.234 13.058 2.430 1.00 90.38 406 GLY A CA 1
ATOM 3192 C C . GLY A 1 406 ? 0.144 13.523 2.905 1.00 90.38 406 GLY A C 1
ATOM 3193 O O . GLY A 1 406 ? 0.597 13.142 3.980 1.00 90.38 406 GLY A O 1
ATOM 3194 N N . LYS A 1 407 ? 0.822 14.361 2.128 1.00 85.44 407 LYS A N 1
ATOM 3195 C CA . LYS A 1 407 ? 1.992 15.107 2.604 1.00 85.44 407 LYS A CA 1
ATOM 3196 C C . LYS A 1 407 ? 1.616 16.578 2.633 1.00 85.44 407 LYS A C 1
ATOM 3198 O O . LYS A 1 407 ? 1.065 17.094 1.660 1.00 85.44 407 LYS A O 1
ATOM 3203 N N . ASP A 1 408 ? 1.892 17.250 3.742 1.00 80.38 408 ASP A N 1
ATOM 3204 C CA . ASP A 1 408 ? 1.834 18.705 3.766 1.00 80.38 408 ASP A CA 1
ATOM 3205 C C . ASP A 1 408 ? 2.959 19.237 2.871 1.00 80.38 408 ASP A C 1
ATOM 3207 O O . ASP A 1 408 ? 4.140 19.022 3.143 1.00 80.38 408 ASP A O 1
ATOM 3211 N N . ARG A 1 409 ? 2.593 19.924 1.782 1.00 74.88 409 ARG A N 1
ATOM 3212 C CA . ARG A 1 409 ? 3.552 20.456 0.801 1.00 74.88 409 ARG A CA 1
ATOM 3213 C C . ARG A 1 409 ? 4.530 21.460 1.414 1.00 74.88 409 ARG A C 1
ATOM 3215 O O . ARG A 1 409 ? 5.613 21.640 0.874 1.00 74.88 409 ARG A O 1
ATOM 3222 N N . SER A 1 410 ? 4.153 22.125 2.506 1.00 78.12 410 SER A N 1
ATOM 3223 C CA . SER A 1 410 ? 4.976 23.158 3.136 1.00 78.12 410 SER A CA 1
ATOM 3224 C C . SER A 1 410 ? 5.990 22.594 4.130 1.00 78.12 410 SER A C 1
ATOM 3226 O O . SER A 1 410 ? 7.106 23.099 4.220 1.00 78.12 410 SER A O 1
ATOM 3228 N N . THR A 1 411 ? 5.625 21.538 4.858 1.00 80.31 411 THR A N 1
ATOM 3229 C CA . THR A 1 411 ? 6.441 20.989 5.954 1.00 80.31 411 THR A CA 1
ATOM 3230 C C . THR A 1 411 ? 7.019 19.610 5.651 1.00 80.31 411 THR A C 1
ATOM 3232 O O . THR A 1 411 ? 7.855 19.122 6.406 1.00 80.31 411 THR A O 1
ATOM 3235 N N . SER A 1 412 ? 6.568 18.957 4.574 1.00 76.06 412 SER A N 1
ATOM 3236 C CA . SER A 1 412 ? 6.766 17.521 4.320 1.00 76.06 412 SER A CA 1
ATOM 3237 C C . SER A 1 412 ? 6.257 16.610 5.445 1.00 76.06 412 SER A C 1
ATOM 3239 O O . SER A 1 412 ? 6.506 15.404 5.420 1.00 76.06 412 SER A O 1
ATOM 3241 N N . ALA A 1 413 ? 5.528 17.154 6.427 1.00 84.00 413 ALA A N 1
ATOM 3242 C CA . ALA A 1 413 ? 4.937 16.364 7.490 1.00 84.00 413 ALA A CA 1
ATOM 3243 C C . ALA A 1 413 ? 3.854 15.443 6.915 1.00 84.00 413 ALA A C 1
ATOM 3245 O O . ALA A 1 413 ? 3.159 15.780 5.949 1.00 84.00 413 ALA A O 1
ATOM 3246 N N . GLY A 1 414 ? 3.708 14.264 7.521 1.00 85.12 414 GLY A N 1
ATOM 3247 C CA . GLY A 1 414 ? 2.629 13.355 7.163 1.00 85.12 414 GLY A CA 1
ATOM 3248 C C . GLY A 1 414 ? 1.276 13.980 7.502 1.00 85.12 414 GLY A C 1
ATOM 3249 O O . GLY A 1 414 ? 1.024 14.398 8.629 1.00 85.12 414 GLY A O 1
ATOM 3250 N N . GLY A 1 415 ? 0.430 14.066 6.492 1.00 91.00 415 GLY A N 1
ATOM 3251 C CA . GLY A 1 415 ? -0.940 14.537 6.551 1.00 91.00 415 GLY A CA 1
ATOM 3252 C C . GLY A 1 415 ? -1.940 13.413 6.840 1.00 91.00 415 GLY A C 1
ATOM 3253 O O . GLY A 1 415 ? -1.559 12.269 7.109 1.00 91.00 415 GLY A O 1
ATOM 3254 N N . PRO A 1 416 ? -3.243 13.734 6.795 1.00 93.88 416 PRO A N 1
ATOM 3255 C CA . PRO A 1 416 ? -4.301 12.777 7.080 1.00 93.88 416 PRO A CA 1
ATOM 3256 C C . PRO A 1 416 ? -4.329 11.636 6.067 1.00 93.88 416 PRO A C 1
ATOM 3258 O O . PRO A 1 416 ? -3.952 11.788 4.901 1.00 93.88 416 PRO A O 1
ATOM 3261 N N . MET A 1 417 ? -4.827 10.492 6.524 1.00 95.00 417 MET A N 1
ATOM 3262 C CA . MET A 1 417 ? -5.160 9.358 5.676 1.00 95.00 417 MET A CA 1
ATOM 3263 C C . MET A 1 417 ? -6.135 9.795 4.573 1.00 95.00 417 MET A C 1
ATOM 3265 O O . MET A 1 417 ? -7.188 10.357 4.860 1.00 95.00 417 MET A O 1
ATOM 3269 N N . SER A 1 418 ? -5.786 9.538 3.315 1.00 93.62 418 SER A N 1
ATOM 3270 C CA . SER A 1 418 ? -6.561 9.981 2.145 1.00 93.62 418 SER A CA 1
ATOM 3271 C C . SER A 1 418 ? -7.212 8.833 1.375 1.00 93.62 418 SER A C 1
ATOM 3273 O O . SER A 1 418 ? -8.244 9.026 0.737 1.00 93.62 418 SER A O 1
ATOM 3275 N N . SER A 1 419 ? -6.652 7.627 1.470 1.00 94.06 419 SER A N 1
ATOM 3276 C CA . SER A 1 419 ? -7.174 6.422 0.830 1.00 94.06 419 SER A CA 1
ATOM 3277 C C . SER A 1 419 ? -6.965 5.208 1.719 1.00 94.06 419 SER A C 1
ATOM 3279 O O . SER A 1 419 ? -6.014 5.151 2.502 1.00 94.06 419 SER A O 1
ATOM 3281 N N . VAL A 1 420 ? -7.841 4.218 1.570 1.00 95.69 420 VAL A N 1
ATOM 3282 C CA . VAL A 1 420 ? -7.736 2.933 2.250 1.00 95.69 420 VAL A CA 1
ATOM 3283 C C . VAL A 1 420 ? -8.213 1.790 1.351 1.00 95.69 420 VAL A C 1
ATOM 3285 O O . VAL A 1 420 ? -9.276 1.838 0.726 1.00 95.69 420 VAL A O 1
ATOM 3288 N N . VAL A 1 421 ? -7.426 0.716 1.315 1.00 95.38 421 VAL A N 1
ATOM 3289 C CA . VAL A 1 421 ? -7.762 -0.542 0.643 1.00 95.38 421 VAL A CA 1
ATOM 3290 C C . VAL A 1 421 ? -7.618 -1.717 1.606 1.00 95.38 421 VAL A C 1
ATOM 3292 O O . VAL A 1 421 ? -6.727 -1.767 2.456 1.00 95.38 421 VAL A O 1
ATOM 3295 N N . MET A 1 422 ? -8.511 -2.690 1.459 1.00 96.00 422 MET A N 1
ATOM 3296 C CA . MET A 1 422 ? -8.509 -3.933 2.219 1.00 96.00 422 MET A CA 1
ATOM 3297 C C . MET A 1 422 ? -7.639 -4.969 1.512 1.00 96.00 422 MET A C 1
ATOM 3299 O O . MET A 1 422 ? -7.862 -5.270 0.337 1.00 96.00 422 MET A O 1
ATOM 3303 N N . LEU A 1 423 ? -6.707 -5.570 2.249 1.00 94.38 423 LEU A N 1
ATOM 3304 C CA . LEU A 1 423 ? -5.897 -6.693 1.785 1.00 94.38 423 LEU A CA 1
ATOM 3305 C C . LEU A 1 423 ? -6.467 -7.982 2.378 1.00 94.38 423 LEU A C 1
ATOM 3307 O O . LEU A 1 423 ? -6.543 -8.118 3.599 1.00 94.38 423 LEU A O 1
ATOM 3311 N N . HIS A 1 424 ? -6.888 -8.937 1.550 1.00 94.31 424 HIS A N 1
ATOM 3312 C CA . HIS A 1 424 ? -7.520 -10.165 2.040 1.00 94.31 424 HIS A CA 1
ATOM 3313 C C . HIS A 1 424 ? -7.189 -11.390 1.190 1.00 94.31 424 HIS A C 1
ATOM 3315 O O . HIS A 1 424 ? -6.936 -11.300 -0.006 1.00 94.31 424 HIS A O 1
ATOM 3321 N N . GLU A 1 425 ? -7.239 -12.566 1.810 1.00 92.88 425 GLU A N 1
ATOM 3322 C CA . GLU A 1 425 ? -6.881 -13.846 1.188 1.00 92.88 425 GLU A CA 1
ATOM 3323 C C . GLU A 1 425 ? -7.880 -14.932 1.534 1.00 92.88 425 GLU A C 1
ATOM 3325 O O . GLU A 1 425 ? -8.558 -14.835 2.552 1.00 92.88 425 GLU A O 1
ATOM 3330 N N . HIS A 1 426 ? -7.980 -15.953 0.682 1.00 91.38 426 HIS A N 1
ATOM 3331 C CA . HIS A 1 426 ? -8.797 -17.124 0.972 1.00 91.38 426 HIS A CA 1
ATOM 3332 C C . HIS A 1 426 ? -8.163 -17.911 2.125 1.00 91.38 426 HIS A C 1
ATOM 3334 O O . HIS A 1 426 ? -6.985 -18.263 2.079 1.00 91.38 426 HIS A O 1
ATOM 3340 N N . SER A 1 427 ? -8.948 -18.189 3.155 1.00 85.19 427 SER A N 1
ATOM 3341 C CA . SER A 1 427 ? -8.544 -18.988 4.306 1.00 85.19 427 SER A CA 1
ATOM 3342 C C . SER A 1 427 ? -8.610 -20.454 3.892 1.00 85.19 427 SER A C 1
ATOM 3344 O O . SER A 1 427 ? -9.677 -20.952 3.541 1.00 85.19 427 SER A O 1
ATOM 3346 N N . CYS A 1 428 ? -7.480 -21.154 3.894 1.00 59.84 428 CYS A N 1
ATOM 3347 C CA . CYS A 1 428 ? -7.480 -22.610 3.784 1.00 59.84 428 CYS A CA 1
ATOM 3348 C C . CYS A 1 428 ? -7.856 -23.175 5.160 1.00 59.84 428 CYS A C 1
ATOM 3350 O O . CYS A 1 428 ? -6.970 -23.428 5.972 1.00 59.84 428 CYS A O 1
ATOM 3352 N N . THR A 1 429 ? -9.153 -23.247 5.460 1.00 60.78 429 THR A N 1
ATOM 3353 C CA . THR A 1 429 ? -9.668 -23.935 6.657 1.00 60.78 429 THR A CA 1
ATOM 3354 C C . THR A 1 429 ? -9.597 -25.438 6.506 1.00 60.78 429 THR A C 1
ATOM 3356 O O . THR A 1 429 ? -9.959 -25.907 5.401 1.00 60.78 429 THR A O 1
#

Secondary structure (DSSP, 8-state):
------B-TTT--BTTS--PBPP--HHHHHHHHHHHHHHHHHTTS--------TTSHHHHTSBPTTTS-TGGGGGGG-EEEEEE-TT-SSS--EEEEEE----TTS---B---S-TTS-S-TT----------S-HHHHHHHHHHHHHHT-----S-----EEEEE-TTS-EEEEES--TTS-EE---PPTTEEEEEEEEEE-TTS-EEEEEEEEEE-SS--------PPPHHHHHSEE-GGGTTTTT-TT-EEEEEESSS--TT-TTGGGSPBEEEES-SSGGGGGGEEEEEEE-PPPSS-TT-----EEEEEESSS-GGGSEEEESSGGG--GGGEEEEE--TTTT--EEEEEEESSSS--EEEEEETTS-EEEEES--S-GGGEEEEEPPTTEEEEEEEEEEEE-TTT--EEEEEEEEEEEEE---

pLDDT: mean 77.9, std 17.32, range [24.72, 98.31]